Protein 9BS2 (pdb70)

Organism: Geobacillus stearothermophilus (NCBI:txid1422)

Nearest PDB structures (foldseek):
  9bs2-assembly1_A  TM=1.003E+00  e=1.286E-69  Geobacillus stearothermophilus
  8dvy-assembly1_A  TM=9.969E-01  e=1.042E-64  Geobacillus stearothermophilus
  8dwe-assembly2_D  TM=9.843E-01  e=8.432E-64  Geobacillus stearothermophilus
  8dw7-assembly2_D  TM=9.885E-01  e=5.760E-63  Geobacillus stearothermophilus
  8dw7-assembly1_A  TM=9.764E-01  e=2.400E-61  Geobacillus stearothermophilus

GO terms:
  GO:0051539 4 iron, 4 sulfur cluster binding (F, IDA)
  GO:0003677 DNA binding (F, IDA)
  GO:0006284 base-excision repair (P, IDA)
  GO:0019104 DNA N-glycosylase activity (F, IDA)
  GO:0000701 purine-specific mismatch base pair DNA N-glycosylase activity (F, EXP)

Radius of gyration: 24.08 Å; Cα contacts (8 Å, |Δi|>4): 593; chains: 1; bounding box: 38×52×68 Å

Foldseek 3Di:
DPLVLLQVLLLVVCVVDPDPAPLVPALALVLQLVQVLLPAVADSVVCRVLSVVLCVQQVALVSLLPDDPQQQQQSCFASDPSVSSVQSNQQSVCCCVPVVRDQDLDLVVNCVGGNCDQQSSQQSNCRNPVDQFARDDPLLQLQVCFLVVPADAPVDPVSVVVSRVVCVVSPDSVRRNSRRVSSSVCSVPALDQPPGNLVPRSNNVRTPNNVVVNSNVDDHHDDDDDAAEWEKEFEFEAEPQQWTKKFFADQDDDPHRAIAGDMDTDPPPDGLVVRCVVVVVLPKDWDDWQDWDWDDDSHYIYTYTYIYMYDDDDDDNDPRMDTGHPVCPSSGRHHPVRVVSVVSVVVVVD

B-factor: mean 45.7, std 17.8, range [12.38, 129.9]

InterPro domains:
  IPR000445 Helix-hairpin-helix motif [PF00633] (105-133)
  IPR003265 HhH-GPD domain [PF00730] (41-175)
  IPR003265 HhH-GPD domain [SM00478] (45-196)
  IPR003265 HhH-GPD domain [cd00056] (37-194)
  IPR003651 Endonuclease III-like, iron-sulphur cluster loop motif [PF10576] (198-214)
  IPR003651 Endonuclease III-like, iron-sulphur cluster loop motif [SM00525] (197-217)
  IPR005760 A/G-specific adenine glycosylase MutY [TIGR01084] (13-274)
  IPR011257 DNA glycosylase [SSF48150] (10-228)
  IPR015797 NUDIX hydrolase-like domain superfamily [SSF55811] (235-357)
  IPR023170 Helix-hairpin-helix, base-excision DNA repair, C-terminal [G3DSA:1.10.1670.10] (16-219)
  IPR029119 Adenine DNA glycosylase, C-terminal [PF14815] (240-353)
  IPR029119 Adenine DNA glycosylase, C-terminal [cd03431] (241-352)
  IPR044298 Adenine/Thymine-DNA glycosylase [PTHR42944] (10-351)

Sequence (350 aa):
FPAREFQRDLLDWFARERRRDLPWRKDRDPYKVWVSEVMLQQTRVETVIPYFEQFIDDRFPTLEALADADEDEVLLKAWEGLGYYSRVRNLHAAVKEVKTRYGGKVPDDPDEFSRLKGVGPYTVGAVLSLAYGVPEPAVDGNVMQVLSRLFLVTDDIAKPSTRKRFEQIVREIMAYENPGAFNEALIELGALVCCTPRRPSCCLLLCCPPVVQQAAYYCCQAFAEGVAEELPVKMKKTAVKQVPLAVAVLADDEGRVLIRKRDSTGLLANLWEFPSCETDGADGKEKLEQMVGEQQVELTEPIVSFEHAFSHLVWQLTVFPGRLVHGGPVEEPYRLAPEDELKAYAFPVSHQRVWREYKEWAS

Solvent-accessible surface area: 16688 Å² total; per-residue (Å²): 100,82,25,148,49,0,11,56,58,0,40,86,14,6,83,164,86,69,70,146,14,22,20,42,137,69,89,48,28,9,32,5,1,0,1,11,5,0,36,51,161,23,200,34,79,62,0,57,74,55,6,90,86,0,28,119,78,4,72,74,7,61,33,0,2,100,13,101,54,41,81,2,7,65,18,0,33,28,12,26,119,15,54,19,2,74,41,2,12,34,0,0,93,71,0,79,117,123,65,63,18,123,6,7,73,64,40,106,42,0,48,161,10,130,35,8,30,62,44,2,11,0,2,0,0,2,25,22,66,38,27,45,36,5,3,8,30,46,43,3,26,18,2,0,0,3,5,33,59,1,83,60,38,41,78,70,91,73,3,62,121,110,0,26,113,17,1,88,121,1,6,2,117,122,75,10,5,13,0,5,8,0,2,29,0,1,3,34,65,12,14,33,89,107,92,24,41,28,152,153,21,31,1,54,85,38,21,86,0,67,85,115,66,50,10,75,136,11,29,60,67,81,102,100,118,98,56,102,97,15,38,6,4,0,0,0,0,23,13,153,132,31,63,1,11,0,35,65,50,97,61,100,62,54,23,3,29,0,7,4,2,0,8,34,123,20,99,60,66,72,18,79,60,31,0,61,70,40,15,62,95,84,90,36,69,12,76,66,71,40,40,80,16,102,45,76,36,87,110,19,18,6,61,1,34,0,17,6,12,61,17,99,84,80,47,131,63,63,95,65,21,119,42,1,41,90,102,88,14,168,65,29,3,13,4,68,0,0,69,86,0,47,115,22,29,56,97,133,63,130

Secondary structure (DSSP, 8-state):
--HHHHHHHHHHHHHHH----GGGS---HHHHHHHHHHTTTS-HHHHHHHHHHHHHHS-SHHHHHHS-HHHHHHHHTTSS-THHHHHHHHHHHHHHHHHTTPPP-SHHHHHTSTT--HHHHHHHHHHHH--------HHHHHHHHHHTT--S-TTSHHHHHHHHHHHHHH--TTSHHHHHHHHHHHHHHTS-SSS--TTT-GGGGG-HHHHHT-GGG-S--PPPPPPEEEEEEEEEEE-TTSEEEEEEPPSSSTTTT-EE--EEE-SSS-HHHHHHHHHHH--EEE----EEEEEE-SSEEEEEEEEEEEE---S---TTEEEEEGGGGGGS---HHHHHHHHHHHHHH-

Structure (mmCIF, N/CA/C/O backbone):
data_9BS2
#
_entry.id   9BS2
#
_cell.length_a   37.500
_cell.length_b   86.000
_cell.length_c   140.640
_cell.angle_alpha   90.000
_cell.angle_beta   90.000
_cell.angle_gamma   90.000
#
_symmetry.space_group_name_H-M   'P 21 21 21'
#
loop_
_entity.id
_entity.type
_entity.pdbx_description
1 polymer 'Adenine DNA glycosylase'
2 polymer "DNA (5'-D(*AP*AP*GP*AP*CP*(8OG)P*TP*GP*GP*AP*C)-3')"
3 polymer "DNA (5'-D(*TP*GP*TP*CP*CP*AP*(3DR)P*GP*TP*CP*T)-3')"
4 non-polymer 'IRON/SULFUR CLUSTER'
5 non-polymer 'ACETIC ACID'
6 non-polymer 'CALCIUM ION'
7 water water
#
loop_
_atom_site.group_PDB
_atom_site.id
_atom_site.type_symbol
_atom_site.label_atom_id
_atom_site.label_alt_id
_atom_site.label_comp_id
_atom_site.label_asym_id
_atom_site.label_entity_id
_atom_site.label_seq_id
_atom_site.pdbx_PDB_ins_code
_atom_site.Cartn_x
_atom_site.Cartn_y
_atom_site.Cartn_z
_atom_site.occupancy
_atom_site.B_iso_or_equiv
_atom_site.auth_seq_id
_atom_site.auth_comp_id
_atom_site.auth_asym_id
_atom_site.auth_atom_id
_atom_site.pdbx_PDB_model_num
ATOM 1 N N . PHE A 1 11 ? 15.67619 -12.12006 -16.93994 1.000 89.30938 8 PHE A N 1
ATOM 2 C CA . PHE A 1 11 ? 14.71084 -11.88060 -15.87035 1.000 86.10572 8 PHE A CA 1
ATOM 3 C C . PHE A 1 11 ? 13.48229 -11.13921 -16.37020 1.000 73.69236 8 PHE A C 1
ATOM 4 O O . PHE A 1 11 ? 13.62456 -10.01677 -16.85582 1.000 66.70196 8 PHE A O 1
ATOM 20 N N . PRO A 1 12 ? 12.27014 -11.75038 -16.22372 1.000 68.68336 9 PRO A N 1
ATOM 21 C CA . PRO A 1 12 ? 11.05765 -11.13672 -16.79694 1.000 59.18587 9 PRO A CA 1
ATOM 22 C C . PRO A 1 12 ? 10.63404 -9.89284 -16.03719 1.000 68.59078 9 PRO A C 1
ATOM 23 O O . PRO A 1 12 ? 9.62435 -9.89441 -15.32493 1.000 67.44473 9 PRO A O 1
ATOM 34 N N . ALA A 1 13 ? 11.37873 -8.80572 -16.22527 1.000 70.44339 10 ALA A N 1
ATOM 35 C CA . ALA A 1 13 ? 11.21058 -7.64025 -15.36868 1.000 59.69757 10 ALA A CA 1
ATOM 36 C C . ALA A 1 13 ? 9.79226 -7.09704 -15.42010 1.000 66.47495 10 ALA A C 1
ATOM 37 O O . ALA A 1 13 ? 9.16674 -6.85565 -14.38268 1.000 62.47931 10 ALA A O 1
ATOM 44 N N . ARG A 1 14 ? 9.26253 -6.88629 -16.61997 1.000 66.40118 11 ARG A N 1
ATOM 45 C CA . ARG A 1 14 ? 7.95670 -6.25245 -16.73279 1.000 55.64049 11 ARG A CA 1
ATOM 46 C C . ARG A 1 14 ? 6.86631 -7.09033 -16.09603 1.000 58.04305 11 ARG A C 1
ATOM 47 O O . ARG A 1 14 ? 5.96355 -6.55369 -15.44786 1.000 63.56535 11 ARG A O 1
ATOM 68 N N . GLU A 1 15 ? 6.91545 -8.40812 -16.28543 1.000 54.21239 12 GLU A N 1
ATOM 69 C CA . GLU A 1 15 ? 5.89504 -9.26193 -15.68652 1.000 67.85554 12 GLU A CA 1
ATOM 70 C C . GLU A 1 15 ? 6.06545 -9.31008 -14.17335 1.000 64.34932 12 GLU A C 1
ATOM 71 O O . GLU A 1 15 ? 5.07966 -9.45997 -13.44196 1.000 60.00987 12 GLU A O 1
ATOM 75 N N . PHE A 1 16 ? 7.30237 -9.15103 -13.69871 1.000 84.91489 13 PHE A N 1
ATOM 76 C CA . PHE A 1 16 ? 7.53708 -8.94657 -12.27291 1.000 77.75513 13 PHE A CA 1
ATOM 77 C C . PHE A 1 16 ? 7.04889 -7.56985 -11.82995 1.000 61.24337 13 PHE A C 1
ATOM 78 O O . PHE A 1 16 ? 6.25250 -7.46388 -10.89893 1.000 59.11420 13 PHE A O 1
ATOM 95 N N . GLN A 1 17 ? 7.50645 -6.49966 -12.48825 1.000 45.04847 14 GLN A N 1
ATOM 96 C CA . GLN A 1 17 ? 7.09965 -5.15429 -12.08566 1.000 51.40678 14 GLN A CA 1
ATOM 97 C C . GLN A 1 17 ? 5.59092 -5.00192 -12.08997 1.000 65.39676 14 GLN A C 1
ATOM 98 O O . GLN A 1 17 ? 4.98152 -4.64694 -11.07303 1.000 59.06253 14 GLN A O 1
ATOM 112 N N . ARG A 1 18 ? 4.97004 -5.18044 -13.25965 1.000 65.13586 15 ARG A N 1
ATOM 113 C CA . ARG A 1 18 ? 3.53694 -4.93836 -13.33909 1.000 66.33080 15 ARG A CA 1
ATOM 114 C C . ARG A 1 18 ? 2.83293 -5.66403 -12.20482 1.000 54.15308 15 ARG A C 1
ATOM 115 O O . ARG A 1 18 ? 1.95352 -5.10214 -11.54551 1.000 55.77938 15 ARG A O 1
ATOM 119 N N . ASP A 1 19 ? 3.27871 -6.88834 -11.90580 1.000 54.25107 16 ASP A N 1
ATOM 120 C CA . ASP A 1 19 ? 2.62545 -7.69306 -10.88059 1.000 54.78220 16 ASP A CA 1
ATOM 121 C C . ASP A 1 19 ? 2.87929 -7.14273 -9.48463 1.000 48.09305 16 ASP A C 1
ATOM 122 O O . ASP A 1 19 ? 1.96045 -7.06698 -8.66382 1.000 47.47705 16 ASP A O 1
ATOM 131 N N . LEU A 1 20 ? 4.12696 -6.78191 -9.18947 1.000 65.45547 17 LEU A N 1
ATOM 132 C CA . LEU A 1 20 ? 4.42516 -6.21137 -7.88188 1.000 49.24053 17 LEU A CA 1
ATOM 133 C C . LEU A 1 20 ? 3.58022 -4.97619 -7.63512 1.000 45.57330 17 LEU A C 1
ATOM 134 O O . LEU A 1 20 ? 2.93776 -4.84904 -6.59175 1.000 43.10135 17 LEU A O 1
ATOM 150 N N . LEU A 1 21 ? 3.54917 -4.06269 -8.60301 1.000 44.25597 18 LEU A N 1
ATOM 151 C CA . LEU A 1 21 ? 2.86922 -2.79040 -8.39578 1.000 45.42791 18 LEU A CA 1
ATOM 152 C C . LEU A 1 21 ? 1.35909 -2.95736 -8.33963 1.000 47.50473 18 LEU A C 1
ATOM 153 O O . LEU A 1 21 ? 0.68085 -2.21043 -7.62514 1.000 48.19682 18 LEU A O 1
ATOM 169 N N . ASP A 1 22 ? 0.80525 -3.92228 -9.06609 1.000 50.18712 19 ASP A N 1
ATOM 170 C CA . ASP A 1 22 ? -0.63489 -4.12211 -8.97303 1.000 58.67858 19 ASP A CA 1
ATOM 171 C C . ASP A 1 22 ? -1.00194 -4.61886 -7.59392 1.000 46.87038 19 ASP A C 1
ATOM 172 O O . ASP A 1 22 ? -2.00540 -4.18969 -7.01621 1.000 51.00550 19 ASP A O 1
ATOM 181 N N . TRP A 1 23 ? -0.21211 -5.56044 -7.08074 1.000 62.41542 20 TRP A N 1
ATOM 182 C CA . TRP A 1 23 ? -0.38479 -6.01466 -5.71135 1.000 56.94492 20 TRP A CA 1
ATOM 183 C C . TRP A 1 23 ? -0.31703 -4.84708 -4.73980 1.000 45.71142 20 TRP A C 1
ATOM 184 O O . TRP A 1 23 ? -1.15221 -4.73374 -3.83922 1.000 41.60502 20 TRP A O 1
ATOM 205 N N . PHE A 1 24 ? 0.65899 -3.96077 -4.93138 1.000 46.16948 21 PHE A N 1
ATOM 206 C CA . PHE A 1 24 ? 0.85714 -2.85456 -4.00630 1.000 41.53200 21 PHE A CA 1
ATOM 207 C C . PHE A 1 24 ? -0.32858 -1.91158 -4.02866 1.000 44.52248 21 PHE A C 1
ATOM 208 O O . PHE A 1 24 ? -0.78408 -1.46093 -2.97899 1.000 39.77428 21 PHE A O 1
ATOM 225 N N . ALA A 1 25 ? -0.84603 -1.60324 -5.22061 1.000 42.85687 22 ALA A N 1
ATOM 226 C CA . ALA A 1 25 ? -2.01014 -0.72817 -5.29776 1.000 44.31016 22 ALA A CA 1
ATOM 227 C C . ALA A 1 25 ? -3.17950 -1.28787 -4.50050 1.000 36.23744 22 ALA A C 1
ATOM 228 O O . ALA A 1 25 ? -3.98211 -0.52562 -3.94202 1.000 41.26852 22 ALA A O 1
ATOM 235 N N . ARG A 1 26 ? -3.31821 -2.61552 -4.47554 1.000 41.94099 23 ARG A N 1
ATOM 236 C CA . ARG A 1 26 ? -4.40521 -3.24015 -3.73553 1.000 46.99014 23 ARG A CA 1
ATOM 237 C C . ARG A 1 26 ? -4.12618 -3.32953 -2.24790 1.000 45.95764 23 ARG A C 1
ATOM 238 O O . ARG A 1 26 ? -5.02561 -3.12101 -1.44856 1.000 34.50807 23 ARG A O 1
ATOM 259 N N . GLU A 1 27 ? -2.90472 -3.66859 -1.85096 1.000 43.61569 24 GLU A N 1
ATOM 260 C CA . GLU A 1 27 ? -2.63585 -4.03024 -0.46284 1.000 36.39627 24 GLU A CA 1
ATOM 261 C C . GLU A 1 27 ? -1.94523 -2.94809 0.34858 1.000 26.97959 24 GLU A C 1
ATOM 262 O O . GLU A 1 27 ? -1.82506 -3.10751 1.56538 1.000 27.33176 24 GLU A O 1
ATOM 274 N N . ARG A 1 28 ? -1.39897 -1.92348 -0.29848 1.000 31.16943 25 ARG A N 1
ATOM 275 C CA A ARG A 1 28 ? -0.69696 -0.82463 0.36694 0.454 32.53705 25 ARG A CA 1
ATOM 276 C CA B ARG A 1 28 ? -0.69022 -0.83573 0.37456 0.546 32.54670 25 ARG A CA 1
ATOM 277 C C . ARG A 1 28 ? -1.38693 -0.42764 1.66912 1.000 40.76578 25 ARG A C 1
ATOM 278 O O . ARG A 1 28 ? -2.57116 -0.13008 1.67774 1.000 30.41870 25 ARG A O 1
ATOM 319 N N . ARG A 1 29 ? -0.63013 -0.41136 2.76879 1.000 31.28154 26 ARG A N 1
ATOM 320 C CA . ARG A 1 29 ? -1.16836 0.10134 4.02497 1.000 22.88395 26 ARG A CA 1
ATOM 321 C C . ARG A 1 29 ? -1.30544 1.61851 3.97167 1.000 21.95286 26 ARG A C 1
ATOM 322 O O . ARG A 1 29 ? -0.40138 2.32120 3.52215 1.000 27.00338 26 ARG A O 1
ATOM 343 N N . ASP A 1 30 ? -2.40118 2.13317 4.53066 1.000 21.77718 27 ASP A N 1
ATOM 344 C CA . ASP A 1 30 ? -2.60462 3.58450 4.58965 1.000 23.95434 27 ASP A CA 1
ATOM 345 C C . ASP A 1 30 ? -1.89384 4.14715 5.82293 1.000 21.82956 27 ASP A C 1
ATOM 346 O O . ASP A 1 30 ? -2.49287 4.49472 6.83225 1.000 28.67560 27 ASP A O 1
ATOM 355 N N . LEU A 1 31 ? -0.57901 4.28412 5.72316 1.000 21.44148 28 LEU A N 1
ATOM 356 C CA . LEU A 1 31 ? 0.23997 4.73939 6.83183 1.000 21.15398 28 LEU A CA 1
ATOM 357 C C . LEU A 1 31 ? 0.29795 6.24721 6.87190 1.000 20.88567 28 LEU A C 1
ATOM 358 O O . LEU A 1 31 ? 0.08887 6.92240 5.87595 1.000 24.57125 28 LEU A O 1
ATOM 374 N N . PRO A 1 32 ? 0.61584 6.81288 8.03446 1.000 17.91719 29 PRO A N 1
ATOM 375 C CA . PRO A 1 32 ? 0.50908 8.28818 8.13649 1.000 23.37951 29 PRO A CA 1
ATOM 376 C C . PRO A 1 32 ? 1.40774 9.03514 7.18336 1.000 25.16322 29 PRO A C 1
ATOM 377 O O . PRO A 1 32 ? 1.00543 10.05797 6.62986 1.000 29.43149 29 PRO A O 1
ATOM 388 N N . TRP A 1 33 ? 2.62814 8.54670 6.94160 1.000 22.98474 30 TRP A N 1
ATOM 389 C CA . TRP A 1 33 ? 3.56070 9.19333 6.03862 1.000 21.46205 30 TRP A CA 1
ATOM 390 C C . TRP A 1 33 ? 3.25020 8.94000 4.57574 1.000 25.77382 30 TRP A C 1
ATOM 391 O O . TRP A 1 33 ? 3.91652 9.49448 3.70409 1.000 30.82640 30 TRP A O 1
ATOM 412 N N . ARG A 1 34 ? 2.24014 8.14205 4.26919 1.000 23.56066 31 ARG A N 1
ATOM 413 C CA . ARG A 1 34 ? 1.83100 7.93403 2.88681 1.000 25.25430 31 ARG A CA 1
ATOM 414 C C . ARG A 1 34 ? 0.70063 8.85467 2.45328 1.000 25.32657 31 ARG A C 1
ATOM 415 O O . ARG A 1 34 ? 0.18193 8.70088 1.33858 1.000 31.90138 31 ARG A O 1
ATOM 436 N N . LYS A 1 35 ? 0.28457 9.76994 3.31796 1.000 24.10028 32 LYS A N 1
ATOM 437 C CA . LYS A 1 35 ? -0.75995 10.72234 2.95988 1.000 28.59159 32 LYS A CA 1
ATOM 438 C C . LYS A 1 35 ? -0.32966 11.63837 1.81950 1.000 38.07850 32 LYS A C 1
ATOM 439 O O . LYS A 1 35 ? -1.16411 12.07650 1.03968 1.000 35.25057 32 LYS A O 1
ATOM 449 N N . ASP A 1 36 ? 0.94799 11.96281 1.73279 1.000 28.52363 33 ASP A N 1
ATOM 450 C CA . ASP A 1 36 ? 1.45007 12.75628 0.62561 1.000 31.20585 33 ASP A CA 1
ATOM 451 C C . ASP A 1 36 ? 2.91776 12.42195 0.40019 1.000 39.55345 33 ASP A C 1
ATOM 452 O O . ASP A 1 36 ? 3.49578 11.58156 1.08365 1.000 31.06827 33 ASP A O 1
ATOM 461 N N . ARG A 1 37 ? 3.52377 13.09361 -0.58481 1.000 34.15575 34 ARG A N 1
ATOM 462 C CA . ARG A 1 37 ? 4.92165 12.86506 -0.92165 1.000 31.14153 34 ARG A CA 1
ATOM 463 C C . ARG A 1 37 ? 5.78728 14.05407 -0.52319 1.000 33.07712 34 ARG A C 1
ATOM 464 O O . ARG A 1 37 ? 6.76562 14.37613 -1.19655 1.000 43.39365 34 ARG A O 1
ATOM 485 N N . ASP A 1 38 ? 5.44244 14.68933 0.57818 1.000 33.68402 35 ASP A N 1
ATOM 486 C CA . ASP A 1 38 ? 6.20851 15.81798 1.07722 1.000 30.11977 35 ASP A CA 1
ATOM 487 C C . ASP A 1 38 ? 7.60230 15.34863 1.49810 1.000 46.16636 35 ASP A C 1
ATOM 488 O O . ASP A 1 38 ? 7.71351 14.43337 2.31314 1.000 29.69884 35 ASP A O 1
ATOM 497 N N . PRO A 1 39 ? 8.68468 15.95565 0.99444 1.000 38.77337 36 PRO A N 1
ATOM 498 C CA . PRO A 1 39 ? 10.01413 15.39983 1.29768 1.000 30.54559 36 PRO A CA 1
ATOM 499 C C . PRO A 1 39 ? 10.35537 15.47054 2.76971 1.000 25.00476 36 PRO A C 1
ATOM 500 O O . PRO A 1 39 ? 11.03079 14.57722 3.27927 1.000 24.88080 36 PRO A O 1
ATOM 511 N N . TYR A 1 40 ? 9.92280 16.52284 3.46796 1.000 30.04981 37 TYR A N 1
ATOM 512 C CA . TYR A 1 40 ? 10.18161 16.62116 4.89917 1.000 38.33808 37 TYR A CA 1
ATOM 513 C C . TYR A 1 40 ? 9.49005 15.49280 5.65170 1.000 26.03455 37 TYR A C 1
ATOM 514 O O . TYR A 1 40 ? 10.12510 14.79787 6.43243 1.000 27.34318 37 TYR A O 1
ATOM 532 N N . LYS A 1 41 ? 8.18520 15.32563 5.46711 1.000 28.30674 38 LYS A N 1
ATOM 533 C CA . LYS A 1 41 ? 7.48283 14.28956 6.21757 1.000 24.31986 38 LYS A CA 1
ATOM 534 C C . LYS A 1 41 ? 8.02648 12.91900 5.84806 1.000 21.26585 38 LYS A C 1
ATOM 535 O O . LYS A 1 41 ? 8.19276 12.05519 6.71420 1.000 20.16221 38 LYS A O 1
ATOM 545 N N . VAL A 1 42 ? 8.31278 12.68936 4.57506 1.000 25.68435 39 VAL A N 1
ATOM 546 C CA . VAL A 1 42 ? 8.87948 11.41167 4.15754 1.000 27.23962 39 VAL A CA 1
ATOM 547 C C . VAL A 1 42 ? 10.20308 11.18337 4.86025 1.000 25.20906 39 VAL A C 1
ATOM 548 O O . VAL A 1 42 ? 10.47603 10.09490 5.38021 1.000 22.17755 39 VAL A O 1
ATOM 561 N N . TRP A 1 43 ? 11.05643 12.20194 4.85639 1.000 20.08678 40 TRP A N 1
ATOM 562 C CA . TRP A 1 43 ? 12.38809 12.08718 5.43736 1.000 20.68467 40 TRP A CA 1
ATOM 563 C C . TRP A 1 43 ? 12.30491 11.76716 6.92877 1.000 26.26198 40 TRP A C 1
ATOM 564 O O . TRP A 1 43 ? 12.99072 10.85678 7.42826 1.000 18.61638 40 TRP A O 1
ATOM 585 N N . VAL A 1 44 ? 11.43987 12.45666 7.64639 1.000 22.22933 41 VAL A N 1
ATOM 586 C CA . VAL A 1 44 ? 11.23906 12.14295 9.05217 1.000 22.74358 41 VAL A CA 1
ATOM 587 C C . VAL A 1 44 ? 10.86401 10.67621 9.23033 1.000 17.66478 41 VAL A C 1
ATOM 588 O O . VAL A 1 44 ? 11.42344 9.96078 10.07903 1.000 16.05281 41 VAL A O 1
ATOM 601 N N . SER A 1 45 ? 9.89723 10.19790 8.43948 1.000 20.68040 42 SER A N 1
ATOM 602 C CA . SER A 1 45 ? 9.43730 8.83020 8.63238 1.000 17.73295 42 SER A CA 1
ATOM 603 C C . SER A 1 45 ? 10.53745 7.84361 8.31134 1.000 18.86535 42 SER A C 1
ATOM 604 O O . SER A 1 45 ? 10.70724 6.84950 9.02427 1.000 15.57027 42 SER A O 1
ATOM 612 N N . GLU A 1 46 ? 11.34069 8.11884 7.30079 1.000 17.85145 43 GLU A N 1
ATOM 613 C CA . GLU A 1 46 ? 12.36049 7.15675 6.90291 1.000 17.37682 43 GLU A CA 1
ATOM 614 C C . GLU A 1 46 ? 13.47868 7.10127 7.95296 1.000 17.86712 43 GLU A C 1
ATOM 615 O O . GLU A 1 46 ? 14.09625 6.05427 8.13307 1.000 20.04137 43 GLU A O 1
ATOM 627 N N . VAL A 1 47 ? 13.76752 8.21574 8.63782 1.000 18.29264 44 VAL A N 1
ATOM 628 C CA . VAL A 1 47 ? 14.70601 8.16237 9.74759 1.000 14.76526 44 VAL A CA 1
ATOM 629 C C . VAL A 1 47 ? 14.12786 7.40220 10.90670 1.000 14.83356 44 VAL A C 1
ATOM 630 O O . VAL A 1 47 ? 14.79858 6.53321 11.47296 1.000 14.24884 44 VAL A O 1
ATOM 643 N N . MET A 1 48 ? 12.86700 7.69728 11.29385 1.000 15.59828 45 MET A N 1
ATOM 644 C CA . MET A 1 48 ? 12.21452 7.01504 12.39519 1.000 13.90160 45 MET A CA 1
ATOM 645 C C . MET A 1 48 ? 12.09988 5.52144 12.16181 1.000 12.95413 45 MET A C 1
ATOM 646 O O . MET A 1 48 ? 12.20926 4.73716 13.11255 1.000 14.11736 45 MET A O 1
ATOM 660 N N . LEU A 1 49 ? 11.94093 5.10792 10.91188 1.000 14.51265 46 LEU A N 1
ATOM 661 C CA . LEU A 1 49 ? 11.76730 3.70018 10.60831 1.000 12.38238 46 LEU A CA 1
ATOM 662 C C . LEU A 1 49 ? 13.06321 2.92390 10.64252 1.000 14.57461 46 LEU A C 1
ATOM 663 O O . LEU A 1 49 ? 13.00785 1.70088 10.58737 1.000 15.02704 46 LEU A O 1
ATOM 679 N N . GLN A 1 50 ? 14.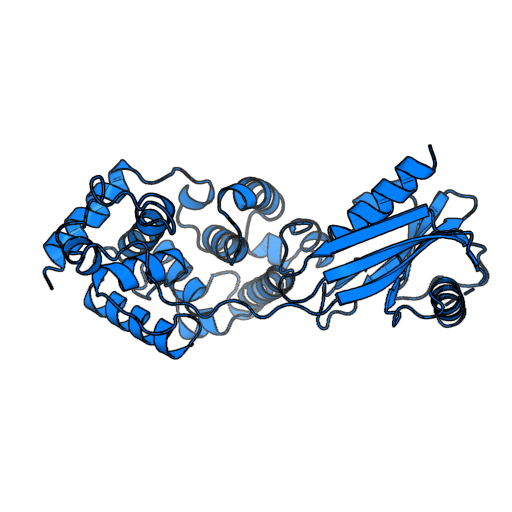21793 3.57559 10.72437 1.000 13.44564 47 GLN A N 1
ATOM 680 C CA . GLN A 1 50 ? 15.49336 2.85247 10.72572 1.000 15.01218 47 GLN A CA 1
ATOM 681 C C . GLN A 1 50 ? 15.57041 1.95573 11.95941 1.000 15.49392 47 GLN A C 1
ATOM 682 O O . GLN A 1 50 ? 15.50947 2.42740 13.10341 1.000 14.26006 47 GLN A O 1
ATOM 696 N N . GLN A 1 51 ? 15.63980 0.64673 11.72538 1.000 14.47748 48 GLN A N 1
ATOM 697 C CA . GLN A 1 51 ? 15.70008 -0.34663 12.78262 1.000 16.39457 48 GLN A CA 1
ATOM 698 C C . GLN A 1 51 ? 14.57465 -0.18640 13.80424 1.000 14.91505 48 GLN A C 1
ATOM 699 O O . GLN A 1 51 ? 14.71320 -0.47502 15.00012 1.000 15.99027 48 GLN A O 1
ATOM 713 N N . THR A 1 52 ? 13.38751 0.23687 13.35855 1.000 14.25282 49 THR A N 1
ATOM 714 C CA . THR A 1 52 ? 12.25804 0.48273 14.21710 1.000 13.70197 49 THR A CA 1
ATOM 715 C C . THR A 1 52 ? 11.00570 0.06111 13.45205 1.000 15.26069 49 THR A C 1
ATOM 716 O O . THR A 1 52 ? 10.80459 0.48323 12.31412 1.000 15.57042 49 THR A O 1
ATOM 727 N N . ARG A 1 53 ? 10.15946 -0.74649 14.08113 1.000 17.52304 50 ARG A N 1
ATOM 728 C CA . ARG A 1 53 ? 8.95859 -1.22576 13.40317 1.000 15.73152 50 ARG A CA 1
ATOM 729 C C . ARG A 1 53 ? 7.97519 -0.11453 13.09547 1.000 15.38109 50 ARG A C 1
ATOM 730 O O . ARG A 1 53 ? 7.77513 0.82274 13.89984 1.000 16.04400 50 ARG A O 1
ATOM 751 N N . VAL A 1 54 ? 7.28487 -0.23604 11.95195 1.000 16.26574 51 VAL A N 1
ATOM 752 C CA . VAL A 1 54 ? 6.18845 0.66242 11.60313 1.000 14.36696 51 VAL A CA 1
ATOM 753 C C . VAL A 1 54 ? 5.24378 0.91060 12.77673 1.000 14.92944 51 VAL A C 1
ATOM 754 O O . VAL A 1 54 ? 4.88255 2.06077 13.04685 1.000 16.99251 51 VAL A O 1
ATOM 767 N N . GLU A 1 55 ? 4.77112 -0.15396 13.45219 1.000 15.48377 52 GLU A N 1
ATOM 768 C CA . GLU A 1 55 ? 3.77503 0.01698 14.48449 1.000 18.22869 52 GLU A CA 1
ATOM 769 C C . GLU A 1 55 ? 4.28654 0.85541 15.63662 1.000 15.45667 52 GLU A C 1
ATOM 770 O O . GLU A 1 55 ? 3.53464 1.63728 16.21416 1.000 19.18558 52 GLU A O 1
ATOM 774 N N . THR A 1 56 ? 5.59479 0.79160 15.91192 1.000 15.77132 53 THR A N 1
ATOM 775 C CA . THR A 1 56 ? 6.19846 1.63256 16.93230 1.000 15.15494 53 THR A CA 1
ATOM 776 C C . THR A 1 56 ? 6.30013 3.06946 16.48420 1.000 16.48084 53 THR A C 1
ATOM 777 O O . THR A 1 56 ? 6.06586 3.99424 17.25290 1.000 18.79020 53 THR A O 1
ATOM 788 N N . VAL A 1 57 ? 6.64818 3.28779 15.22312 1.000 15.82958 54 VAL A N 1
ATOM 789 C CA . VAL A 1 57 ? 6.85918 4.61514 14.70828 1.000 13.77960 54 VAL A CA 1
ATOM 790 C C . VAL A 1 57 ? 5.56793 5.44589 14.68539 1.000 16.95949 54 VAL A C 1
ATOM 791 O O . VAL A 1 57 ? 5.61826 6.65357 14.88051 1.000 17.30485 54 VAL A O 1
ATOM 804 N N . ILE A 1 58 ? 4.43990 4.84464 14.32224 1.000 16.50746 55 ILE A N 1
ATOM 805 C CA . ILE A 1 58 ? 3.21514 5.61336 14.01751 1.000 14.89928 55 ILE A CA 1
ATOM 806 C C . ILE A 1 58 ? 2.96214 6.71780 15.04295 1.000 16.20666 55 ILE A C 1
ATOM 807 O O . ILE A 1 58 ? 2.91024 7.89414 14.64669 1.000 19.76754 55 ILE A O 1
ATOM 823 N N . PRO A 1 59 ? 2.82565 6.44069 16.35219 1.000 16.25787 56 PRO A N 1
ATOM 824 C CA . PRO A 1 59 ? 2.51125 7.51731 17.28483 1.000 19.07708 56 PRO A CA 1
ATOM 825 C C . PRO A 1 59 ? 3.62583 8.51474 17.41642 1.000 20.69550 56 PRO A C 1
ATOM 826 O O . PRO A 1 59 ? 3.36809 9.68479 17.60722 1.000 23.03819 56 PRO A O 1
ATOM 837 N N . TYR A 1 60 ? 4.87786 8.07790 17.27669 1.000 18.24798 57 TYR A N 1
ATOM 838 C CA . TYR A 1 60 ? 5.95636 9.05270 17.33727 1.000 19.38564 57 TYR A CA 1
ATOM 839 C C . TYR A 1 60 ? 5.91386 10.00998 16.14542 1.000 19.11282 57 TYR A C 1
ATOM 840 O O . TYR A 1 60 ? 6.13125 11.22352 16.30140 1.000 23.13758 57 TYR A O 1
ATOM 858 N N . PHE A 1 61 ? 5.66065 9.47718 14.95760 1.000 17.93674 58 PHE A N 1
ATOM 859 C CA . PHE A 1 61 ? 5.58380 10.31335 13.76324 1.000 16.31182 58 PHE A CA 1
ATOM 860 C C . PHE A 1 61 ? 4.47139 11.33767 13.88079 1.000 18.11151 58 PHE A C 1
ATOM 861 O O . PHE A 1 61 ? 4.67248 12.52618 13.61367 1.000 22.83388 58 PHE A O 1
ATOM 878 N N . GLU A 1 62 ? 3.28459 10.89103 14.31440 1.000 19.46449 59 GLU A N 1
ATOM 879 C CA . GLU A 1 62 ? 2.15452 11.79312 14.46980 1.000 21.08474 59 GLU A CA 1
ATOM 880 C C . GLU A 1 62 ? 2.49576 12.90617 15.44808 1.000 23.03955 59 GLU A C 1
ATOM 881 O O . GLU A 1 62 ? 2.33677 14.08647 15.12791 1.000 26.04413 59 GLU A O 1
ATOM 893 N N . GLN A 1 63 ? 3.08053 12.54755 16.59376 1.000 20.21709 60 GLN A N 1
ATOM 894 C CA . GLN A 1 63 ? 3.39566 13.57456 17.59036 1.000 23.37854 60 GLN A CA 1
ATOM 895 C C . GLN A 1 63 ? 4.47355 14.51935 17.07538 1.000 27.46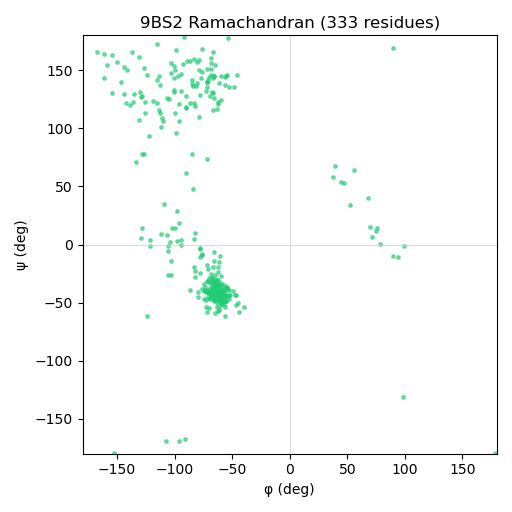964 60 GLN A C 1
ATOM 896 O O . GLN A 1 63 ? 4.36516 15.73261 17.26320 1.000 29.72117 60 GLN A O 1
ATOM 903 N N . PHE A 1 64 ? 5.48538 13.96431 16.38222 1.000 23.62702 61 PHE A N 1
ATOM 904 C CA . PHE A 1 64 ? 6.62241 14.74290 15.90599 1.000 21.79354 61 PHE A CA 1
ATOM 905 C C . PHE A 1 64 ? 6.18375 15.75368 14.86378 1.000 24.94907 61 PHE A C 1
ATOM 906 O O . PHE A 1 64 ? 6.57586 16.91965 14.92332 1.000 29.28301 61 PHE A O 1
ATOM 923 N N . ILE A 1 65 ? 5.39431 15.31337 13.88299 1.000 22.49279 62 ILE A N 1
ATOM 924 C CA . ILE A 1 65 ? 4.92757 16.23966 12.85492 1.000 25.14692 62 ILE A CA 1
ATOM 925 C C . ILE A 1 65 ? 3.97897 17.28797 13.43593 1.000 32.87844 62 ILE A C 1
ATOM 926 O O . ILE A 1 65 ? 3.92305 18.40484 12.93154 1.000 32.32686 62 ILE A O 1
ATOM 942 N N . ASP A 1 66 ? 3.19827 16.94439 14.46368 1.000 26.16567 63 ASP A N 1
ATOM 943 C CA A ASP A 1 66 ? 2.35400 17.96500 15.07790 0.518 28.82956 63 ASP A CA 1
ATOM 944 C CA B ASP A 1 66 ? 2.34908 17.94979 15.10322 0.482 28.81334 63 ASP A CA 1
ATOM 945 C C . ASP A 1 66 ? 3.20283 19.03703 15.75055 1.000 31.86456 63 ASP A C 1
ATOM 946 O O . ASP A 1 66 ? 2.88602 20.22320 15.66670 1.000 34.20589 63 ASP A O 1
ATOM 963 N N . ARG A 1 67 ? 4.29236 18.63044 16.39975 1.000 26.51145 64 ARG A N 1
ATOM 964 C CA . ARG A 1 67 ? 5.21984 19.54718 17.04643 1.000 27.79614 64 ARG A CA 1
ATOM 965 C C . ARG A 1 67 ? 6.05951 20.30242 16.02442 1.000 36.92357 64 ARG A C 1
ATOM 966 O O . ARG A 1 67 ? 6.35347 21.48201 16.21190 1.000 41.07029 64 ARG A O 1
ATOM 976 N N . PHE A 1 68 ? 6.48454 19.62849 14.95301 1.000 31.95997 65 PHE A N 1
ATOM 977 C CA . PHE A 1 68 ? 7.44026 20.18997 13.99340 1.000 32.48558 65 PHE A CA 1
ATOM 978 C C . PHE A 1 68 ? 6.85815 20.02761 12.59844 1.000 32.06366 65 PHE A C 1
ATOM 979 O O . PHE A 1 68 ? 7.25605 19.12833 11.84069 1.000 33.85393 65 PHE A O 1
ATOM 996 N N . PRO A 1 69 ? 5.90330 20.88950 12.22819 1.000 32.45897 66 PRO A N 1
ATOM 997 C CA . PRO A 1 69 ? 5.08929 20.64422 11.02802 1.000 33.79360 66 PRO A CA 1
ATOM 998 C C . PRO A 1 69 ? 5.83164 20.80390 9.72505 1.000 31.32987 66 PRO A C 1
ATOM 999 O O . PRO A 1 69 ? 5.36468 20.27998 8.70618 1.000 37.44153 66 PRO A O 1
ATOM 1010 N N . THR A 1 70 ? 6.94103 21.53871 9.72320 1.000 37.10117 67 THR A N 1
ATOM 1011 C CA . THR A 1 70 ? 7.71093 21.79754 8.52229 1.000 41.74093 67 THR A CA 1
ATOM 1012 C C . THR A 1 70 ? 9.17808 21.64519 8.87617 1.000 27.71984 67 THR A C 1
ATOM 1013 O O . THR A 1 70 ? 9.56561 21.62687 10.04880 1.000 37.19395 67 THR A O 1
ATOM 1024 N N . LEU A 1 71 ? 9.99405 21.56431 7.82585 1.000 40.34625 68 LEU A N 1
ATOM 1025 C CA . LEU A 1 71 ? 11.43871 21.48790 8.00094 1.000 38.14715 68 LEU A CA 1
ATOM 1026 C C . LEU A 1 71 ? 11.95601 22.66729 8.81263 1.000 36.92227 68 LEU A C 1
ATOM 1027 O O . LEU A 1 71 ? 12.80506 22.50184 9.70119 1.000 42.76239 68 LEU A O 1
ATOM 1043 N N . GLU A 1 72 ? 11.44676 23.87359 8.51418 1.000 48.22536 69 GLU A N 1
ATOM 1044 C CA . GLU A 1 72 ? 11.85598 25.07591 9.23102 1.000 43.16675 69 GLU A CA 1
ATOM 1045 C C . GLU A 1 72 ? 11.54381 24.97558 10.71394 1.000 48.59664 69 GLU A C 1
ATOM 1046 O O . GLU A 1 72 ? 12.37739 25.30939 11.56363 1.000 44.23582 69 GLU A O 1
ATOM 1058 N N . ALA A 1 73 ? 10.32559 24.55027 11.04272 1.000 38.49165 70 ALA A N 1
ATOM 1059 C CA . ALA A 1 73 ? 9.98291 24.33379 12.43360 1.000 50.90612 70 ALA A CA 1
ATOM 1060 C C . ALA A 1 73 ? 10.98685 23.41672 13.11849 1.000 36.84150 70 ALA A C 1
ATOM 1061 O O . ALA A 1 73 ? 11.33436 23.61994 14.28549 1.000 44.81464 70 ALA A O 1
ATOM 1068 N N . LEU A 1 74 ? 11.38563 22.33383 12.44089 1.000 41.13744 71 LEU A N 1
ATOM 1069 C CA . LEU A 1 74 ? 12.29956 21.39829 13.07601 1.000 38.83548 71 LEU A CA 1
ATOM 1070 C C . LEU A 1 74 ? 13.66187 22.04400 13.26600 1.000 34.13485 71 LEU A C 1
ATOM 1071 O O . LEU A 1 74 ? 14.27763 21.95378 14.33368 1.000 42.15261 71 LEU A O 1
ATOM 1087 N N . ALA A 1 75 ? 14.11744 22.71780 12.22926 1.000 36.47402 72 ALA A N 1
ATOM 1088 C CA . ALA A 1 75 ? 15.41818 23.37298 12.29114 1.000 44.85703 72 ALA A CA 1
ATOM 1089 C C . ALA A 1 75 ? 15.46138 24.39240 13.41196 1.000 46.07518 72 ALA A C 1
ATOM 1090 O O . ALA A 1 75 ? 16.45416 24.46467 14.14422 1.000 45.91698 72 ALA A O 1
ATOM 1097 N N . ASP A 1 76 ? 14.37246 25.16222 13.58711 1.000 49.14751 73 ASP A N 1
ATOM 1098 C CA . ASP A 1 76 ? 14.32600 26.23614 14.57080 1.000 49.24304 73 ASP A CA 1
ATOM 1099 C C . ASP A 1 76 ? 14.14694 25.73929 15.99383 1.000 48.64817 73 ASP A C 1
ATOM 1100 O O . ASP A 1 76 ? 14.22916 26.53908 16.92768 1.000 59.71865 73 ASP A O 1
ATOM 1109 N N . ALA A 1 77 ? 13.86819 24.45394 16.19589 1.000 45.44680 74 ALA A N 1
ATOM 1110 C CA . ALA A 1 77 ? 13.54450 24.00906 17.53643 1.000 44.86805 74 ALA A CA 1
ATOM 1111 C C . ALA A 1 77 ? 14.81084 23.79622 18.35855 1.000 33.76032 74 ALA A C 1
ATOM 1112 O O . ALA A 1 77 ? 15.89438 23.54043 17.82825 1.000 47.33633 74 ALA A O 1
ATOM 1119 N N . ASP A 1 78 ? 14.65867 23.86143 19.67949 1.000 50.93401 75 ASP A N 1
ATOM 1120 C CA . ASP A 1 78 ? 15.76768 23.55404 20.57499 1.000 50.52184 75 ASP A CA 1
ATOM 1121 C C . ASP A 1 78 ? 16.08230 22.06346 20.53179 1.000 57.69956 75 ASP A C 1
ATOM 1122 O O . ASP A 1 78 ? 15.17952 21.22820 20.42589 1.000 54.32794 75 ASP A O 1
ATOM 1131 N N . GLU A 1 79 ? 17.37324 21.73140 20.62936 1.000 59.33424 76 GLU A N 1
ATOM 1132 C CA . GLU A 1 79 ? 17.78759 20.33170 20.61037 1.000 47.06184 76 GLU A CA 1
ATOM 1133 C C . GLU A 1 79 ? 17.05615 19.51714 21.67103 1.000 52.75951 76 GLU A C 1
ATOM 1134 O O . GLU A 1 79 ? 16.66890 18.36746 21.42014 1.000 44.06213 76 GLU A O 1
ATOM 1138 N N . ASP A 1 80 ? 16.84783 20.09220 22.85871 1.000 47.10011 77 ASP A N 1
ATOM 1139 C CA . ASP A 1 80 ? 16.20907 19.33203 23.92532 1.000 49.23442 77 ASP A CA 1
ATOM 1140 C C . ASP A 1 80 ? 14.76978 18.99938 23.56163 1.000 39.44770 77 ASP A C 1
ATOM 1141 O O . ASP A 1 80 ? 14.27076 17.92452 23.92996 1.000 39.89535 77 ASP A O 1
ATOM 1150 N N . GLU A 1 81 ? 14.09112 19.90180 22.84408 1.000 44.52626 78 GLU A N 1
ATOM 1151 C CA . GLU A 1 81 ? 12.70179 19.65511 22.47332 1.000 43.02005 78 GLU A CA 1
ATOM 1152 C C . GLU A 1 81 ? 12.62258 18.52201 21.45661 1.000 36.66389 78 GLU A C 1
ATOM 1153 O O . GLU A 1 81 ? 11.77388 17.62976 21.55858 1.000 32.71199 78 GLU A O 1
ATOM 1165 N N . VAL A 1 82 ? 13.55493 18.51532 20.51624 1.000 39.62581 79 VAL A N 1
ATOM 1166 C CA . VAL A 1 82 ? 13.57420 17.49601 19.48604 1.000 36.22803 79 VAL A CA 1
ATOM 1167 C C . VAL A 1 82 ? 13.91308 16.15977 20.09295 1.000 38.70503 79 VAL A C 1
ATOM 1168 O O . VAL A 1 82 ? 13.31216 15.14325 19.75366 1.000 30.77470 79 VAL A O 1
ATOM 1181 N N . LEU A 1 83 ? 14.87816 16.12800 21.00010 1.000 36.77271 80 LEU A N 1
ATOM 1182 C CA A LEU A 1 83 ? 15.21253 14.87144 21.64989 0.455 35.72301 80 LEU A CA 1
ATOM 1183 C CA B LEU A 1 83 ? 15.20973 14.86665 21.64597 0.545 35.70308 80 LEU A CA 1
ATOM 1184 C C . LEU A 1 83 ? 14.03181 14.33568 22.44631 1.000 32.85734 80 LEU A C 1
ATOM 1185 O O . LEU A 1 83 ? 13.76488 13.14497 22.43371 1.000 27.46351 80 LEU A O 1
ATOM 1216 N N . LYS A 1 84 ? 13.30434 15.20913 23.14477 1.000 36.52237 81 LYS A N 1
ATOM 1217 C CA . LYS A 1 84 ? 12.15298 14.73573 23.90010 1.000 30.56830 81 LYS A CA 1
ATOM 1218 C C . LYS A 1 84 ? 11.10991 14.12353 22.97454 1.000 28.57847 81 LYS A C 1
ATOM 1219 O O . LYS A 1 84 ? 10.45511 13.14038 23.33410 1.000 27.49716 81 LYS A O 1
ATOM 1238 N N . ALA A 1 85 ? 10.93262 14.70535 21.78523 1.000 28.76970 82 ALA A N 1
ATOM 1239 C CA . ALA A 1 85 ? 10.03504 14.11839 20.79205 1.000 26.89217 82 ALA A CA 1
ATOM 1240 C C . ALA A 1 85 ? 10.49472 12.73640 20.35785 1.000 22.40366 82 ALA A C 1
ATOM 1241 O O . ALA A 1 85 ? 9.65466 11.93442 19.96535 1.000 26.49387 82 ALA A O 1
ATOM 1248 N N . TRP A 1 86 ? 11.78055 12.40927 20.48681 1.000 23.66549 83 TRP A N 1
ATOM 1249 C CA . TRP A 1 86 ? 12.31845 11.08001 20.16364 1.000 24.48290 83 TRP A CA 1
ATOM 1250 C C . TRP A 1 86 ? 12.41001 10.15720 21.36799 1.000 27.50346 83 TRP A C 1
ATOM 1251 O O . TRP A 1 86 ? 12.80015 8.99794 21.24236 1.000 23.11199 83 TRP A O 1
ATOM 1272 N N . GLU A 1 87 ? 12.02287 10.62902 22.54053 1.000 24.26952 84 GLU A N 1
ATOM 1273 C CA . GLU A 1 87 ? 12.26953 9.86682 23.75032 1.000 25.76380 84 GLU A CA 1
ATOM 1274 C C . GLU A 1 87 ? 11.59887 8.50127 23.69440 1.000 21.13887 84 GLU A C 1
ATOM 1275 O O . GLU A 1 87 ? 10.38689 8.39827 23.50440 1.000 24.29048 84 GLU A O 1
ATOM 1287 N N . GLY A 1 88 ? 12.40400 7.44084 23.87856 1.000 23.91273 85 GLY A N 1
ATOM 1288 C CA . GLY A 1 88 ? 11.92331 6.08163 23.85256 1.000 24.59811 85 GLY A CA 1
ATOM 1289 C C . GLY A 1 88 ? 12.02807 5.40071 22.50545 1.000 20.21487 85 GLY A C 1
ATOM 1290 O O . GLY A 1 88 ? 11.82964 4.18841 22.43601 1.000 21.19783 85 GLY A O 1
ATOM 1294 N N . LEU A 1 89 ? 12.33273 6.14137 21.44305 1.000 21.90951 86 LEU A N 1
ATOM 1295 C CA . LEU A 1 89 ? 12.38189 5.53287 20.10699 1.000 17.75860 86 LEU A CA 1
ATOM 1296 C C . LEU A 1 89 ? 13.66688 4.75277 19.89251 1.000 18.10913 86 LEU A C 1
ATOM 1297 O O . LEU A 1 89 ? 13.71129 3.87809 19.01507 1.000 18.82033 86 LEU A O 1
ATOM 1313 N N . GLY A 1 90 ? 14.72305 5.09833 20.61331 1.000 18.84194 87 GLY A N 1
ATOM 1314 C CA . GLY A 1 90 ? 15.99386 4.40619 20.45978 1.000 19.37116 87 GLY A CA 1
ATOM 1315 C C . GLY A 1 90 ? 16.86062 5.05685 19.39132 1.000 17.09089 87 GLY A C 1
ATOM 1316 O O . GLY A 1 90 ? 16.43819 5.91851 18.64415 1.000 17.40639 87 GLY A O 1
ATOM 1320 N N . TYR A 1 91 ? 18.12598 4.62905 19.35071 1.000 18.41025 88 TYR A N 1
ATOM 1321 C CA . TYR A 1 91 ? 19.14527 5.09307 18.42987 1.000 20.08329 88 TYR A CA 1
ATOM 1322 C C . TYR A 1 91 ? 19.05107 6.59849 18.20815 1.000 17.79530 88 TYR A C 1
ATOM 1323 O O . TYR A 1 91 ? 18.71077 7.10722 17.13260 1.000 19.74494 88 TYR A O 1
ATOM 1341 N N . TYR A 1 92 ? 19.35436 7.30554 19.27997 1.000 18.73350 89 TYR A N 1
ATOM 1342 C CA . TYR A 1 92 ? 19.06325 8.72863 19.38734 1.000 22.82982 89 TYR A CA 1
ATOM 1343 C C . TYR A 1 92 ? 19.95997 9.56714 18.50528 1.000 22.96285 89 TYR A C 1
ATOM 1344 O O . TYR A 1 92 ? 19.59073 10.69267 18.16775 1.000 26.61224 89 TYR A O 1
ATOM 1362 N N . SER A 1 93 ? 21.08421 9.02580 18.03683 1.000 20.57158 90 SER A N 1
ATOM 1363 C CA . SER A 1 93 ? 21.85953 9.86570 17.12369 1.000 26.20910 90 SER A CA 1
ATOM 1364 C C . SER A 1 93 ? 21.13038 10.10762 15.79847 1.000 24.27966 90 SER A C 1
ATOM 1365 O O . SER A 1 93 ? 21.43282 11.05396 15.09641 1.000 25.10750 90 SER A O 1
ATOM 1373 N N . ARG A 1 94 ? 20.14760 9.29337 15.45207 1.000 21.83912 91 ARG A N 1
ATOM 1374 C CA . ARG A 1 94 ? 19.31367 9.55793 14.28806 1.000 23.46550 91 ARG A CA 1
ATOM 1375 C C . ARG A 1 94 ? 18.71302 10.95153 14.31693 1.000 21.09268 91 ARG A C 1
ATOM 1376 O O . ARG A 1 94 ? 18.63913 11.62148 13.29484 1.000 25.25713 91 ARG A O 1
ATOM 1397 N N . VAL A 1 95 ? 18.16029 11.34288 15.46819 1.000 20.83918 92 VAL A N 1
ATOM 1398 C CA . VAL A 1 95 ? 17.45341 12.60774 15.52158 1.000 24.69302 92 VAL A CA 1
ATOM 1399 C C . VAL A 1 95 ? 18.43120 13.75259 15.70018 1.000 24.88724 92 VAL A C 1
ATOM 1400 O O . VAL A 1 95 ? 18.19267 14.83149 15.19202 1.000 30.06103 92 VAL A O 1
ATOM 1413 N N . ARG A 1 96 ? 19.58078 13.52250 16.31540 1.000 22.16442 93 ARG A N 1
ATOM 1414 C CA . ARG A 1 96 ? 20.59606 14.56741 16.29604 1.000 26.15884 93 ARG A CA 1
ATOM 1415 C C . AR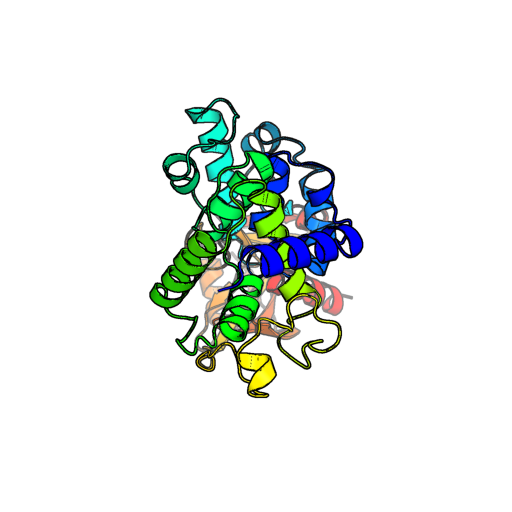G A 1 96 ? 21.10100 14.81685 14.86960 1.000 33.23503 93 ARG A C 1
ATOM 1416 O O . ARG A 1 96 ? 21.27203 15.97036 14.45045 1.000 31.53471 93 ARG A O 1
ATOM 1437 N N . ASN A 1 97 ? 21.32279 13.73560 14.10861 1.000 26.36714 94 ASN A N 1
ATOM 1438 C CA . ASN A 1 97 ? 21.69281 13.85824 12.69985 1.000 25.54487 94 ASN A CA 1
ATOM 1439 C C . ASN A 1 97 ? 20.60688 14.51143 11.86040 1.000 35.95942 94 ASN A C 1
ATOM 1440 O O . ASN A 1 97 ? 20.89555 15.34864 11.00467 1.000 32.08245 94 ASN A O 1
ATOM 1451 N N . LEU A 1 98 ? 19.35063 14.12910 12.05045 1.000 23.18989 95 LEU A N 1
ATOM 1452 C CA . LEU A 1 98 ? 18.27814 14.77917 11.31618 1.000 22.11166 95 LEU A CA 1
ATOM 1453 C C . LEU A 1 98 ? 18.20429 16.25516 11.66337 1.000 25.07221 95 LEU A C 1
ATOM 1454 O O . LEU A 1 98 ? 18.00088 17.09186 10.77810 1.000 35.88159 95 LEU A O 1
ATOM 1470 N N . HIS A 1 99 ? 18.31320 16.57907 12.95234 1.000 27.24615 96 HIS A N 1
ATOM 1471 C CA . HIS A 1 99 ? 18.22024 17.98069 13.36019 1.000 26.80215 96 HIS A CA 1
ATOM 1472 C C . HIS A 1 99 ? 19.29136 18.79417 12.64351 1.000 42.75689 96 HIS A C 1
ATOM 1473 O O . HIS A 1 99 ? 19.00505 19.85188 12.09559 1.000 40.48295 96 HIS A O 1
ATOM 1487 N N . ALA A 1 100 ? 20.51056 18.26059 12.56898 1.000 37.79900 97 ALA A N 1
ATOM 1488 C CA . ALA A 1 100 ? 21.58569 18.95437 11.85587 1.000 33.48771 97 ALA A CA 1
ATOM 1489 C C . ALA A 1 100 ? 21.33796 19.00101 10.35737 1.000 36.17964 97 ALA A C 1
ATOM 1490 O O . ALA A 1 100 ? 21.61752 20.01693 9.70216 1.000 36.67759 97 ALA A O 1
ATOM 1497 N N . ALA A 1 101 ? 20.84151 17.91531 9.78551 1.000 29.18273 98 ALA A N 1
ATOM 1498 C CA . ALA A 1 101 ? 20.56193 17.89712 8.36361 1.000 28.94416 98 ALA A CA 1
ATOM 1499 C C . ALA A 1 101 ? 19.50041 18.93772 7.98994 1.000 45.14092 98 ALA A C 1
ATOM 1500 O O . ALA A 1 101 ? 19.62444 19.59974 6.95257 1.000 41.29670 98 ALA A O 1
ATOM 1507 N N . VAL A 1 102 ? 18.44751 19.10155 8.81449 1.000 34.44445 99 VAL A N 1
ATOM 1508 C CA . VAL A 1 102 ? 17.45059 20.12604 8.50271 1.000 42.83169 99 VAL A CA 1
ATOM 1509 C C . VAL A 1 102 ? 18.06667 21.51200 8.66659 1.000 36.70660 99 VAL A C 1
ATOM 1510 O O . VAL A 1 102 ? 17.82264 22.39887 7.84238 1.000 51.84723 99 VAL A O 1
ATOM 1523 N N . LYS A 1 103 ? 18.82215 21.73102 9.75393 1.000 36.49448 100 LYS A N 1
ATOM 1524 C CA . LYS A 1 103 ? 19.44267 23.04533 9.95484 1.000 41.59629 100 LYS A CA 1
ATOM 1525 C C . LYS A 1 103 ? 20.32937 23.38433 8.76344 1.000 48.88459 100 LYS A C 1
ATOM 1526 O O . LYS A 1 103 ? 20.28878 24.50245 8.22882 1.000 46.75717 100 LYS A O 1
ATOM 1545 N N . GLU A 1 104 ? 21.10355 22.40676 8.30556 1.000 41.13242 101 GLU A N 1
ATOM 1546 C CA . GLU A 1 104 ? 21.93104 22.60029 7.12153 1.000 41.92152 101 GLU A CA 1
ATOM 1547 C C . GLU A 1 104 ? 21.07151 22.81563 5.88917 1.000 43.90175 101 GLU A C 1
ATOM 1548 O O . GLU A 1 104 ? 21.37500 23.68340 5.06189 1.000 46.97024 101 GLU A O 1
ATOM 1560 N N . VAL A 1 105 ? 19.93830 22.11799 5.78414 1.000 43.65418 102 VAL A N 1
ATOM 1561 C CA . VAL A 1 105 ? 19.08085 22.32515 4.62020 1.000 43.29104 102 VAL A CA 1
ATOM 1562 C C . VAL A 1 105 ? 18.46406 23.72139 4.65211 1.000 43.40790 102 VAL A C 1
ATOM 1563 O O . VAL A 1 105 ? 18.34002 24.37521 3.61238 1.000 47.47730 102 VAL A O 1
ATOM 1576 N N . LYS A 1 106 ? 18.09029 24.19822 5.84823 1.000 37.25644 103 LYS A N 1
ATOM 1577 C CA . LYS A 1 106 ? 17.60775 25.57013 6.00905 1.000 47.90780 103 LYS A CA 1
ATOM 1578 C C . LYS A 1 106 ? 18.71308 26.57709 5.68669 1.000 57.57751 103 LYS A C 1
ATOM 1579 O O . LYS A 1 106 ? 18.54839 27.43638 4.81710 1.000 57.11944 103 LYS A O 1
ATOM 1598 N N . THR A 1 107 ? 19.83864 26.49712 6.41378 1.000 49.15129 104 THR A N 1
ATOM 1599 C CA . THR A 1 107 ? 20.94938 27.44622 6.25773 1.000 48.94537 104 THR A CA 1
ATOM 1600 C C . THR A 1 107 ? 21.48590 27.44837 4.83039 1.000 49.16468 104 THR A C 1
ATOM 1601 O O . THR A 1 107 ? 21.70291 28.51223 4.23398 1.000 55.49439 104 THR A O 1
ATOM 1612 N N . ARG A 1 108 ? 21.79378 26.27055 4.29432 1.000 47.42927 105 ARG A N 1
ATOM 1613 C CA . ARG A 1 108 ? 22.48613 26.18266 3.01302 1.000 43.30073 105 ARG A CA 1
ATOM 1614 C C . ARG A 1 108 ? 21.53432 26.19996 1.83480 1.000 51.03929 105 ARG A C 1
ATOM 1615 O O . ARG A 1 108 ? 21.82053 26.84395 0.82852 1.000 51.02865 105 ARG A O 1
ATOM 1636 N N . TYR A 1 109 ? 20.38867 25.53509 1.93205 1.000 49.90119 106 TYR A N 1
ATOM 1637 C CA . TYR A 1 109 ? 19.50574 25.38114 0.78938 1.000 52.10165 106 TYR A CA 1
ATOM 1638 C C . TYR A 1 109 ? 18.18778 26.15615 0.93237 1.000 52.59449 106 TYR A C 1
ATOM 1639 O O . TYR A 1 109 ? 17.28282 25.94912 0.12903 1.000 46.53294 106 TYR A O 1
ATOM 1657 N N . GLY A 1 110 ? 18.04697 27.01180 1.94645 1.000 51.87678 107 GLY A N 1
ATOM 1658 C CA . GLY A 1 110 ? 16.84411 27.81661 2.09509 1.000 52.77278 107 GLY A CA 1
ATOM 1659 C C . GLY A 1 110 ? 15.58525 27.06312 2.46913 1.000 61.96612 107 GLY A C 1
ATOM 1660 O O . GLY A 1 110 ? 14.48212 27.62513 2.35915 1.000 46.47544 107 GLY A O 1
ATOM 1664 N N . GLY A 1 111 ? 15.71317 25.81950 2.92777 1.000 67.29022 108 GLY A N 1
ATOM 1665 C CA . GLY A 1 111 ? 14.57194 25.02378 3.33432 1.000 63.54079 108 GLY A CA 1
ATOM 1666 C C . GLY A 1 111 ? 14.07306 24.01739 2.31798 1.000 49.33435 108 GLY A C 1
ATOM 1667 O O . GLY A 1 111 ? 13.12975 23.27097 2.61864 1.000 58.89972 108 GLY A O 1
ATOM 1671 N N . LYS A 1 112 ? 14.67159 23.94433 1.13877 1.000 45.70747 109 LYS A N 1
ATOM 1672 C CA . LYS A 1 112 ? 14.25539 22.99132 0.12026 1.000 47.34934 109 LYS A CA 1
ATOM 1673 C C . LYS A 1 112 ? 15.13918 21.75294 0.19325 1.000 50.80579 109 LYS A C 1
ATOM 1674 O O . LYS A 1 112 ? 16.35380 21.85232 0.00358 1.000 49.59454 109 LYS A O 1
ATOM 1693 N N . VAL A 1 113 ? 14.52555 20.59524 0.42175 1.000 48.72113 110 VAL A N 1
ATOM 1694 C CA . VAL A 1 113 ? 15.28672 19.35779 0.56620 1.000 46.31198 110 VAL A CA 1
ATOM 1695 C C . VAL A 1 113 ? 16.00266 19.11064 -0.74824 1.000 38.87311 110 VAL A C 1
ATOM 1696 O O . VAL A 1 113 ? 15.33834 18.98627 -1.78929 1.000 46.79229 110 VAL A O 1
ATOM 1709 N N . PRO A 1 114 ? 17.34131 19.03072 -0.74801 1.000 38.51339 111 PRO A N 1
ATOM 1710 C CA . PRO A 1 114 ? 18.05830 18.76817 -1.98526 1.000 43.36972 111 PRO A CA 1
ATOM 1711 C C . PRO A 1 114 ? 17.44796 17.59751 -2.72362 1.000 42.16844 111 PRO A C 1
ATOM 1712 O O . PRO A 1 114 ? 17.15141 16.56367 -2.12996 1.000 52.49786 111 PRO A O 1
ATOM 1723 N N . ASP A 1 115 ? 17.28022 17.74080 -4.04247 1.000 38.64939 112 ASP A N 1
ATOM 1724 C CA . ASP A 1 115 ? 16.91125 16.59279 -4.86489 1.000 36.98464 112 ASP A CA 1
ATOM 1725 C C . ASP A 1 115 ? 18.10602 15.95639 -5.56000 1.000 42.91966 112 ASP A C 1
ATOM 1726 O O . ASP A 1 115 ? 17.93231 14.96468 -6.28237 1.000 40.03503 112 ASP A O 1
ATOM 1735 N N . ASP A 1 116 ? 19.31063 16.46812 -5.30025 1.000 50.08519 113 ASP A N 1
ATOM 1736 C CA . ASP A 1 116 ? 20.54585 15.85084 -5.76294 1.000 55.40464 113 ASP A CA 1
ATOM 1737 C C . ASP A 1 116 ? 20.96810 14.74686 -4.79873 1.000 34.32882 113 ASP A C 1
ATOM 1738 O O . ASP A 1 116 ? 21.19825 15.02493 -3.61605 1.000 37.10949 113 ASP A O 1
ATOM 1747 N N . PRO A 1 117 ? 21.11687 13.52121 -5.26135 1.000 35.59831 114 PRO A N 1
ATOM 1748 C CA . PRO A 1 117 ? 21.59595 12.44304 -4.37704 1.000 46.80922 114 PRO A CA 1
ATOM 1749 C C . PRO A 1 117 ? 22.89520 12.72648 -3.65690 1.000 46.14131 114 PRO A C 1
ATOM 1750 O O . PRO A 1 117 ? 22.99956 12.42201 -2.47021 1.000 40.82353 114 PRO A O 1
ATOM 1761 N N . ASP A 1 118 ? 23.91581 13.27153 -4.32254 1.000 39.97833 115 ASP A N 1
ATOM 1762 C CA . ASP A 1 118 ? 25.14453 13.49504 -3.58813 1.000 35.83116 115 ASP A CA 1
ATOM 1763 C C . ASP A 1 118 ? 24.97280 14.60187 -2.56990 1.000 37.82218 115 ASP A C 1
ATOM 1764 O O . ASP A 1 118 ? 25.50941 14.51013 -1.45463 1.000 43.78350 115 ASP A O 1
ATOM 1773 N N . GLU A 1 119 ? 24.22932 15.66153 -2.91472 1.000 40.07841 116 GLU A N 1
ATOM 1774 C CA . GLU A 1 119 ? 24.06946 16.69591 -1.90759 1.000 49.13581 116 GLU A CA 1
ATOM 1775 C C . GLU A 1 119 ? 23.11711 16.21750 -0.80738 1.000 31.73569 116 GLU A C 1
ATOM 1776 O O . GLU A 1 119 ? 23.34860 16.51124 0.36560 1.000 44.51316 116 GLU A O 1
ATOM 1788 N N . PHE A 1 120 ? 22.07570 15.45467 -1.15186 1.000 44.12816 117 PHE A N 1
ATOM 1789 C CA . PHE A 1 120 ? 21.22625 14.93332 -0.07864 1.000 36.01966 117 PHE A CA 1
ATOM 1790 C C . PHE A 1 120 ? 22.01688 13.97364 0.79225 1.000 29.24897 117 PHE A C 1
ATOM 1791 O O . PHE A 1 120 ? 21.91692 14.03477 2.03158 1.000 31.15263 117 PHE A O 1
ATOM 1808 N N . SER A 1 121 ? 22.82133 13.10549 0.17600 1.000 35.83954 118 SER A N 1
ATOM 1809 C CA . SER A 1 121 ? 23.61013 12.13304 0.94579 1.000 29.08874 118 SER A CA 1
ATOM 1810 C C . SER A 1 121 ? 24.65348 12.79500 1.83435 1.000 39.20213 118 SER A C 1
ATOM 1811 O O . SER A 1 121 ? 25.06414 12.21238 2.84852 1.000 31.70019 118 SER A O 1
ATOM 1818 N N . ARG A 1 122 ? 25.11614 13.98173 1.46416 1.000 30.30444 119 ARG A N 1
ATOM 1819 C CA . ARG A 1 122 ? 26.08553 14.70450 2.27033 1.000 42.53600 119 ARG A CA 1
ATOM 1820 C C . ARG A 1 122 ? 25.53199 15.04162 3.63676 1.000 31.62226 119 ARG A C 1
ATOM 1821 O O . ARG A 1 122 ? 26.32031 15.26997 4.55527 1.000 37.15290 119 ARG A O 1
ATOM 1842 N N . LEU A 1 123 ? 24.19734 15.02791 3.80938 1.000 31.62304 120 LEU A N 1
ATOM 1843 C CA . LEU A 1 123 ? 23.58526 15.43401 5.06446 1.000 30.41559 120 LEU A CA 1
ATOM 1844 C C . LEU A 1 123 ? 23.71503 14.32851 6.10332 1.000 23.75827 120 LEU A C 1
ATOM 1845 O O . LEU A 1 123 ? 23.73719 13.14477 5.75228 1.000 29.68555 120 LEU A O 1
ATOM 1861 N N . LYS A 1 124 ? 23.93593 14.73390 7.35731 1.000 27.44896 121 LYS A N 1
ATOM 1862 C CA . LYS A 1 124 ? 24.07935 13.75635 8.43345 1.000 31.52089 121 LYS A CA 1
ATOM 1863 C C . LYS A 1 124 ? 22.84657 12.85516 8.50425 1.000 35.29120 121 LYS A C 1
ATOM 1864 O O . LYS A 1 124 ? 21.69284 13.32222 8.46762 1.000 24.71644 121 LYS A O 1
ATOM 1883 N N . GLY A 1 125 ? 23.09610 11.57228 8.68093 1.000 29.40809 122 GLY A N 1
ATOM 1884 C CA . GLY A 1 125 ? 22.04259 10.61263 8.86970 1.000 23.39510 122 GLY A CA 1
ATOM 1885 C C . GLY A 1 125 ? 21.53083 10.02376 7.58397 1.000 22.66334 122 GLY A C 1
ATOM 1886 O O . GLY A 1 125 ? 20.74744 9.07933 7.62006 1.000 21.09773 122 GLY A O 1
ATOM 1890 N N . VAL A 1 126 ? 21.91983 10.56270 6.43833 1.000 24.81018 123 VAL A N 1
ATOM 1891 C CA . VAL A 1 126 ? 21.33776 10.16095 5.16254 1.000 23.49273 123 VAL A CA 1
ATOM 1892 C C . VAL A 1 126 ? 22.29091 9.15327 4.52803 1.000 35.12427 123 VAL A C 1
ATOM 1893 O O . VAL A 1 126 ? 23.25026 9.51897 3.85784 1.000 26.74876 123 VAL A O 1
ATOM 1906 N N . GLY A 1 127 ? 22.01138 7.87118 4.72419 1.000 23.30805 124 GLY A N 1
ATOM 1907 C CA . GLY A 1 127 ? 22.79651 6.83888 4.07568 1.000 20.67234 124 GLY A CA 1
ATOM 1908 C C . GLY A 1 127 ? 22.10882 6.38000 2.80378 1.000 26.85915 124 GLY A C 1
ATOM 1909 O O . GLY A 1 127 ? 21.12802 6.95828 2.36166 1.000 28.34596 124 GLY A O 1
ATOM 1913 N N . PRO A 1 128 ? 22.59888 5.29655 2.22607 1.000 25.73636 125 PRO A N 1
ATOM 1914 C CA . PRO A 1 128 ? 22.06764 4.85097 0.93452 1.000 26.31995 125 PRO A CA 1
ATOM 1915 C C . PRO A 1 128 ? 20.58645 4.54540 0.94406 1.000 28.49330 125 PRO A C 1
ATOM 1916 O O . PRO A 1 128 ? 19.90376 4.83878 -0.05147 1.000 28.10227 125 PRO A O 1
ATOM 1927 N N . TYR A 1 129 ? 20.05401 3.97994 2.03198 1.000 24.30517 126 TYR A N 1
ATOM 1928 C CA . TYR A 1 129 ? 18.62122 3.69956 2.07982 1.000 27.12059 126 TYR A CA 1
ATOM 1929 C C . TYR A 1 129 ? 17.82131 4.99741 2.06412 1.000 22.19843 126 TYR A C 1
ATOM 1930 O O . TYR A 1 129 ? 16.88079 5.15574 1.27573 1.000 23.71971 126 TYR A O 1
ATOM 1948 N N . THR A 1 130 ? 18.20966 5.94166 2.92115 1.000 20.31557 127 THR A N 1
ATOM 1949 C CA . THR A 1 130 ? 17.44976 7.16613 3.08481 1.000 21.86695 127 THR A CA 1
ATOM 1950 C C . THR A 1 130 ? 17.52382 8.03158 1.83316 1.000 24.68462 127 THR A C 1
ATOM 1951 O O . THR A 1 130 ? 16.53443 8.66089 1.47601 1.000 25.95943 127 THR A O 1
ATOM 1962 N N . VAL A 1 131 ? 18.66963 8.05663 1.14517 1.000 29.24154 128 VAL A N 1
ATOM 1963 C CA . VAL A 1 131 ? 18.73417 8.76348 -0.13678 1.000 26.20210 128 VAL A CA 1
ATOM 1964 C C . VAL A 1 131 ? 17.67185 8.21438 -1.08384 1.000 25.59867 128 VAL A C 1
ATOM 1965 O O . VAL A 1 131 ? 16.87213 8.95244 -1.65870 1.000 27.78119 128 VAL A O 1
ATOM 1978 N N . GLY A 1 132 ? 17.67677 6.89371 -1.28067 1.000 27.05896 129 GLY A N 1
ATOM 1979 C CA . GLY A 1 132 ? 16.75463 6.29683 -2.22456 1.000 33.61224 129 GLY A CA 1
ATOM 1980 C C . GLY A 1 132 ? 15.31153 6.46402 -1.81635 1.000 33.31253 129 GLY A C 1
ATOM 1981 O O . GLY A 1 132 ? 14.45660 6.78540 -2.64127 1.000 33.73120 129 GLY A O 1
ATOM 1985 N N . ALA A 1 133 ? 15.00959 6.24569 -0.53983 1.000 30.68457 130 ALA A N 1
ATOM 1986 C CA . ALA A 1 133 ? 13.62677 6.31400 -0.09299 1.000 24.03667 130 ALA A CA 1
ATOM 1987 C C . ALA A 1 133 ? 13.06043 7.70657 -0.28641 1.000 26.15343 130 ALA A C 1
ATOM 1988 O O . ALA A 1 133 ? 11.95638 7.88381 -0.82416 1.000 33.74216 130 ALA A O 1
ATOM 1995 N N . VAL A 1 134 ? 13.77345 8.71249 0.18514 1.000 23.69947 131 VAL A N 1
ATOM 1996 C CA . VAL A 1 134 ? 13.20579 10.05191 0.15921 1.000 27.43047 131 VAL A CA 1
ATOM 1997 C C . VAL A 1 134 ? 13.18270 10.58581 -1.27019 1.000 38.19935 131 VAL A C 1
ATOM 1998 O O . VAL A 1 134 ? 12.17252 11.12509 -1.74389 1.000 34.68056 131 VAL A O 1
ATOM 2011 N N . LEU A 1 135 ? 14.29403 10.46016 -1.98101 1.000 38.02227 132 LEU A N 1
ATOM 2012 C CA . LEU A 1 135 ? 14.35191 11.09824 -3.29405 1.000 36.65553 132 LEU A CA 1
ATOM 2013 C C . LEU A 1 135 ? 13.46819 10.36440 -4.29343 1.000 31.46246 132 LEU A C 1
ATOM 2014 O O . LEU A 1 135 ? 12.92948 10.98460 -5.21646 1.000 45.99066 132 LEU A O 1
ATOM 2030 N N . SER A 1 136 ? 13.30116 9.05556 -4.14770 1.000 28.03662 133 SER A N 1
ATOM 2031 C CA . SER A 1 136 ? 12.46577 8.33840 -5.09840 1.000 30.12747 133 SER A CA 1
ATOM 2032 C C . SER A 1 136 ? 10.99774 8.64107 -4.83982 1.000 42.88231 133 SER A C 1
ATOM 2033 O O . SER A 1 136 ? 10.21313 8.86825 -5.77625 1.000 42.66397 133 SER A O 1
ATOM 2041 N N . LEU A 1 137 ? 10.62070 8.70253 -3.56690 1.000 34.76074 134 LEU A N 1
ATOM 2042 C CA . LEU A 1 137 ? 9.24785 9.03226 -3.23263 1.000 30.33752 134 LEU A CA 1
ATOM 2043 C C . LEU A 1 137 ? 8.94323 10.51009 -3.47922 1.000 36.78574 134 LEU A C 1
ATOM 2044 O O . LEU A 1 137 ? 7.97200 10.84793 -4.16506 1.000 44.88099 134 LEU A O 1
ATOM 2060 N N . ALA A 1 138 ? 9.74580 11.40857 -2.90417 1.000 35.11814 135 ALA A N 1
ATOM 2061 C CA . ALA A 1 138 ? 9.39854 12.82751 -2.96783 1.000 32.42703 135 ALA A CA 1
ATOM 2062 C C . ALA A 1 138 ? 9.57884 13.39250 -4.37375 1.000 52.83916 135 ALA A C 1
ATOM 2063 O O . ALA A 1 138 ? 8.73393 14.16146 -4.85665 1.000 50.81076 135 ALA A O 1
ATOM 2070 N N . TYR A 1 139 ? 10.66090 13.00986 -5.05196 1.000 46.59234 136 TYR A N 1
ATOM 2071 C CA . TYR A 1 139 ? 11.12866 13.69633 -6.24579 1.000 51.83881 136 TYR A CA 1
ATOM 2072 C C . TYR A 1 139 ? 11.20847 12.79841 -7.47680 1.000 46.03657 136 TYR A C 1
ATOM 2073 O O . TYR A 1 139 ? 11.57581 13.28207 -8.55312 1.000 54.88625 136 TYR A O 1
ATOM 2091 N N . GLY A 1 140 ? 10.88885 11.51290 -7.35931 1.000 44.58573 137 GLY A N 1
ATOM 2092 C CA . GLY A 1 140 ? 10.93386 10.61787 -8.49797 1.000 41.31037 137 GLY A CA 1
ATOM 2093 C C . GLY A 1 140 ? 12.32247 10.20173 -8.94130 1.000 48.03702 137 GLY A C 1
ATOM 2094 O O . GLY A 1 140 ? 12.45619 9.62957 -10.02585 1.000 55.31845 137 GLY A O 1
ATOM 2098 N N . VAL A 1 141 ? 13.34638 10.48031 -8.14011 1.000 47.62087 138 VAL A N 1
ATOM 2099 C CA . VAL A 1 141 ? 14.73542 10.14003 -8.47617 1.000 33.15608 138 VAL A CA 1
ATOM 2100 C C . VAL A 1 141 ? 14.91175 8.62547 -8.42182 1.000 47.38027 138 VAL A C 1
ATOM 2101 O O . VAL A 1 141 ? 14.55798 8.00603 -7.40788 1.000 42.33733 138 VAL A O 1
ATOM 2114 N N . PRO A 1 142 ? 15.44795 7.96765 -9.46180 1.000 50.13294 139 PRO A N 1
ATOM 2115 C CA . PRO A 1 142 ? 15.43824 6.49905 -9.50207 1.000 38.21755 139 PRO A CA 1
ATOM 2116 C C . PRO A 1 142 ? 16.58092 5.81353 -8.74415 1.000 43.50113 139 PRO A C 1
ATOM 2117 O O . PRO A 1 142 ? 17.23411 4.89984 -9.24584 1.000 46.30289 139 PRO A O 1
ATOM 2128 N N . GLU A 1 143 ? 16.81642 6.26610 -7.47718 1.000 49.54753 140 GLU A N 1
ATOM 2129 C CA . GLU A 1 143 ? 17.81372 5.66924 -6.58504 1.000 30.85728 140 GLU A CA 1
ATOM 2130 C C . GLU A 1 143 ? 17.23218 4.46574 -5.84185 1.000 31.44527 140 GLU A C 1
ATOM 2131 O O . GLU A 1 143 ? 16.08633 4.47862 -5.40220 1.000 33.36664 140 GLU A O 1
ATOM 2143 N N . PRO A 1 144 ? 17.99871 3.41053 -5.64863 1.000 36.00269 141 PRO A N 1
ATOM 2144 C CA . PRO A 1 144 ? 17.45904 2.26803 -4.90191 1.000 33.80398 141 PRO A CA 1
ATOM 2145 C C . PRO A 1 144 ? 17.31864 2.58004 -3.41653 1.000 25.67785 141 PRO A C 1
ATOM 2146 O O . PRO A 1 144 ? 18.04564 3.40189 -2.85759 1.000 28.41829 141 PRO A O 1
ATOM 2157 N N . ALA A 1 145 ? 16.34995 1.91870 -2.79605 1.000 32.89791 142 ALA A N 1
ATOM 2158 C CA . ALA A 1 145 ? 16.02975 2.09507 -1.36545 1.000 28.90218 142 ALA A CA 1
ATOM 2159 C C . ALA A 1 145 ? 16.03308 0.73308 -0.68348 1.000 22.73348 142 ALA A C 1
ATOM 2160 O O . ALA A 1 145 ? 14.94509 0.18538 -0.38342 1.000 24.58866 142 ALA A O 1
ATOM 2167 N N . VAL A 1 146 ? 17.22675 0.20584 -0.40036 1.000 23.46023 143 VAL A N 1
ATOM 2168 C CA . VAL A 1 146 ? 17.40087 -1.17089 0.03630 1.000 25.49888 143 VAL A CA 1
ATOM 2169 C C . VAL A 1 146 ? 17.47315 -1.18820 1.56382 1.000 17.81902 143 VAL A C 1
ATOM 2170 O O . VAL A 1 146 ? 18.48896 -0.79563 2.15467 1.000 22.75398 143 VAL A O 1
ATOM 2183 N N . ASP A 1 147 ? 16.41033 -1.65276 2.16316 1.000 21.03599 144 ASP A N 1
ATOM 2184 C CA . ASP A 1 147 ? 16.32785 -1.87140 3.60300 1.000 18.09575 144 ASP A CA 1
ATOM 2185 C C . ASP A 1 147 ? 16.35812 -3.36952 3.84465 1.000 19.80158 144 ASP A C 1
ATOM 2186 O O . ASP A 1 147 ? 16.61424 -4.15886 2.93352 1.000 21.65935 144 ASP A O 1
ATOM 2195 N N . GLY A 1 148 ? 16.06848 -3.74744 5.09170 1.000 17.58330 145 GLY A N 1
ATOM 2196 C CA . GLY A 1 148 ? 15.96674 -5.16465 5.41125 1.000 18.25342 145 GLY A CA 1
ATOM 2197 C C . GLY A 1 148 ? 14.89752 -5.89504 4.62961 1.000 25.36134 145 GLY A C 1
ATOM 2198 O O . GLY A 1 148 ? 15.07824 -7.05104 4.24569 1.000 25.40521 145 GLY A O 1
ATOM 2202 N N . ASN A 1 149 ? 13.74335 -5.25616 4.43927 1.000 20.51342 146 ASN A N 1
ATOM 2203 C CA . ASN A 1 149 ? 12.66331 -5.86004 3.66392 1.000 18.92156 146 ASN A CA 1
ATOM 2204 C C . ASN A 1 149 ? 13.12462 -6.17558 2.26421 1.000 25.84620 146 ASN A C 1
ATOM 2205 O O . ASN A 1 149 ? 12.89943 -7.28324 1.76930 1.000 29.99530 146 ASN A O 1
ATOM 2216 N N . VAL A 1 150 ? 13.74713 -5.19721 1.59183 1.000 20.79692 147 VAL A N 1
ATOM 2217 C CA . VAL A 1 150 ? 14.21649 -5.39216 0.22299 1.000 20.02824 147 VAL A CA 1
ATOM 2218 C C . VAL A 1 150 ? 15.29557 -6.46404 0.16897 1.000 29.16223 147 VAL A C 1
ATOM 2219 O O . VAL A 1 150 ? 15.32344 -7.29337 -0.75257 1.000 32.69440 147 VAL A O 1
ATOM 2232 N N . MET A 1 151 ? 16.20598 -6.47647 1.14954 1.000 23.77233 148 MET A N 1
ATOM 2233 C CA . MET A 1 151 ? 17.25901 -7.49676 1.10010 1.000 30.43030 148 MET A CA 1
ATOM 2234 C C . MET A 1 151 ? 16.66791 -8.87964 1.27632 1.000 29.43048 148 MET A C 1
ATOM 2235 O O . MET A 1 151 ? 17.12690 -9.85489 0.64716 1.000 33.03921 148 MET A O 1
ATOM 2249 N N . GLN A 1 152 ? 15.63985 -8.99461 2.10400 1.000 25.39517 149 GLN A N 1
ATOM 2250 C CA . GLN A 1 152 ? 14.96599 -10.27265 2.26107 1.000 28.70922 149 GLN A CA 1
ATOM 2251 C C . GLN A 1 152 ? 14.30753 -10.67514 0.95013 1.000 32.19421 149 GLN A C 1
ATOM 2252 O O . GLN A 1 152 ? 14.49921 -11.79590 0.46136 1.000 41.55370 149 GLN A O 1
ATOM 2266 N N . VAL A 1 153 ? 13.59026 -9.74782 0.32696 1.000 27.01698 150 VAL A N 1
ATOM 2267 C CA . VAL A 1 153 ? 12.91180 -10.08133 -0.92806 1.000 28.99884 150 VAL A CA 1
ATOM 2268 C C . VAL A 1 153 ? 13.92474 -10.49892 -1.98844 1.000 37.39851 150 VAL A C 1
ATOM 2269 O O . VAL A 1 153 ? 13.78806 -11.54546 -2.62415 1.000 40.31954 150 VAL A O 1
ATOM 2282 N N . LEU A 1 154 ? 14.93109 -9.65904 -2.21454 1.000 32.89478 151 LEU A N 1
ATOM 2283 C CA . LEU A 1 154 ? 15.88930 -9.92907 -3.28416 1.000 33.52127 151 LEU A CA 1
ATOM 2284 C C . LEU A 1 154 ? 16.73078 -11.16878 -2.99640 1.000 44.26486 151 LEU A C 1
ATOM 2285 O O . LEU A 1 154 ? 17.03522 -11.93986 -3.90989 1.000 47.78632 151 LEU A O 1
ATOM 2301 N N . SER A 1 155 ? 17.11219 -11.39160 -1.74413 1.000 32.20581 152 SER A N 1
ATOM 2302 C CA . SER A 1 155 ? 17.90275 -12.58442 -1.45836 1.000 37.63176 152 SER A CA 1
ATOM 2303 C C . SER A 1 155 ? 17.12424 -13.82820 -1.84146 1.000 49.15468 152 SER A C 1
ATOM 2304 O O . SER A 1 155 ? 17.70977 -14.80682 -2.30377 1.000 38.62601 152 SER A O 1
ATOM 2312 N N . ARG A 1 156 ? 15.80475 -13.79637 -1.67018 1.000 38.09766 153 ARG A N 1
ATOM 2313 C CA . ARG A 1 156 ? 14.97286 -14.94508 -1.99173 1.000 45.89049 153 ARG A CA 1
ATOM 2314 C C . ARG A 1 156 ? 14.73520 -15.00070 -3.48929 1.000 42.75922 153 ARG A C 1
ATOM 2315 O O . ARG A 1 156 ? 14.89348 -16.06101 -4.11288 1.000 55.97220 153 ARG A O 1
ATOM 2336 N N . LEU A 1 157 ? 14.41882 -13.86455 -4.09974 1.000 37.10914 154 LEU A N 1
ATOM 2337 C CA . LEU A 1 157 ? 14.08092 -13.89329 -5.51931 1.000 43.56883 154 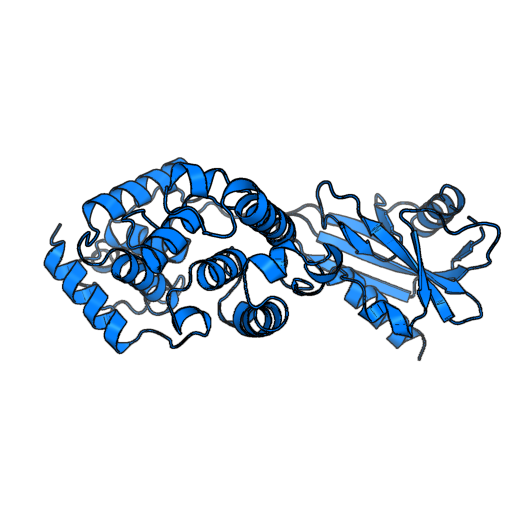LEU A CA 1
ATOM 2338 C C . LEU A 1 157 ? 15.24530 -14.42602 -6.33086 1.000 58.64004 154 LEU A C 1
ATOM 2339 O O . LEU A 1 157 ? 15.07700 -15.30965 -7.17500 1.000 56.61285 154 LEU A O 1
ATOM 2355 N N . PHE A 1 158 ? 16.43148 -13.88177 -6.09444 1.000 39.93495 155 PHE A N 1
ATOM 2356 C CA . PHE A 1 158 ? 17.61467 -14.19415 -6.88424 1.000 38.15913 155 PHE A CA 1
ATOM 2357 C C . PHE A 1 158 ? 18.53529 -15.14750 -6.15584 1.000 46.38840 155 PHE A C 1
ATOM 2358 O O . PHE A 1 158 ? 19.67698 -15.33945 -6.57502 1.000 54.74329 155 PHE A O 1
ATOM 2375 N N . LEU A 1 159 ? 18.03810 -15.77634 -5.09856 1.000 40.59376 156 LEU A N 1
ATOM 2376 C CA . LEU A 1 159 ? 18.77964 -16.77441 -4.34823 1.000 46.88037 156 LEU A CA 1
ATOM 2377 C C . LEU A 1 159 ? 20.19413 -16.28235 -4.04356 1.000 50.33959 156 LEU A C 1
ATOM 2378 O O . LEU A 1 159 ? 21.19721 -16.94532 -4.33730 1.000 56.07053 156 LEU A O 1
ATOM 2394 N N . VAL A 1 160 ? 20.27225 -15.09496 -3.45321 1.000 45.43568 157 VAL A N 1
ATOM 2395 C CA . VAL A 1 160 ? 21.55250 -14.51148 -3.06472 1.000 45.96867 157 VAL A CA 1
ATOM 2396 C C . VAL A 1 160 ? 21.89663 -14.94485 -1.65116 1.000 48.35322 157 VAL A C 1
ATOM 2397 O O . VAL A 1 160 ? 21.21060 -14.57033 -0.69687 1.000 41.49917 157 VAL A O 1
ATOM 2410 N N . THR A 1 161 ? 23.01372 -15.65879 -1.50829 1.000 50.54868 158 THR A N 1
ATOM 2411 C CA . THR A 1 161 ? 23.41659 -16.26227 -0.24738 1.000 55.82970 158 THR A CA 1
ATOM 2412 C C . THR A 1 161 ? 24.53963 -15.51078 0.46092 1.000 53.26979 158 THR A C 1
ATOM 2413 O O . THR A 1 161 ? 24.98189 -15.94193 1.53457 1.000 55.99458 158 THR A O 1
ATOM 2424 N N . ASP A 1 162 ? 24.99399 -14.39244 -0.09126 1.000 49.82190 159 ASP A N 1
ATOM 2425 C CA . ASP A 1 162 ? 26.02798 -13.60431 0.55805 1.000 50.92339 159 ASP A CA 1
ATOM 2426 C C . ASP A 1 162 ? 25.51572 -13.01104 1.85666 1.000 50.17869 159 ASP A C 1
ATOM 2427 O O . ASP A 1 162 ? 24.35487 -12.60814 1.96952 1.000 49.80646 159 ASP A O 1
ATOM 2436 N N . ASP A 1 163 ? 26.39985 -12.92464 2.83233 1.000 42.11254 160 ASP A N 1
ATOM 2437 C CA . ASP A 1 163 ? 26.02944 -12.38050 4.12674 1.000 35.47869 160 ASP A CA 1
ATOM 2438 C C . ASP A 1 163 ? 25.60235 -10.92361 3.98138 1.000 44.43056 160 ASP A C 1
ATOM 2439 O O . ASP A 1 163 ? 26.35798 -10.08681 3.47654 1.000 47.72791 160 ASP A O 1
ATOM 2448 N N . ILE A 1 164 ? 24.37664 -10.60323 4.41181 1.000 43.63649 161 ILE A N 1
ATOM 2449 C CA . ILE A 1 164 ? 23.89455 -9.23361 4.24295 1.000 41.55954 161 ILE A CA 1
ATOM 2450 C C . ILE A 1 164 ? 24.47459 -8.27823 5.27287 1.000 45.15594 161 ILE A C 1
ATOM 2451 O O . ILE A 1 164 ? 24.19072 -7.07684 5.23339 1.000 42.79658 161 ILE A O 1
ATOM 2467 N N . ALA A 1 165 ? 25.25790 -8.77891 6.21650 1.000 53.85089 162 ALA A N 1
ATOM 2468 C CA . ALA A 1 165 ? 25.98719 -7.89275 7.10969 1.000 53.85083 162 ALA A CA 1
ATOM 2469 C C . ALA A 1 165 ? 27.06965 -7.13640 6.36018 1.000 54.11396 162 ALA A C 1
ATOM 2470 O O . ALA A 1 165 ? 27.46109 -6.04085 6.77925 1.000 50.18391 162 ALA A O 1
ATOM 2477 N N . LYS A 1 166 ? 27.54143 -7.69774 5.25548 1.000 39.82778 163 LYS A N 1
ATOM 2478 C CA . LYS A 1 166 ? 28.63588 -7.09623 4.50970 1.000 43.61628 163 LYS A CA 1
ATOM 2479 C C . LYS A 1 166 ? 28.13139 -5.85446 3.78721 1.000 46.99669 163 LYS A C 1
ATOM 2480 O O . LYS A 1 166 ? 27.10231 -5.91110 3.11237 1.000 43.68729 163 LYS A O 1
ATOM 2490 N N . PRO A 1 167 ? 28.82883 -4.73052 3.86508 1.000 47.62682 164 PRO A N 1
ATOM 2491 C CA . PRO A 1 167 ? 28.46731 -3.62454 2.96282 1.000 42.22689 164 PRO A CA 1
ATOM 2492 C C . PRO A 1 167 ? 28.41374 -4.04860 1.49333 1.000 51.51084 164 PRO A C 1
ATOM 2493 O O . PRO A 1 167 ? 27.50957 -3.60912 0.75810 1.000 47.38696 164 PRO A O 1
ATOM 2504 N N . SER A 1 168 ? 29.34460 -4.91051 1.03532 1.000 30.66282 165 SER A N 1
ATOM 2505 C CA . SER A 1 168 ? 29.35803 -5.25342 -0.37459 1.000 42.95414 165 SER A CA 1
ATOM 2506 C C . SER A 1 168 ? 28.06808 -5.94931 -0.77863 1.000 40.78687 165 SER A C 1
ATOM 2507 O O . SER A 1 168 ? 27.61537 -5.80498 -1.91579 1.000 40.30014 165 SER A O 1
ATOM 2515 N N . THR A 1 169 ? 27.48359 -6.74089 0.11595 1.000 44.73473 166 THR A N 1
ATOM 2516 C CA . THR A 1 169 ? 26.23070 -7.40558 -0.22953 1.000 40.70643 166 THR A CA 1
ATOM 2517 C C . THR A 1 169 ? 25.15052 -6.37586 -0.52203 1.000 35.94150 166 THR A C 1
ATOM 2518 O O . THR A 1 169 ? 24.43747 -6.46180 -1.53100 1.000 41.86462 166 THR A O 1
ATOM 2529 N N . ARG A 1 170 ? 25.03284 -5.38004 0.34382 1.000 48.99395 167 ARG A N 1
ATOM 2530 C CA . ARG A 1 170 ? 24.05820 -4.33170 0.09931 1.000 45.77785 167 ARG A CA 1
ATOM 2531 C C . ARG A 1 170 ? 24.29936 -3.67435 -1.25128 1.000 42.11639 167 ARG A C 1
ATOM 2532 O O . ARG A 1 170 ? 23.34223 -3.37569 -1.97348 1.000 41.03693 167 ARG A O 1
ATOM 2553 N N . LYS A 1 171 ? 25.56216 -3.46877 -1.63351 1.000 46.56493 168 LYS A N 1
ATOM 2554 C CA . LYS A 1 171 ? 25.84030 -2.86161 -2.93888 1.000 47.06040 168 LYS A CA 1
ATOM 2555 C C . LYS A 1 171 ? 25.41218 -3.77404 -4.07624 1.000 36.55305 168 LYS A C 1
ATOM 2556 O O . LYS A 1 171 ? 25.01674 -3.30141 -5.15275 1.000 48.10766 168 LYS A O 1
ATOM 2575 N N . ARG A 1 172 ? 25.48261 -5.08538 -3.88541 1.000 40.37073 169 ARG A N 1
ATOM 2576 C CA . ARG A 1 172 ? 24.99220 -5.97597 -4.93109 1.000 36.40375 169 ARG A CA 1
ATOM 2577 C C . ARG A 1 172 ? 23.48143 -5.83515 -5.10301 1.000 42.80158 169 ARG A C 1
ATOM 2578 O O . ARG A 1 172 ? 22.96961 -5.76870 -6.22659 1.000 44.06108 169 ARG A O 1
ATOM 2599 N N . PHE A 1 173 ? 22.75073 -5.82090 -3.98855 1.000 42.75109 170 PHE A N 1
ATOM 2600 C CA . PHE A 1 173 ? 21.31171 -5.61344 -4.06017 1.000 39.17910 170 PHE A CA 1
ATOM 2601 C C . PHE A 1 173 ? 20.97393 -4.27965 -4.71662 1.000 30.80165 170 PHE A C 1
ATOM 2602 O O . PHE A 1 173 ? 19.99790 -4.17444 -5.47099 1.000 42.07679 170 PHE A O 1
ATOM 2619 N N . GLU A 1 174 ? 21.73300 -3.23389 -4.40569 1.000 35.70833 171 GLU A N 1
ATOM 2620 C CA . GLU A 1 174 ? 21.45964 -1.95427 -5.04911 1.000 47.47301 171 GLU A CA 1
ATOM 2621 C C . GLU A 1 174 ? 21.56988 -2.07230 -6.56489 1.000 53.23260 171 GLU A C 1
ATOM 2622 O O . GLU A 1 174 ? 20.74241 -1.51678 -7.29358 1.000 44.80609 171 GLU A O 1
ATOM 2634 N N . GLN A 1 175 ? 22.55065 -2.83305 -7.05436 1.000 49.68219 172 GLN A N 1
ATOM 2635 C CA . GLN A 1 175 ? 22.68015 -3.03591 -8.49275 1.000 42.54578 172 GLN A CA 1
ATOM 2636 C C . GLN A 1 175 ? 21.52801 -3.85470 -9.05890 1.000 50.39952 172 GLN A C 1
ATOM 2637 O O . GLN A 1 175 ? 21.04108 -3.55385 -10.15048 1.000 56.10587 172 GLN A O 1
ATOM 2651 N N . ILE A 1 176 ? 21.09217 -4.90500 -8.35220 1.000 45.77064 173 ILE A N 1
ATOM 2652 C CA . ILE A 1 176 ? 19.91871 -5.64380 -8.80866 1.000 44.55626 173 ILE A CA 1
ATOM 2653 C C . ILE A 1 176 ? 18.72190 -4.70693 -8.95565 1.000 48.27305 173 ILE A C 1
ATOM 2654 O O . ILE A 1 176 ? 17.96934 -4.78680 -9.92723 1.000 49.02753 173 ILE A O 1
ATOM 2670 N N . VAL A 1 177 ? 18.49506 -3.83648 -7.97175 1.000 42.89188 174 VAL A N 1
ATOM 2671 C CA . VAL A 1 177 ? 17.34514 -2.94266 -8.07045 1.000 43.18307 174 VAL A CA 1
ATOM 2672 C C . VAL A 1 177 ? 17.45233 -2.09058 -9.32766 1.000 47.57794 174 VAL A C 1
ATOM 2673 O O . VAL A 1 177 ? 16.47147 -1.90177 -10.05946 1.000 49.91229 174 VAL A O 1
ATOM 2686 N N . ARG A 1 178 ? 18.64964 -1.59047 -9.61327 1.000 44.14069 175 ARG A N 1
ATOM 2687 C CA . ARG A 1 178 ? 18.82662 -0.75646 -10.79065 1.000 55.04738 175 ARG A CA 1
ATOM 2688 C C . ARG A 1 178 ? 18.53066 -1.53561 -12.06191 1.000 52.05551 175 ARG A C 1
ATOM 2689 O O . ARG A 1 178 ? 18.05254 -0.96489 -13.05032 1.000 61.48097 175 ARG A O 1
ATOM 2710 N N . GLU A 1 179 ? 18.77919 -2.84250 -12.03371 1.000 55.89045 176 GLU A N 1
ATOM 2711 C CA . GLU A 1 179 ? 18.54412 -3.71921 -13.17918 1.000 58.25400 176 GLU A CA 1
ATOM 2712 C C . GLU A 1 179 ? 17.05678 -4.01498 -13.33046 1.000 62.86234 176 GLU A C 1
ATOM 2713 O O . GLU A 1 179 ? 16.54650 -4.01036 -14.45237 1.000 69.08442 176 GLU A O 1
ATOM 2725 N N . ILE A 1 180 ? 16.31164 -4.19925 -12.23186 1.000 50.25867 177 ILE A N 1
ATOM 2726 C CA . ILE A 1 180 ? 14.91813 -4.61165 -12.35479 1.000 43.79268 177 ILE A CA 1
ATOM 2727 C C . ILE A 1 180 ? 13.93533 -3.48878 -12.05842 1.000 51.52284 177 ILE A C 1
ATOM 2728 O O . ILE A 1 180 ? 12.72389 -3.69147 -12.20602 1.000 52.71500 177 ILE A O 1
ATOM 2744 N N . MET A 1 181 ? 14.41445 -2.30227 -11.70733 1.000 50.31179 178 MET A N 1
ATOM 2745 C CA . MET A 1 181 ? 13.54719 -1.19596 -11.32991 1.000 54.08226 178 MET A CA 1
ATOM 2746 C C . MET A 1 181 ? 12.48000 -0.87681 -12.36824 1.000 62.84521 178 MET A C 1
ATOM 2747 O O . MET A 1 181 ? 12.44126 -1.48307 -13.43998 1.000 70.53635 178 MET A O 1
ATOM 2761 N N . ALA A 1 182 ? 11.62944 0.09968 -12.06440 1.000 47.36002 179 ALA A N 1
ATOM 2762 C CA . ALA A 1 182 ? 10.70621 0.68334 -13.02719 1.000 49.11951 179 ALA A CA 1
ATOM 2763 C C . ALA A 1 182 ? 11.01519 2.16931 -13.06386 1.000 51.11815 179 ALA A C 1
ATOM 2764 O O . ALA A 1 182 ? 10.44678 2.92813 -12.28287 1.000 46.60908 179 ALA A O 1
ATOM 2771 N N . TYR A 1 183 ? 11.87967 2.59385 -13.99872 1.000 42.88883 180 TYR A N 1
ATOM 2772 C CA . TYR A 1 183 ? 12.27214 4.00604 -14.03821 1.000 54.24295 180 TYR A CA 1
ATOM 2773 C C . TYR A 1 183 ? 11.06827 4.89861 -14.29655 1.000 53.39715 180 TYR A C 1
ATOM 2774 O O . TYR A 1 183 ? 11.13204 6.10660 -14.03585 1.000 56.84770 180 TYR A O 1
ATOM 2792 N N . GLU A 1 184 ? 9.96416 4.30122 -14.75329 1.000 62.22373 181 GLU A N 1
ATOM 2793 C CA . GLU A 1 184 ? 8.71714 5.02714 -14.96169 1.000 73.72267 181 GLU A CA 1
ATOM 2794 C C . GLU A 1 184 ? 8.14881 5.51712 -13.64086 1.000 69.16518 181 GLU A C 1
ATOM 2795 O O . GLU A 1 184 ? 7.72178 6.67336 -13.51877 1.000 68.96996 181 GLU A O 1
ATOM 2807 N N . ASN A 1 185 ? 8.11689 4.63613 -12.64845 1.000 56.89728 182 ASN A N 1
ATOM 2808 C CA . ASN A 1 185 ? 7.52222 4.93059 -11.35239 1.000 51.90473 182 ASN A CA 1
ATOM 2809 C C . ASN A 1 185 ? 8.48696 4.45969 -10.27127 1.000 41.38203 182 ASN A C 1
ATOM 2810 O O . ASN A 1 185 ? 8.22292 3.45277 -9.61454 1.000 44.65411 182 ASN A O 1
ATOM 2821 N N . PRO A 1 186 ? 9.62493 5.15591 -10.09547 1.000 49.29642 183 PRO A N 1
ATOM 2822 C CA . PRO A 1 186 ? 10.66107 4.68028 -9.14759 1.000 43.85333 183 PRO A CA 1
ATOM 2823 C C . PRO A 1 186 ? 10.20772 4.65227 -7.70560 1.000 47.85751 183 PRO A C 1
ATOM 2824 O O . PRO A 1 186 ? 10.47801 3.67562 -6.97987 1.000 36.64286 183 PRO A O 1
ATOM 2835 N N . GLY A 1 187 ? 9.59404 5.74502 -7.24330 1.000 35.92952 184 GLY A N 1
ATOM 2836 C CA . GLY A 1 187 ? 9.10289 5.77724 -5.87577 1.000 39.56559 184 GLY A CA 1
ATOM 2837 C C . GLY A 1 187 ? 8.10118 4.67872 -5.60227 1.000 34.02216 184 GLY A C 1
ATOM 2838 O O . GLY A 1 187 ? 8.11917 4.06271 -4.54074 1.000 38.45496 184 GLY A O 1
ATOM 2842 N N . ALA A 1 188 ? 7.20872 4.41433 -6.54903 1.000 43.82531 185 ALA A N 1
ATOM 2843 C CA . ALA A 1 188 ? 6.21953 3.38417 -6.30143 1.000 33.74269 185 ALA A CA 1
ATOM 2844 C C . ALA A 1 188 ? 6.83629 2.00408 -6.39252 1.000 45.58923 185 ALA A C 1
ATOM 2845 O O . ALA A 1 188 ? 6.44729 1.10669 -5.62089 1.000 33.54612 185 ALA A O 1
ATOM 2852 N N . PHE A 1 189 ? 7.81872 1.82320 -7.27417 1.000 34.73714 186 PHE A N 1
ATOM 2853 C CA . PHE A 1 189 ? 8.53284 0.55273 -7.29913 1.000 48.00241 186 PHE A CA 1
ATOM 2854 C C . PHE A 1 189 ? 9.21753 0.29291 -5.96342 1.000 29.07161 186 PHE A C 1
ATOM 2855 O O . PHE A 1 189 ? 9.07616 -0.79037 -5.38546 1.000 31.65428 186 PHE A O 1
ATOM 2872 N N . ASN A 1 190 ? 9.93641 1.29472 -5.43926 1.000 34.95879 187 ASN A N 1
ATOM 2873 C CA . ASN A 1 190 ? 10.68619 1.13427 -4.20772 1.000 25.46863 187 ASN A CA 1
ATOM 2874 C C . ASN A 1 190 ? 9.75893 0.85827 -3.04455 1.000 32.41226 187 ASN A C 1
ATOM 2875 O O . ASN A 1 190 ? 9.97977 -0.07166 -2.26130 1.000 26.52437 187 ASN A O 1
ATOM 2886 N N . GLU A 1 191 ? 8.68693 1.64262 -2.90598 1.000 29.97059 188 GLU A N 1
ATOM 2887 C CA . GLU A 1 191 ? 7.85048 1.40352 -1.73343 1.000 30.51519 188 GLU A CA 1
ATOM 2888 C C . GLU A 1 191 ? 7.15608 0.05679 -1.85175 1.000 30.10861 188 GLU A C 1
ATOM 2889 O O . GLU A 1 191 ? 6.91186 -0.59894 -0.83993 1.000 26.43568 188 GLU A O 1
ATOM 2900 N N . ALA A 1 192 ? 6.89511 -0.39958 -3.07517 1.000 33.70071 189 ALA A N 1
ATOM 2901 C CA . ALA A 1 192 ? 6.24260 -1.69062 -3.24708 1.000 28.63568 189 ALA A CA 1
ATOM 2902 C C . ALA A 1 192 ? 7.15219 -2.85067 -2.86924 1.000 28.93341 189 ALA A C 1
ATOM 2903 O O . ALA A 1 192 ? 6.69462 -3.83644 -2.28248 1.000 28.03676 189 ALA A O 1
ATOM 2910 N N . LEU A 1 193 ? 8.44000 -2.77747 -3.21844 1.000 34.97913 190 LEU A N 1
ATOM 2911 C CA . LEU A 1 193 ? 9.34667 -3.84399 -2.81223 1.000 32.45820 190 LEU A CA 1
ATOM 2912 C C . LEU A 1 193 ? 9.44423 -3.93717 -1.30020 1.000 24.70292 190 LEU A C 1
ATOM 2913 O O . LEU A 1 193 ? 9.50523 -5.03067 -0.73050 1.000 27.25570 190 LEU A O 1
ATOM 2929 N N . ILE A 1 194 ? 9.47960 -2.78290 -0.62740 1.000 29.66944 191 ILE A N 1
ATOM 2930 C CA . ILE A 1 194 ? 9.56320 -2.75255 0.82563 1.000 24.57346 191 ILE A CA 1
ATOM 2931 C C . ILE A 1 194 ? 8.29813 -3.32720 1.44954 1.000 23.42232 191 ILE A C 1
ATOM 2932 O O . ILE A 1 194 ? 8.34790 -4.12920 2.40169 1.000 24.57442 191 ILE A O 1
ATOM 2948 N N . GLU A 1 195 ? 7.13639 -2.91149 0.93407 1.000 24.58212 192 GLU A N 1
ATOM 2949 C CA . GLU A 1 195 ? 5.87189 -3.40894 1.46123 1.000 22.37101 192 GLU A CA 1
ATOM 2950 C C . GLU A 1 195 ? 5.72485 -4.91699 1.27664 1.000 20.39474 192 GLU A C 1
ATOM 2951 O O . GLU A 1 195 ? 5.09913 -5.59828 2.08629 1.000 22.59541 192 GLU A O 1
ATOM 2963 N N . LEU A 1 196 ? 6.24408 -5.44509 0.17648 1.000 25.43211 193 LEU A N 1
ATOM 2964 C CA . LEU A 1 196 ? 6.23675 -6.88619 -0.02791 1.000 24.83534 193 LEU A CA 1
ATOM 2965 C C . LEU A 1 196 ? 7.00100 -7.58544 1.08940 1.000 21.09948 193 LEU A C 1
ATOM 2966 O O . LEU A 1 196 ? 6.50845 -8.54803 1.68752 1.000 27.30406 193 LEU A O 1
ATOM 2982 N N . GLY A 1 197 ? 8.19541 -7.09828 1.40413 1.000 25.82752 194 GLY A N 1
ATOM 2983 C CA . GLY A 1 197 ? 8.92980 -7.66526 2.52633 1.000 27.33922 194 GLY A CA 1
ATOM 2984 C C . GLY A 1 197 ? 8.24148 -7.45140 3.85508 1.000 20.95673 194 GLY A C 1
ATOM 2985 O O . GLY A 1 197 ? 8.38706 -8.25164 4.77146 1.000 25.49223 194 GLY A O 1
ATOM 2989 N N . ALA A 1 198 ? 7.48732 -6.36324 3.98591 1.000 23.10296 195 ALA A N 1
ATOM 2990 C CA . ALA A 1 198 ? 6.79170 -6.10400 5.23802 1.000 21.74326 195 ALA A CA 1
ATOM 2991 C C . ALA A 1 198 ? 5.60378 -7.04715 5.43831 1.000 21.85668 195 ALA A C 1
ATOM 2992 O O . ALA A 1 198 ? 5.35784 -7.51490 6.54925 1.000 24.54907 195 ALA A O 1
ATOM 2999 N N . LEU A 1 199 ? 4.84068 -7.32405 4.38168 1.000 25.79332 196 LEU A N 1
ATOM 3000 C CA . LEU A 1 199 ? 3.55172 -7.99799 4.50836 1.000 27.29525 196 LEU A CA 1
ATOM 3001 C C . LEU A 1 199 ? 3.53632 -9.45581 4.06547 1.000 28.65215 196 LEU A C 1
ATOM 3002 O O . LEU A 1 199 ? 2.71204 -10.21720 4.55568 1.000 33.98397 196 LEU A O 1
ATOM 3018 N N . VAL A 1 200 ? 4.42578 -9.84653 3.14827 1.000 30.70882 197 VAL A N 1
ATOM 3019 C CA . VAL A 1 200 ? 4.36625 -11.13148 2.45966 1.000 35.54800 197 VAL A CA 1
ATOM 3020 C C . VAL A 1 200 ? 5.67008 -11.89875 2.66314 1.000 25.28696 197 VAL A C 1
ATOM 3021 O O . VAL A 1 200 ? 5.68617 -12.99441 3.24748 1.000 33.83337 197 VAL A O 1
ATOM 3034 N N . CYS A 1 201 ? 6.76634 -11.31411 2.18720 1.000 30.00028 198 CYS A N 1
ATOM 3035 C CA A CYS A 1 201 ? 8.05836 -12.01090 2.22870 0.526 28.92602 198 CYS A CA 1
ATOM 3036 C CA B CYS A 1 201 ? 8.09424 -11.94577 2.19132 0.474 28.74684 198 CYS A CA 1
ATOM 3037 C C . CYS A 1 201 ? 8.73818 -11.75527 3.57382 1.000 28.97556 198 CYS A C 1
ATOM 3038 O O . CYS A 1 201 ? 9.73536 -11.05648 3.73315 1.000 30.74219 198 CYS A O 1
ATOM 3051 N N . THR A 1 202 ? 8.15417 -12.36685 4.55239 1.000 28.70057 199 THR A N 1
ATOM 3052 C CA . THR A 1 202 ? 8.47623 -12.20533 5.96265 1.000 30.82160 199 THR A CA 1
ATOM 3053 C C . THR A 1 202 ? 9.54881 -13.19328 6.38709 1.000 39.21885 199 THR A C 1
ATOM 3054 O O . THR A 1 202 ? 9.74230 -14.22021 5.75592 1.000 38.03155 199 THR A O 1
ATOM 3065 N N . PRO A 1 203 ? 10.26290 -12.90272 7.47068 1.000 32.26487 200 PRO A N 1
ATOM 3066 C CA . PRO A 1 203 ? 11.34836 -13.80619 7.88757 1.000 32.61622 200 PRO A CA 1
ATOM 3067 C C . PRO A 1 203 ? 10.89251 -15.23145 8.13525 1.000 41.78272 200 PRO A C 1
ATOM 3068 O O . PRO A 1 203 ? 11.51339 -16.17869 7.63603 1.000 46.65339 200 PRO A O 1
ATOM 3079 N N . ARG A 1 204 ? 9.84992 -15.40963 8.92939 1.000 42.34292 201 ARG A N 1
ATOM 3080 C CA . ARG A 1 204 ? 9.28957 -16.71707 9.22484 1.000 47.47030 201 ARG A CA 1
ATOM 3081 C C . ARG A 1 204 ? 8.00785 -16.90673 8.42403 1.000 52.81325 201 ARG A C 1
ATOM 3082 O O . ARG A 1 204 ? 7.26557 -15.95358 8.17343 1.000 41.62467 201 ARG A O 1
ATOM 3089 N N . ARG A 1 205 ? 7.75059 -18.15877 8.05292 1.000 48.64570 202 ARG A N 1
ATOM 3090 C CA . ARG A 1 205 ? 6.55482 -18.58369 7.32747 1.000 46.42478 202 ARG A CA 1
ATOM 3091 C C . ARG A 1 205 ? 6.14185 -17.52996 6.29440 1.000 47.99361 202 ARG A C 1
ATOM 3092 O O . ARG A 1 205 ? 5.02025 -17.01823 6.33884 1.000 56.52140 202 ARG A O 1
ATOM 3096 N N . PRO A 1 206 ? 7.02358 -17.19528 5.35808 1.000 48.98825 203 PRO A N 1
ATOM 3097 C CA . PRO A 1 206 ? 6.64529 -16.29093 4.27121 1.000 35.19753 203 PRO A CA 1
ATOM 3098 C C . PRO A 1 206 ? 5.41732 -16.79510 3.53053 1.000 48.36865 203 PRO A C 1
ATOM 3099 O O . PRO A 1 206 ? 5.23535 -17.99458 3.34670 1.000 46.47868 203 PRO A O 1
ATOM 3110 N N . SER A 1 207 ? 4.59242 -15.85799 3.06906 1.000 39.84081 204 SER A N 1
ATOM 3111 C CA . SER A 1 207 ? 3.31484 -16.18874 2.41679 1.000 45.58326 204 SER A CA 1
ATOM 3112 C C . SER A 1 207 ? 3.49158 -16.35834 0.90266 1.000 36.41717 204 SER A C 1
ATOM 3113 O O . SER A 1 207 ? 2.88240 -15.68385 0.08310 1.000 42.26023 204 SER A O 1
ATOM 3121 N N . CYS A 1 208 ? 4.32546 -17.34717 0.55310 1.000 45.36067 205 CYS A N 1
ATOM 3122 C CA A CYS A 1 208 ? 4.73572 -17.56961 -0.83137 0.526 47.81801 205 CYS A CA 1
ATOM 3123 C CA B CYS A 1 208 ? 4.71263 -17.49455 -0.84651 0.474 47.61323 205 CYS A CA 1
ATOM 3124 C C . CYS A 1 208 ? 3.53770 -17.87090 -1.73699 1.000 42.58644 205 CYS A C 1
ATOM 3125 O O . CYS A 1 208 ? 3.50573 -17.47395 -2.90632 1.000 53.30444 205 CYS A O 1
ATOM 3138 N N . LEU A 1 209 ? 2.56511 -18.59291 -1.22065 1.000 50.59729 206 LEU A N 1
ATOM 3139 C CA . LEU A 1 209 ? 1.42890 -18.95523 -2.06777 1.000 56.84777 206 LEU A CA 1
ATOM 3140 C C . LEU A 1 209 ? 0.60050 -17.72195 -2.41118 1.000 55.88791 206 LEU A C 1
ATOM 3141 O O . LEU A 1 209 ? 0.16034 -17.55744 -3.55770 1.000 54.78840 206 LEU A O 1
ATOM 3157 N N A LEU A 1 210 ? 0.32626 -16.87743 -1.41178 0.526 59.48399 207 LEU A N 1
ATOM 3158 N N B LEU A 1 210 ? 0.46573 -16.80153 -1.45367 0.474 59.33325 207 LEU A N 1
ATOM 3159 C CA A LEU A 1 210 ? -0.30215 -15.58651 -1.65291 0.526 57.59691 207 LEU A CA 1
ATOM 3160 C CA B LEU A 1 210 ? -0.17555 -15.51989 -1.70412 0.474 57.27762 207 LEU A CA 1
ATOM 3161 C C A LEU A 1 210 ? 0.59389 -14.66002 -2.45849 0.526 56.82066 207 LEU A C 1
ATOM 3162 C C B LEU A 1 210 ? 0.68036 -14.55945 -2.53376 0.474 56.89920 207 LEU A C 1
ATOM 3163 O O A LEU A 1 210 ? 0.11392 -13.66225 -3.00062 0.526 55.62474 207 LEU A O 1
ATOM 3164 O O B LEU A 1 210 ? 0.13055 -13.60971 -3.09506 0.474 55.59793 207 LEU A O 1
ATOM 3195 N N A CYS A 1 211 ? 1.87208 -14.97237 -2.55230 0.526 50.44610 208 CYS A N 1
ATOM 3196 N N B CYS A 1 211 ? 1.99894 -14.76760 -2.63994 0.474 49.99163 208 CYS A N 1
ATOM 3197 C CA A CYS A 1 211 ? 2.84981 -13.98488 -2.97235 0.526 48.70869 208 CYS A CA 1
ATOM 3198 C CA B CYS A 1 211 ? 2.85216 -13.68428 -3.13055 0.474 48.41279 208 CYS A CA 1
ATOM 3199 C C A CYS A 1 211 ? 2.63766 -13.59159 -4.42520 0.526 49.50403 208 CYS A C 1
ATOM 3200 C C B CYS A 1 211 ? 2.50803 -13.32850 -4.57444 0.474 49.51699 208 CYS A C 1
ATOM 3201 O O A CYS A 1 211 ? 2.60812 -14.46375 -5.29911 0.526 60.27797 208 CYS A O 1
ATOM 3202 O O B CYS A 1 211 ? 2.20907 -14.20179 -5.38305 0.474 62.24937 208 CYS A O 1
ATOM 3215 N N A PRO A 1 212 ? 2.50850 -12.30009 -4.73109 0.526 38.66885 209 PRO A N 1
ATOM 3216 N N B PRO A 1 212 ? 2.61092 -12.04372 -4.93181 0.474 39.73515 209 PRO A N 1
ATOM 3217 C CA A PRO A 1 212 ? 2.34381 -11.91683 -6.14209 0.526 43.51797 209 PRO A CA 1
ATOM 3218 C CA B PRO A 1 212 ? 2.39814 -11.65332 -6.33054 0.474 44.25846 209 PRO A CA 1
ATOM 3219 C C A PRO A 1 212 ? 3.46657 -12.38656 -7.05010 0.526 51.96515 209 PRO A C 1
ATOM 3220 C C B PRO A 1 212 ? 3.54212 -11.95840 -7.28665 0.474 51.34491 209 PRO A C 1
ATOM 3221 O O A PRO A 1 212 ? 3.17964 -12.95903 -8.09889 0.526 51.39366 209 PRO A O 1
ATOM 3222 O O B PRO A 1 212 ? 3.30217 -11.95466 -8.49661 0.474 52.15851 209 PRO A O 1
ATOM 3243 N N A VAL A 1 213 ? 4.72786 -12.15785 -6.69999 0.526 42.90704 210 VAL A N 1
ATOM 3244 N N B VAL A 1 213 ? 4.77667 -12.16239 -6.81024 0.474 43.06685 210 VAL A N 1
ATOM 3245 C CA A VAL A 1 213 ? 5.83757 -12.38846 -7.60878 0.526 46.81323 210 VAL A CA 1
ATOM 3246 C CA B VAL A 1 213 ? 5.90626 -12.35637 -7.71832 0.474 47.06014 210 VAL A CA 1
ATOM 3247 C C A VAL A 1 213 ? 6.42482 -13.78239 -7.39919 0.526 49.00197 210 VAL A C 1
ATOM 3248 C C B VAL A 1 213 ? 6.47031 -13.75930 -7.52007 0.474 49.19770 210 VAL A C 1
ATOM 3249 O O A VAL A 1 213 ? 7.56183 -14.06141 -7.78717 0.526 46.67684 210 VAL A O 1
ATOM 3250 O O B VAL A 1 213 ? 7.64796 -14.03083 -7.77621 0.474 46.76330 210 VAL A O 1
ATOM 3275 N N A GLN A 1 214 ? 5.63180 -14.66733 -6.80547 0.526 47.89410 211 GLN A N 1
ATOM 3276 N N B GLN A 1 214 ? 5.58846 -14.66186 -7.10448 0.474 48.66526 211 GLN A N 1
ATOM 3277 C CA A GLN A 1 214 ? 6.00553 -16.05303 -6.60267 0.526 48.84159 211 GLN A CA 1
ATOM 3278 C CA B GLN A 1 214 ? 5.92675 -16.06065 -6.88376 0.474 51.28879 211 GLN A CA 1
ATOM 3279 C C A GLN A 1 214 ? 6.58305 -16.70220 -7.85559 0.526 61.93429 211 GLN A C 1
ATOM 3280 C C B GLN A 1 214 ? 6.53435 -16.71041 -8.11669 0.474 61.75909 211 GLN A C 1
ATOM 3281 O O A GLN A 1 214 ? 7.43710 -17.59087 -7.75787 0.526 61.21404 211 GLN A O 1
ATOM 3282 O O B GLN A 1 214 ? 7.37254 -17.60990 -7.99035 0.474 62.06202 211 GLN A O 1
ATOM 3309 N N A ALA A 1 215 ? 6.10563 -16.31062 -9.03717 0.526 53.95104 212 ALA A N 1
ATOM 3310 N N B ALA A 1 215 ? 6.12593 -16.27757 -9.30937 0.474 54.59420 212 ALA A N 1
ATOM 3311 C CA A ALA A 1 215 ? 6.54555 -16.98188 -10.25312 0.526 60.32656 212 ALA A CA 1
ATOM 3312 C CA B ALA A 1 215 ? 6.60092 -16.90445 -10.53339 0.474 61.31028 212 ALA A CA 1
ATOM 3313 C C A ALA A 1 215 ? 8.02492 -16.76958 -10.50056 0.526 59.58744 212 ALA A C 1
ATOM 3314 C C B ALA A 1 215 ? 8.06858 -16.63780 -10.79102 0.474 60.61459 212 ALA A C 1
ATOM 3315 O O A ALA A 1 215 ? 8.65813 -17.59843 -11.16395 0.526 62.70662 212 ALA A O 1
ATOM 3316 O O B ALA A 1 215 ? 8.65394 -17.30549 -11.64869 0.474 65.83478 212 ALA A O 1
ATOM 3329 N N A TYR A 1 216 ? 8.58448 -15.68265 -9.96691 0.526 54.21759 213 TYR A N 1
ATOM 3330 N N B TYR A 1 216 ? 8.67253 -15.69017 -10.07096 0.474 54.45944 213 TYR A N 1
ATOM 3331 C CA A TYR A 1 216 ? 9.94519 -15.26256 -10.26439 0.526 51.52759 213 TYR A CA 1
ATOM 3332 C CA B TYR A 1 216 ? 10.03703 -15.26137 -10.34028 0.474 51.76073 213 TYR A CA 1
ATOM 3333 C C A TYR A 1 216 ? 10.92768 -15.60391 -9.15749 0.526 43.67118 213 TYR A C 1
ATOM 3334 C C B TYR A 1 216 ? 10.99431 -15.59746 -9.21932 0.474 43.77101 213 TYR A C 1
ATOM 3335 O O A TYR A 1 216 ? 12.09487 -15.22050 -9.25029 0.526 48.98621 213 TYR A O 1
ATOM 3336 O O B TYR A 1 216 ? 12.17234 -15.24345 -9.30087 0.474 49.15312 213 TYR A O 1
ATOM 3371 N N A CYS A 1 217 ? 10.51121 -16.38019 -8.15935 0.526 56.86078 214 CYS A N 1
ATOM 3372 N N B CYS A 1 217 ? 10.54492 -16.33189 -8.22268 0.474 56.91637 214 CYS A N 1
ATOM 3373 C CA A CYS A 1 217 ? 11.27683 -16.56553 -6.92892 0.526 59.10788 214 CYS A CA 1
ATOM 3374 C CA B CYS A 1 217 ? 11.31910 -16.51445 -7.01104 0.474 59.15641 214 CYS A CA 1
ATOM 3375 C C A CYS A 1 217 ? 12.09614 -17.85106 -7.01870 0.526 62.68419 214 CYS A C 1
ATOM 3376 C C B CYS A 1 217 ? 12.09196 -17.82528 -7.06007 0.474 62.74294 214 CYS A C 1
ATOM 3377 O O A CYS A 1 217 ? 11.55411 -18.95469 -6.87852 0.526 61.36484 214 CYS A O 1
ATOM 3378 O O B CYS A 1 217 ? 11.51614 -18.90960 -6.91577 0.474 61.47082 214 CYS A O 1
ATOM 3391 N N . GLN A 1 218 ? 13.40558 -17.70684 -7.23089 1.000 52.13234 215 GLN A N 1
ATOM 3392 C CA . GLN A 1 218 ? 14.26465 -18.87514 -7.21202 1.000 48.00154 215 GLN A CA 1
ATOM 3393 C C . GLN A 1 218 ? 14.17039 -19.59706 -5.87916 1.000 45.17989 215 GLN A C 1
ATOM 3394 O O . GLN A 1 218 ? 14.16581 -20.82700 -5.83007 1.000 61.97259 215 GLN A O 1
ATOM 3408 N N . ALA A 1 219 ? 14.08593 -18.85349 -4.76937 1.000 41.84694 216 ALA A N 1
ATOM 3409 C CA . ALA A 1 219 ? 14.03618 -19.54594 -3.48761 1.000 44.19055 216 ALA A CA 1
ATOM 3410 C C . ALA A 1 219 ? 12.74618 -20.34985 -3.34650 1.000 46.56132 216 ALA A C 1
ATOM 3411 O O . ALA A 1 219 ? 12.74316 -21.42853 -2.73999 1.000 53.27029 216 ALA A O 1
ATOM 3418 N N . PHE A 1 220 ? 11.64647 -19.85341 -3.90260 1.000 49.02534 217 PHE A N 1
ATOM 3419 C CA . PHE A 1 220 ? 10.38570 -20.57106 -3.78305 1.000 60.85528 217 PHE A CA 1
ATOM 3420 C C . PHE A 1 220 ? 10.47635 -21.93463 -4.46122 1.000 55.48898 217 PHE A C 1
ATOM 3421 O O . PHE A 1 220 ? 10.26348 -22.97680 -3.83322 1.000 61.86672 217 PHE A O 1
ATOM 3438 N N . ALA A 1 221 ? 10.81599 -21.93466 -5.74705 1.000 55.67252 218 ALA A N 1
ATOM 3439 C CA . ALA A 1 221 ? 11.09059 -23.17951 -6.45848 1.000 64.54875 218 ALA A CA 1
ATOM 3440 C C . ALA A 1 221 ? 11.87717 -24.18180 -5.62415 1.000 72.63742 218 ALA A C 1
ATOM 3441 O O . ALA A 1 221 ? 11.47774 -25.34519 -5.48282 1.000 79.09395 218 ALA A O 1
ATOM 3448 N N . GLU A 1 222 ? 13.02636 -23.75011 -5.08866 1.000 57.33425 219 GLU A N 1
ATOM 3449 C CA . GLU A 1 222 ? 13.90246 -24.65664 -4.36401 1.000 53.88025 219 GLU A CA 1
ATOM 3450 C C . GLU A 1 222 ? 13.39406 -24.98559 -2.96707 1.000 59.96753 219 GLU A C 1
ATOM 3451 O O . GLU A 1 222 ? 13.96543 -25.86372 -2.31009 1.000 62.30860 219 GLU A O 1
ATOM 3463 N N . GLY A 1 223 ? 12.34405 -24.31967 -2.50233 1.000 61.51890 220 GLY A N 1
ATOM 3464 C CA . GLY A 1 223 ? 11.82148 -24.60691 -1.18350 1.000 60.26826 220 GLY A CA 1
ATOM 3465 C C . GLY A 1 223 ? 12.76358 -24.20107 -0.07365 1.000 64.25114 220 GLY A C 1
ATOM 3466 O O . GLY A 1 223 ? 12.87661 -24.91472 0.93103 1.000 64.70791 220 GLY A O 1
ATOM 3470 N N . VAL A 1 224 ? 13.42290 -23.05425 -0.21657 1.000 53.26849 221 VAL A N 1
ATOM 3471 C CA . VAL A 1 224 ? 14.46166 -22.67478 0.72802 1.000 57.59989 221 VAL A CA 1
ATOM 3472 C C . VAL A 1 224 ? 14.23040 -21.27005 1.27151 1.000 55.52559 221 VAL A C 1
ATOM 3473 O O . VAL A 1 224 ? 15.11910 -20.67947 1.89026 1.000 46.06871 221 VAL A O 1
ATOM 3486 N N . ALA A 1 225 ? 13.03660 -20.72616 1.07357 1.000 64.16135 222 ALA A N 1
ATOM 3487 C CA . ALA A 1 225 ? 12.80375 -19.34688 1.49025 1.000 52.63462 222 ALA A CA 1
ATOM 3488 C C . ALA A 1 225 ? 13.06138 -19.14407 2.98172 1.000 44.99355 222 ALA A C 1
ATOM 3489 O O . ALA A 1 225 ? 13.60958 -18.11709 3.38004 1.000 43.38842 222 ALA A O 1
ATOM 3496 N N . GLU A 1 226 ? 12.68014 -20.10757 3.81827 1.000 47.30866 223 GLU A N 1
ATOM 3497 C CA . GLU A 1 226 ? 12.85196 -19.95848 5.25463 1.000 51.68967 223 GLU A CA 1
ATOM 3498 C C . GLU A 1 226 ? 14.31612 -19.89982 5.67255 1.000 53.97262 223 GLU A C 1
ATOM 3499 O O . GLU A 1 226 ? 14.58901 -19.61624 6.84256 1.000 54.22117 223 GLU A O 1
ATOM 3503 N N . GLU A 1 227 ? 15.26603 -20.11191 4.76471 1.000 59.51373 224 GLU A N 1
ATOM 3504 C CA . GLU A 1 227 ? 16.68265 -20.10880 5.11427 1.000 62.87286 224 GLU A CA 1
ATOM 3505 C C . GLU A 1 227 ? 17.40926 -18.85667 4.62060 1.000 55.17057 224 GLU A C 1
ATOM 3506 O O . GLU A 1 227 ? 18.64125 -18.77749 4.71403 1.000 54.71089 224 GLU A O 1
ATOM 3518 N N . LEU A 1 228 ? 16.68502 -17.87615 4.10625 1.000 38.33986 225 LEU A N 1
ATOM 3519 C CA . LEU A 1 228 ? 17.26820 -16.68536 3.51308 1.000 39.30200 225 LEU A CA 1
ATOM 3520 C C . LEU A 1 228 ? 16.68439 -15.44122 4.15827 1.000 44.45796 225 LEU A C 1
ATOM 3521 O O . LEU A 1 228 ? 15.52964 -15.45036 4.55785 1.000 34.54881 225 LEU A O 1
ATOM 3537 N N . PRO A 1 229 ? 17.42513 -14.33220 4.19233 1.000 37.39175 226 PRO A N 1
ATOM 3538 C CA . PRO A 1 229 ? 18.78324 -14.15265 3.69162 1.000 44.19347 226 PRO A CA 1
ATOM 3539 C C . PRO A 1 229 ? 19.73048 -14.80573 4.67175 1.000 39.71376 226 PRO A C 1
ATOM 3540 O O . PRO A 1 229 ? 19.34032 -15.20234 5.78982 1.000 33.54546 226 PRO A O 1
ATOM 3551 N N . VAL A 1 230 ? 20.96839 -14.93724 4.25118 1.000 45.28706 227 VAL A N 1
ATOM 3552 C CA . VAL A 1 230 ? 22.01594 -15.45482 5.11194 1.000 51.30108 227 VAL A CA 1
ATOM 3553 C C . VAL A 1 230 ? 22.56638 -14.31880 5.96537 1.000 49.71296 227 VAL A C 1
ATOM 3554 O O . VAL A 1 230 ? 22.80450 -13.19904 5.47606 1.000 37.40132 227 VAL A O 1
ATOM 3567 N N . LYS A 1 231 ? 22.77208 -14.61510 7.25093 1.000 51.42271 228 LYS A N 1
ATOM 3568 C CA . LYS A 1 231 ? 23.18671 -13.64009 8.25471 1.000 59.89249 228 LYS A CA 1
ATOM 3569 C C . LYS A 1 231 ? 23.92424 -14.37936 9.36909 1.000 56.43406 228 LYS A C 1
ATOM 3570 O O . LYS A 1 231 ? 23.43250 -15.39679 9.86800 1.000 59.30072 228 LYS A O 1
ATOM 3574 N N . MET A 1 2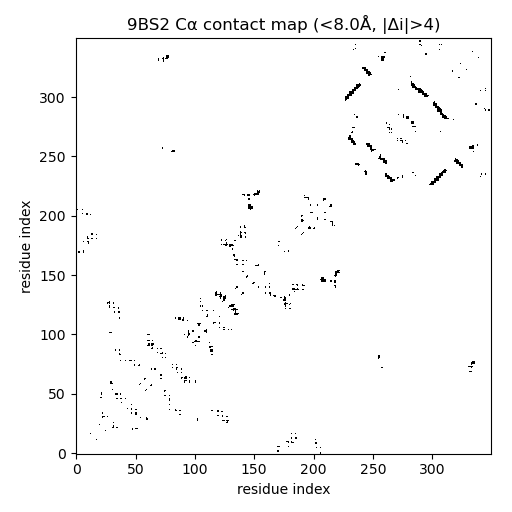32 ? 25.10726 -13.88338 9.74303 1.000 65.62365 229 MET A N 1
ATOM 3575 C CA . MET A 1 232 ? 25.86659 -14.49717 10.83050 1.000 72.86629 229 MET A CA 1
ATOM 3576 C C . MET A 1 232 ? 25.19904 -14.20059 12.17139 1.000 68.17074 229 MET A C 1
ATOM 3577 O O . MET A 1 232 ? 24.78283 -13.07225 12.43967 1.000 64.17686 229 MET A O 1
ATOM 3581 N N . LYS A 1 233 ? 25.08867 -15.22764 13.01334 1.000 68.20428 230 LYS A N 1
ATOM 3582 C CA . LYS A 1 233 ? 24.46668 -15.05686 14.32006 1.000 68.36144 230 LYS A CA 1
ATOM 3583 C C . LYS A 1 233 ? 25.16712 -13.94882 15.10678 1.000 71.49287 230 LYS A C 1
ATOM 3584 O O . LYS A 1 233 ? 26.38737 -13.76760 15.01183 1.000 72.33958 230 LYS A O 1
ATOM 3588 N N . LYS A 1 234 ? 24.38259 -13.19581 15.87903 1.000 67.06657 231 LYS A N 1
ATOM 3589 C CA . LYS A 1 234 ? 24.91971 -12.06639 16.62842 1.000 72.36513 231 LYS A CA 1
ATOM 3590 C C . LYS A 1 234 ? 25.83749 -12.54198 17.74768 1.000 73.29144 231 LYS A C 1
ATOM 3591 O O . LYS A 1 234 ? 25.62060 -13.59200 18.35872 1.000 61.86868 231 LYS A O 1
ATOM 3595 N N . THR A 1 235 ? 26.87050 -11.74406 18.00931 1.000 80.83869 232 THR A N 1
ATOM 3596 C CA . THR A 1 235 ? 27.77845 -12.00419 19.11630 1.000 85.57625 232 THR A CA 1
ATOM 3597 C C . THR A 1 235 ? 27.09117 -11.72126 20.44481 1.000 81.39453 232 THR A C 1
ATOM 3598 O O . THR A 1 235 ? 26.35615 -10.74193 20.58046 1.000 64.08671 232 THR A O 1
ATOM 3609 N N . ALA A 1 236 ? 27.33672 -12.58227 21.42956 1.000 79.20518 233 ALA A N 1
ATOM 3610 C CA . ALA A 1 236 ? 26.89764 -12.29959 22.79028 1.000 71.80883 233 ALA A CA 1
ATOM 3611 C C . ALA A 1 236 ? 27.45176 -10.95276 23.24915 1.000 70.93569 233 ALA A C 1
ATOM 3612 O O . ALA A 1 236 ? 28.56643 -10.57144 22.88424 1.000 81.11942 233 ALA A O 1
ATOM 3619 N N . VAL A 1 237 ? 26.67151 -10.21697 24.04586 1.000 49.76529 234 VAL A N 1
ATOM 3620 C CA . VAL A 1 237 ? 27.01043 -8.83211 24.34860 1.000 46.89469 234 VAL A CA 1
ATOM 3621 C C . VAL A 1 237 ? 27.59452 -8.68683 25.75110 1.000 41.95949 234 VAL A C 1
ATOM 3622 O O . VAL A 1 237 ? 27.32317 -9.45638 26.67745 1.000 47.80520 234 VAL A O 1
ATOM 3635 N N . LYS A 1 238 ? 28.35692 -7.61343 25.90761 1.000 37.93895 235 LYS A N 1
ATOM 3636 C CA . LYS A 1 238 ? 28.96759 -7.23188 27.17532 1.000 47.26453 235 LYS A CA 1
ATOM 3637 C C . LYS A 1 238 ? 27.94166 -6.93438 28.26900 1.000 46.39970 235 LYS A C 1
ATOM 3638 O O . LYS A 1 238 ? 26.93602 -6.27223 28.04078 1.000 35.54691 235 LYS A O 1
ATOM 3648 N N . GLN A 1 239 ? 28.21861 -7.37865 29.49466 1.000 43.71961 236 GLN A N 1
ATOM 3649 C CA . GLN A 1 239 ? 27.39804 -7.00040 30.64704 1.000 40.29895 236 GLN A CA 1
ATOM 3650 C C . GLN A 1 239 ? 28.09630 -5.89275 31.42792 1.000 40.58125 236 GLN A C 1
ATOM 3651 O O . GLN A 1 239 ? 29.28098 -6.00852 31.74609 1.000 47.17231 236 GLN A O 1
ATOM 3665 N N . VAL A 1 240 ? 27.35007 -4.84750 31.77646 1.000 35.82424 237 VAL A N 1
ATOM 3666 C CA . VAL A 1 240 ? 27.93317 -3.64392 32.36336 1.000 35.66145 237 VAL A CA 1
ATOM 3667 C C . VAL A 1 240 ? 27.19531 -3.20438 33.62107 1.000 42.38001 237 VAL A C 1
ATOM 3668 O O . VAL A 1 240 ? 26.08915 -2.65982 33.51691 1.000 36.48915 237 VAL A O 1
ATOM 3681 N N . PRO A 1 241 ? 27.75981 -3.36950 34.81987 1.000 38.80257 238 PRO A N 1
ATOM 3682 C CA . PRO A 1 241 ? 27.05609 -2.88529 36.01153 1.000 40.58232 238 PRO A CA 1
ATOM 3683 C C . PRO A 1 241 ? 27.04882 -1.36857 36.07327 1.000 36.14859 238 PRO A C 1
ATOM 3684 O O . PRO A 1 241 ? 28.03677 -0.70816 35.74504 1.000 42.07846 238 PRO A O 1
ATOM 3695 N N . LEU A 1 242 ? 25.92366 -0.81622 36.52480 1.000 32.34832 239 LEU A N 1
ATOM 3696 C CA . LEU A 1 242 ? 25.74850 0.62902 36.56288 1.000 34.13622 239 LEU A CA 1
ATOM 3697 C C . LEU A 1 242 ? 25.05337 1.01010 37.85654 1.000 34.77982 239 LEU A C 1
ATOM 3698 O O . LEU A 1 242 ? 23.93609 0.56145 38.12984 1.000 34.93710 239 LEU A O 1
ATOM 3714 N N . ALA A 1 243 ? 25.72263 1.82909 38.64814 1.000 48.39354 240 ALA A N 1
ATOM 3715 C CA . ALA A 1 243 ? 25.14284 2.35638 39.85815 1.000 39.98696 240 ALA A CA 1
ATOM 3716 C C . ALA A 1 243 ? 24.53415 3.71467 39.57923 1.000 32.39871 240 ALA A C 1
ATOM 3717 O O . ALA A 1 243 ? 25.17846 4.58479 38.98267 1.000 36.67719 240 ALA A O 1
ATOM 3724 N N . VAL A 1 244 ? 23.29817 3.89979 40.03894 1.000 35.70851 241 VAL A N 1
ATOM 3725 C CA . VAL A 1 244 ? 22.51534 5.08522 39.73611 1.000 37.39330 241 VAL A CA 1
ATOM 3726 C C . VAL A 1 244 ? 22.00044 5.67525 41.03409 1.000 37.80094 241 VAL A C 1
ATOM 3727 O O . VAL A 1 244 ? 21.37684 4.97708 41.83707 1.000 40.66865 241 VAL A O 1
ATOM 3740 N N . ALA A 1 245 ? 22.24906 6.95605 41.21934 1.000 37.35731 242 ALA A N 1
ATOM 3741 C CA . ALA A 1 245 ? 21.80343 7.68732 42.39071 1.000 40.92755 242 ALA A CA 1
ATOM 3742 C C . ALA A 1 245 ? 20.55808 8.49206 42.05941 1.000 38.74653 242 ALA A C 1
ATOM 3743 O O . ALA A 1 245 ? 20.53468 9.22287 41.06959 1.000 37.87505 242 ALA A O 1
ATOM 3750 N N . VAL A 1 246 ? 19.53693 8.38289 42.90285 1.000 38.19483 243 VAL A N 1
ATOM 3751 C CA . VAL A 1 246 ? 18.37677 9.26118 42.84467 1.000 41.40204 243 VAL A CA 1
ATOM 3752 C C . VAL A 1 246 ? 18.46109 10.14780 44.08039 1.000 43.45191 243 VAL A C 1
ATOM 3753 O O . VAL A 1 246 ? 18.21418 9.69495 45.20247 1.000 45.70599 243 VAL A O 1
ATOM 3766 N N . LEU A 1 247 ? 18.81364 11.40838 43.87037 1.000 36.00234 244 LEU A N 1
ATOM 3767 C CA . LEU A 1 247 ? 19.15515 12.34055 44.94194 1.000 49.41867 244 LEU A CA 1
ATOM 3768 C C . LEU A 1 247 ? 18.11346 13.45026 45.04172 1.000 42.90256 244 LEU A C 1
ATOM 3769 O O . LEU A 1 247 ? 18.01262 14.29447 44.14939 1.000 42.69902 244 LEU A O 1
ATOM 3785 N N . ALA A 1 248 ? 17.36412 13.48084 46.14003 1.000 40.01695 245 ALA A N 1
ATOM 3786 C CA . ALA A 1 248 ? 16.33855 14.49332 46.32244 1.000 52.78094 245 ALA A CA 1
ATOM 3787 C C . ALA A 1 248 ? 16.69275 15.37924 47.50564 1.000 49.62266 245 ALA A C 1
ATOM 3788 O O . ALA A 1 248 ? 17.21621 14.90301 48.51655 1.000 44.19454 245 ALA A O 1
ATOM 3795 N N . ASP A 1 249 ? 16.42037 16.67058 47.36523 1.000 48.89259 246 ASP A N 1
ATOM 3796 C CA . ASP A 1 249 ? 16.56883 17.58982 48.48733 1.000 54.78878 246 ASP A CA 1
ATOM 3797 C C . ASP A 1 249 ? 15.24443 17.70483 49.24412 1.000 61.07090 246 ASP A C 1
ATOM 3798 O O . ASP A 1 249 ? 14.23789 17.09723 48.87353 1.000 55.21903 246 ASP A O 1
ATOM 3807 N N . ASP A 1 250 ? 15.25171 18.50118 50.32820 1.000 65.18401 247 ASP A N 1
ATOM 3808 C CA . ASP A 1 250 ? 14.08082 18.62027 51.19248 1.000 65.70777 247 ASP A CA 1
ATOM 3809 C C . ASP A 1 250 ? 12.86452 19.13360 50.44121 1.000 70.32810 247 ASP A C 1
ATOM 3810 O O . ASP A 1 250 ? 11.72320 18.87482 50.85215 1.000 64.00214 247 ASP A O 1
ATOM 3819 N N . GLU A 1 251 ? 13.08820 19.90419 49.37533 1.000 66.35248 248 GLU A N 1
ATOM 3820 C CA . GLU A 1 251 ? 12.02594 20.53037 48.60107 1.000 65.74151 248 GLU A CA 1
ATOM 3821 C C . GLU A 1 251 ? 11.63824 19.71076 47.36623 1.000 60.82836 248 GLU A C 1
ATOM 3822 O O . GLU A 1 251 ? 11.00968 20.24319 46.44276 1.000 58.65745 248 GLU A O 1
ATOM 3834 N N . GLY A 1 252 ? 11.98906 18.42391 47.33403 1.000 57.63351 249 GLY A N 1
ATOM 3835 C CA . GLY A 1 252 ? 11.52257 17.52754 46.29355 1.000 56.75844 249 GLY A CA 1
ATOM 3836 C C . GLY A 1 252 ? 12.23480 17.61780 44.95612 1.000 55.38341 249 GLY A C 1
ATOM 3837 O O . GLY A 1 252 ? 11.86974 16.87652 44.02755 1.000 47.17221 249 GLY A O 1
ATOM 3841 N N . ARG A 1 253 ? 13.22959 18.49131 44.81229 1.000 51.25312 250 ARG A N 1
ATOM 3842 C CA . ARG A 1 253 ? 13.97589 18.56837 43.56337 1.000 46.16386 250 ARG A CA 1
ATOM 3843 C C . ARG A 1 253 ? 14.99723 17.44526 43.47716 1.000 44.42573 250 ARG A C 1
ATOM 3844 O O . ARG A 1 253 ? 15.54321 16.98393 44.48169 1.000 38.27171 250 ARG A O 1
ATOM 3865 N N . VAL A 1 254 ? 15.28553 17.02706 42.25367 1.000 43.90108 251 VAL A N 1
ATOM 3866 C CA . VAL A 1 254 ? 16.16153 15.89512 42.02961 1.000 47.31884 251 VAL A CA 1
ATOM 3867 C C . VAL A 1 254 ? 17.30476 16.31173 41.13301 1.000 32.33834 251 VAL A C 1
ATOM 3868 O O . VAL A 1 254 ? 17.14402 17.07529 40.16983 1.000 38.84108 251 VAL A O 1
ATOM 3881 N N . LEU A 1 255 ? 18.44980 15.71353 41.40152 1.000 38.58415 252 LEU A N 1
ATOM 3882 C CA . LEU A 1 255 ? 19.66299 15.98416 40.65189 1.000 40.39190 252 LEU A CA 1
ATOM 3883 C C . LEU A 1 255 ? 19.71249 15.08263 39.42509 1.000 33.41568 252 LEU A C 1
ATOM 3884 O O . LEU A 1 255 ? 19.66526 13.85773 39.54323 1.000 33.65147 252 LEU A O 1
ATOM 3900 N N . ILE A 1 256 ? 19.79375 15.70579 38.25150 1.000 31.46853 253 ILE A N 1
ATOM 3901 C CA . ILE A 1 256 ? 19.93392 15.01094 36.97943 1.000 35.32198 253 ILE A CA 1
ATOM 3902 C C . ILE A 1 256 ? 21.06894 15.66650 36.210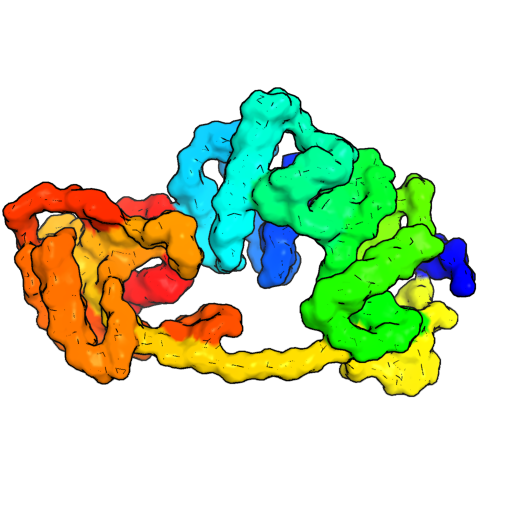58 1.000 42.68700 253 ILE A C 1
ATOM 3903 O O . ILE A 1 256 ? 21.51451 16.77295 36.52969 1.000 39.28027 253 ILE A O 1
ATOM 3919 N N . ARG A 1 257 ? 21.58976 14.94690 35.22243 1.000 34.33719 254 ARG A N 1
ATOM 3920 C CA . ARG A 1 257 ? 22.68182 15.47723 34.41808 1.000 35.08823 254 ARG A CA 1
ATOM 3921 C C . ARG A 1 257 ? 22.50389 15.07909 32.95831 1.000 34.49371 254 ARG A C 1
ATOM 3922 O O . ARG A 1 257 ? 21.89552 14.04856 32.64882 1.000 31.64597 254 ARG A O 1
ATOM 3943 N N . LYS A 1 258 ? 22.99616 15.94177 32.07042 1.000 37.92277 255 LYS A N 1
ATOM 3944 C CA . LYS A 1 258 ? 22.96429 15.69813 30.63245 1.000 37.71693 255 LYS A CA 1
ATOM 3945 C C . LYS A 1 258 ? 24.23066 14.97444 30.19885 1.000 37.11942 255 LYS A C 1
ATOM 3946 O O . LYS A 1 258 ? 25.34028 15.40645 30.51755 1.000 39.13584 255 LYS A O 1
ATOM 3965 N N . ARG A 1 259 ? 24.04883 13.86762 29.48794 1.000 33.35165 256 ARG A N 1
ATOM 3966 C CA . ARG A 1 259 ? 25.14616 13.07862 28.96108 1.000 33.69347 256 ARG A CA 1
ATOM 3967 C C . ARG A 1 259 ? 25.86615 13.85193 27.85770 1.000 33.86621 256 ARG A C 1
ATOM 3968 O O . ARG A 1 259 ? 25.26209 14.69078 27.17834 1.000 41.68977 256 ARG A O 1
ATOM 3989 N N . ASP A 1 260 ? 27.16492 13.58901 27.69345 1.000 40.95344 257 ASP A N 1
ATOM 3990 C CA . ASP A 1 260 ? 27.88161 14.32418 26.65574 1.000 53.38104 257 ASP A CA 1
ATOM 3991 C C . ASP A 1 260 ? 27.35125 13.90544 25.28449 1.000 55.56792 257 ASP A C 1
ATOM 3992 O O . ASP A 1 260 ? 26.61170 12.92981 25.13705 1.000 44.11627 257 ASP A O 1
ATOM 4001 N N . SER A 1 261 ? 27.69085 14.69281 24.28038 1.000 45.45619 258 SER A N 1
ATOM 4002 C CA . SER A 1 261 ? 27.15385 14.47798 22.95003 1.000 48.69089 258 SER A CA 1
ATOM 4003 C C . SER A 1 261 ? 27.91046 13.39500 22.19000 1.000 47.76658 258 SER A C 1
ATOM 4004 O O . SER A 1 261 ? 27.64756 13.18768 20.99805 1.000 49.23248 258 SER A O 1
ATOM 4012 N N . THR A 1 262 ? 28.78683 12.68025 22.88345 1.000 50.12649 259 THR A N 1
ATOM 4013 C CA . THR A 1 262 ? 29.68226 11.68892 22.30824 1.000 61.73425 259 THR A CA 1
ATOM 4014 C C . THR A 1 262 ? 29.24247 10.31426 22.78529 1.000 52.21542 259 THR A C 1
ATOM 4015 O O . THR A 1 262 ? 29.40251 9.98052 23.96555 1.000 63.10400 259 THR A O 1
ATOM 4025 N N . GLY A 1 263 ? 28.69057 9.52288 21.88419 1.000 42.51821 260 GLY A N 1
ATOM 4026 C CA . GLY A 1 263 ? 28.62564 8.08667 22.08203 1.000 40.34570 260 GLY A CA 1
ATOM 4027 C C . GLY A 1 263 ? 27.26818 7.64299 22.60300 1.000 34.90250 260 GLY A C 1
ATOM 4028 O O . GLY A 1 263 ? 26.23752 8.03490 22.07118 1.000 38.18791 260 GLY A O 1
ATOM 4032 N N . LEU A 1 264 ? 27.28280 6.83567 23.65624 1.000 30.94758 261 LEU A N 1
ATOM 4033 C CA . LEU A 1 264 ? 26.07560 6.17512 24.14254 1.000 36.11799 261 LEU A CA 1
ATOM 4034 C C . LEU A 1 264 ? 25.07298 7.17510 24.69829 1.000 36.23587 261 LEU A C 1
ATOM 4035 O O . LEU A 1 264 ? 25.41468 8.02496 25.52268 1.000 32.52568 261 LEU A O 1
ATOM 4051 N N . LEU A 1 265 ? 23.82762 7.06125 24.24528 1.000 31.09694 262 LEU A N 1
ATOM 4052 C CA . LEU A 1 265 ? 22.72316 7.89735 24.69406 1.000 26.70108 262 LEU A CA 1
ATOM 4053 C C . LEU A 1 265 ? 23.12468 9.36696 24.76089 1.000 28.93824 262 LEU A C 1
ATOM 4054 O O . LEU A 1 265 ? 22.92489 10.05035 25.75762 1.000 30.41481 262 LEU A O 1
ATOM 4070 N N . ALA A 1 266 ? 23.64390 9.86246 23.64620 1.000 37.32154 263 ALA A N 1
ATOM 4071 C CA . ALA A 1 266 ? 24.24412 11.19562 23.61790 1.000 36.87886 263 ALA A CA 1
ATOM 4072 C C . ALA A 1 266 ? 23.19669 12.27656 23.82543 1.000 32.17126 263 ALA A C 1
ATOM 4073 O O . ALA A 1 266 ? 22.15498 12.28527 23.15890 1.000 32.00944 263 ALA A O 1
ATOM 4080 N N . ASN A 1 267 ? 23.48839 13.20681 24.73899 1.000 34.11882 264 ASN A N 1
ATOM 4081 C CA . ASN A 1 267 ? 22.68425 14.38811 25.01072 1.000 32.88789 264 ASN A CA 1
ATOM 4082 C C . ASN A 1 267 ? 21.37258 14.07871 25.72033 1.000 33.42183 264 ASN A C 1
ATOM 4083 O O . ASN A 1 267 ? 20.53638 14.97834 25.87361 1.000 32.80260 264 ASN A O 1
ATOM 4094 N N . LEU A 1 268 ? 21.15087 12.83112 26.14124 1.000 37.11864 265 LEU A N 1
ATOM 4095 C CA . LEU A 1 268 ? 19.97749 12.52237 26.94279 1.000 29.75077 265 LEU A CA 1
ATOM 4096 C C . LEU A 1 268 ? 20.26822 12.84573 28.40233 1.000 33.22483 265 LEU A C 1
ATOM 4097 O O . LEU A 1 268 ? 21.41929 12.98782 28.80687 1.000 32.56548 265 LEU A O 1
ATOM 4113 N N . TRP A 1 269 ? 19.20804 13.02368 29.16491 1.000 30.55012 266 TRP A N 1
ATOM 4114 C CA . TRP A 1 269 ? 19.34030 13.27924 30.59263 1.000 30.93381 266 TRP A CA 1
ATOM 4115 C C . TRP A 1 269 ? 19.26111 11.97075 31.36405 1.000 33.86538 266 TRP A C 1
ATOM 4116 O O . TRP A 1 269 ? 18.69822 10.97475 30.89554 1.000 27.43851 266 TRP A O 1
ATOM 4137 N N . GLU A 1 270 ? 19.85980 11.97284 32.55403 1.000 28.50359 267 GLU A N 1
ATOM 4138 C CA . GLU A 1 270 ? 19.94489 10.75668 33.34393 1.000 27.31820 267 GLU A CA 1
ATOM 4139 C C . GLU A 1 270 ? 20.07425 11.07999 34.81666 1.000 35.28232 267 GLU A C 1
ATOM 4140 O O . GLU A 1 270 ? 20.42974 12.19378 35.20777 1.000 36.90057 267 GLU A O 1
ATOM 4152 N N . PHE A 1 271 ? 19.80481 10.09138 35.60799 1.000 31.49027 268 PHE A N 1
ATOM 4153 C CA . PHE A 1 271 ? 20.21513 10.21976 37.00385 1.000 31.46096 268 PHE A CA 1
ATOM 4154 C C . PHE A 1 271 ? 21.70010 9.89124 37.12209 1.000 41.28805 268 PHE A C 1
ATOM 4155 O O . PHE A 1 271 ? 22.19553 9.00246 36.43574 1.000 36.43671 268 PHE A O 1
ATOM 4172 N N . PRO A 1 272 ? 22.45418 10.63999 37.92057 1.000 35.42258 269 PRO A N 1
ATOM 4173 C CA . PRO A 1 272 ? 23.90235 10.42429 37.96587 1.000 32.19694 269 PRO A CA 1
ATOM 4174 C C . PRO A 1 272 ? 24.25046 8.96566 38.23215 1.000 35.70282 269 PRO A C 1
ATOM 4175 O O . PRO A 1 272 ? 23.69249 8.31559 39.12163 1.000 35.71439 269 PRO A O 1
ATOM 4186 N N . SER A 1 273 ? 25.21251 8.46061 37.47088 1.000 33.23774 270 SER A N 1
ATOM 4187 C CA . SER A 1 273 ? 25.51789 7.04669 37.45037 1.000 35.64203 270 SER A CA 1
ATOM 4188 C C . SER A 1 273 ? 27.01530 6.86978 37.29249 1.000 34.49944 270 SER A C 1
ATOM 4189 O O . SER A 1 273 ? 27.70697 7.72539 36.73725 1.000 39.28794 270 SER A O 1
ATOM 4197 N N . CYS A 1 274 ? 27.51398 5.75394 37.80640 1.000 39.19719 271 CYS A N 1
ATOM 4198 C CA . CYS A 1 274 ? 28.90901 5.38464 37.61694 1.000 45.23767 271 CYS A CA 1
ATOM 4199 C C . CYS A 1 274 ? 28.95331 3.95460 37.11368 1.000 47.48345 271 CYS A C 1
ATOM 4200 O O . CYS A 1 274 ? 28.34129 3.05798 37.70059 1.000 43.89168 271 CYS A O 1
ATOM 4208 N N . GLU A 1 275 ? 29.64379 3.74910 36.01018 1.000 46.16401 272 GLU A N 1
ATOM 4209 C CA . GLU A 1 275 ? 29.92113 2.39541 35.57300 1.000 52.42122 272 GLU A CA 1
ATOM 4210 C C . GLU A 1 275 ? 30.85574 1.75104 36.57402 1.000 49.09186 272 GLU A C 1
ATOM 4211 O O . GLU A 1 275 ? 31.98937 2.21254 36.74709 1.000 53.07292 272 GLU A O 1
ATOM 4223 N N . THR A 1 276 ? 30.38696 0.71776 37.25693 1.000 50.49738 273 THR A N 1
ATOM 4224 C CA . THR A 1 276 ? 31.24210 -0.02042 38.17236 1.000 56.13015 273 THR A CA 1
ATOM 4225 C C . THR A 1 276 ? 31.73450 -1.27064 37.45104 1.000 69.93489 273 THR A C 1
ATOM 4226 O O . THR A 1 276 ? 31.27226 -1.60917 36.35649 1.000 68.28902 273 THR A O 1
ATOM 4237 N N . ASP A 1 277 ? 32.72831 -1.92415 38.04128 1.000 82.09017 274 ASP A N 1
ATOM 4238 C CA . ASP A 1 277 ? 33.15299 -3.24307 37.59644 1.000 73.91881 274 ASP A CA 1
ATOM 4239 C C . ASP A 1 277 ? 32.52867 -4.32328 38.46478 1.000 77.83497 274 ASP A C 1
ATOM 4240 O O . ASP A 1 277 ? 33.10508 -5.39954 38.64639 1.000 94.47366 274 ASP A O 1
ATOM 4244 N N . GLY A 1 278 ? 31.34763 -4.04062 39.00648 1.000 65.89689 275 GLY A N 1
ATOM 4245 C CA . GLY A 1 278 ? 30.77111 -4.85341 40.04598 1.000 81.31125 275 GLY A CA 1
ATOM 4246 C C . GLY A 1 278 ? 31.40999 -4.64136 41.39409 1.000 98.67091 275 GLY A C 1
ATOM 4247 O O . GLY A 1 278 ? 31.18528 -5.44794 42.30405 1.000 101.20662 275 GLY A O 1
ATOM 4251 N N . ALA A 1 279 ? 32.19026 -3.57188 41.55592 1.000 90.78875 276 ALA A N 1
ATOM 4252 C CA . ALA A 1 279 ? 33.05571 -3.40354 42.71705 1.000 97.14770 276 ALA A CA 1
ATOM 4253 C C . ALA A 1 279 ? 32.78128 -2.07267 43.40543 1.000 100.13155 276 ALA A C 1
ATOM 4254 O O . ALA A 1 279 ? 33.06500 -1.00740 42.84490 1.000 93.26549 276 ALA A O 1
ATOM 4261 N N . ASP A 1 280 ? 32.25150 -2.13816 44.62941 1.000 78.36888 277 ASP A N 1
ATOM 4262 C CA . ASP A 1 280 ? 32.09406 -0.96437 45.48631 1.000 80.27961 277 ASP A CA 1
ATOM 4263 C C . ASP A 1 280 ? 31.27985 0.11666 44.77220 1.000 83.34779 277 ASP A C 1
ATOM 4264 O O . ASP A 1 280 ? 31.75991 1.21382 44.46975 1.000 78.19450 277 ASP A O 1
ATOM 4268 N N . GLY A 1 281 ? 30.02452 -0.22433 44.49959 1.000 84.07292 278 GLY A N 1
ATOM 4269 C CA . GLY A 1 281 ? 29.15878 0.64541 43.73440 1.000 73.10343 278 GLY A CA 1
ATOM 4270 C C . GLY A 1 281 ? 28.73841 1.86348 44.51955 1.000 74.82550 278 GLY A C 1
ATOM 4271 O O . GLY A 1 281 ? 28.97153 2.99925 44.09910 1.000 65.28210 278 GLY A O 1
ATOM 4275 N N . LYS A 1 282 ? 28.10796 1.63182 45.66943 1.000 79.81158 279 LYS A N 1
ATOM 4276 C CA . LYS A 1 282 ? 27.68105 2.74238 46.50966 1.000 72.86619 279 LYS A CA 1
ATOM 4277 C C . LYS A 1 282 ? 28.84675 3.67003 46.83264 1.000 71.14609 279 LYS A C 1
ATOM 4278 O O . LYS A 1 282 ? 28.67559 4.89010 46.88968 1.000 66.14815 279 LYS A O 1
ATOM 4297 N N . GLU A 1 283 ? 30.04603 3.11248 47.03184 1.000 67.67178 280 GLU A N 1
ATOM 4298 C CA . GLU A 1 283 ? 31.20946 3.95623 47.28847 1.000 63.58032 280 GLU A CA 1
ATOM 4299 C C . GLU A 1 283 ? 31.59392 4.74115 46.04338 1.000 69.42206 280 GLU A C 1
ATOM 4300 O O . GLU A 1 283 ? 31.89049 5.93990 46.12221 1.000 57.87466 280 GLU A O 1
ATOM 4304 N N . LYS A 1 284 ? 31.57464 4.08459 44.87963 1.000 73.12972 281 LYS A N 1
ATOM 4305 C CA . LYS A 1 284 ? 31.93578 4.76861 43.64432 1.000 65.37908 281 LYS A CA 1
ATOM 4306 C C . LYS A 1 284 ? 30.97357 5.91195 43.34949 1.000 66.67323 281 LYS A C 1
ATOM 4307 O O . LYS A 1 284 ? 31.39311 6.95349 42.83517 1.000 69.65156 281 LYS A O 1
ATOM 4311 N N . LEU A 1 285 ? 29.69110 5.74888 43.69460 1.000 59.26228 282 LEU A N 1
ATOM 4312 C CA . LEU A 1 285 ? 28.71075 6.80434 43.46299 1.000 59.77849 282 LEU A CA 1
ATOM 4313 C C . LEU A 1 285 ? 28.94311 7.99783 44.37509 1.000 67.48554 282 LEU A C 1
ATOM 4314 O O . LEU A 1 285 ? 28.86791 9.14670 43.92685 1.000 60.59240 282 LEU A O 1
ATOM 4330 N N . GLU A 1 286 ? 29.16618 7.74284 45.67659 1.000 78.43242 283 GLU A N 1
ATOM 4331 C CA . GLU A 1 286 ? 29.40713 8.83032 46.62509 1.000 68.96410 283 GLU A CA 1
ATOM 4332 C C . GLU A 1 286 ? 30.67340 9.60287 46.25691 1.000 69.28089 283 GLU A C 1
ATOM 4333 O O . GLU A 1 286 ? 30.71341 10.83503 46.36236 1.000 69.25450 283 GLU A O 1
ATOM 4345 N N . GLN A 1 287 ? 31.71528 8.89501 45.80567 1.000 60.69283 284 GLN A N 1
ATOM 4346 C CA . GLN A 1 287 ? 32.92546 9.57017 45.34517 1.000 70.27848 284 GLN A CA 1
ATOM 4347 C C . GLN A 1 287 ? 32.68335 10.34916 44.05715 1.000 73.38802 284 GLN A C 1
ATOM 4348 O O . GLN A 1 287 ? 33.30095 11.39834 43.84342 1.000 70.36441 284 GLN A O 1
ATOM 4352 N N . MET A 1 288 ? 31.78191 9.86542 43.20045 1.000 72.48245 285 MET A N 1
ATOM 4353 C CA . MET A 1 288 ? 31.53958 10.52391 41.92237 1.000 64.39775 285 MET A CA 1
ATOM 4354 C C . MET A 1 288 ? 30.85346 11.86638 42.11428 1.000 65.89207 285 MET A C 1
ATOM 4355 O O . MET A 1 288 ? 31.18483 12.84603 41.43914 1.000 67.64534 285 MET A O 1
ATOM 4369 N N . VAL A 1 289 ? 29.89359 11.93033 43.02968 1.000 73.70181 286 VAL A N 1
ATOM 4370 C CA . VAL A 1 289 ? 29.13524 13.15918 43.21152 1.000 84.14795 286 VAL A CA 1
ATOM 4371 C C . VAL A 1 289 ? 29.97766 14.20327 43.92652 1.000 84.50994 286 VAL A C 1
ATOM 4372 O O . VAL A 1 289 ? 30.02731 15.36622 43.50849 1.000 75.64785 286 VAL A O 1
ATOM 4385 N N . GLY A 1 290 ? 30.64979 13.80546 45.01316 1.000 91.71968 287 GLY A N 1
ATOM 4386 C CA . GLY A 1 290 ? 31.51776 14.73411 45.71559 1.000 93.05394 287 GLY A CA 1
ATOM 4387 C C . GLY A 1 290 ? 32.43190 15.49236 44.77688 1.000 95.28237 287 GLY A C 1
ATOM 4388 O O . GLY A 1 290 ? 32.58930 16.70964 44.89780 1.000 99.41638 287 GLY A O 1
ATOM 4392 N N . GLU A 1 291 ? 33.01857 14.78728 43.80552 1.000 79.84564 288 GLU A N 1
ATOM 4393 C CA . GLU A 1 291 ? 33.96151 15.40861 42.88025 1.000 86.52888 288 GLU A CA 1
ATOM 4394 C C . GLU A 1 291 ? 33.29389 16.51266 42.06563 1.000 98.77598 288 GLU A C 1
ATOM 4395 O O . GLU A 1 291 ? 33.75502 17.65821 42.05596 1.000 83.01435 288 GLU A O 1
ATOM 4399 N N . GLN A 1 292 ? 32.21321 16.18409 41.36156 1.000 107.73217 289 GLN A N 1
ATOM 4400 C CA . GLN A 1 292 ? 31.52110 17.16502 40.53010 1.000 87.03390 289 GLN A CA 1
ATOM 4401 C C . GLN A 1 292 ? 30.29079 17.69817 41.25552 1.000 81.15542 289 GLN A C 1
ATOM 4402 O O . GLN A 1 292 ? 29.28215 18.01728 40.63577 1.000 83.86846 289 GLN A O 1
ATOM 4406 N N . GLN A 1 296 ? 27.58690 17.56645 48.58543 1.000 71.39295 293 GLN A N 1
ATOM 4407 C CA . GLN A 1 296 ? 27.38815 16.85804 49.85742 1.000 85.27402 293 GLN A CA 1
ATOM 4408 C C . GLN A 1 296 ? 26.15731 15.93634 49.82718 1.000 83.17697 293 GLN A C 1
ATOM 4409 O O . GLN A 1 296 ? 25.02521 16.40715 49.66325 1.000 71.40348 293 GLN A O 1
ATOM 4412 N N . VAL A 1 297 ? 26.37678 14.63241 50.01767 1.000 97.83007 294 VAL A N 1
ATOM 4413 C CA . VAL A 1 297 ? 25.36089 13.62323 49.70795 1.000 87.27241 294 VAL A CA 1
ATOM 4414 C C . VAL A 1 297 ? 25.68380 12.31697 50.43573 1.000 84.24893 294 VAL A C 1
ATOM 4415 O O . VAL A 1 297 ? 26.84673 11.92036 50.54991 1.000 71.61481 294 VAL A O 1
ATOM 4428 N N . GLU A 1 298 ? 24.63193 11.62980 50.89377 1.000 83.48949 295 GLU A N 1
ATOM 4429 C CA . GLU A 1 298 ? 24.75474 10.37604 51.63814 1.000 87.17929 295 GLU A CA 1
ATOM 4430 C C . GLU A 1 298 ? 23.72333 9.39028 51.10579 1.000 85.96848 295 GLU A C 1
ATOM 4431 O O . GLU A 1 298 ? 22.52330 9.68457 51.11844 1.000 76.45252 295 GLU A O 1
ATOM 4435 N N . LEU A 1 299 ? 24.18157 8.22396 50.64435 1.000 70.82337 296 LEU A N 1
ATOM 4436 C CA . LEU A 1 299 ? 23.32134 7.23775 49.99767 1.000 68.00095 296 LEU A CA 1
ATOM 4437 C C . LEU A 1 299 ? 22.93971 6.11370 50.95068 1.000 62.54316 296 LEU A C 1
ATOM 4438 O O . LEU A 1 299 ? 23.76198 5.66189 51.74914 1.000 71.70992 296 LEU A O 1
ATOM 4454 N N . THR A 1 300 ? 21.70368 5.63361 50.82633 1.000 78.80998 297 THR A N 1
ATOM 4455 C CA . THR A 1 300 ? 21.21076 4.52511 51.62682 1.000 79.76671 297 THR A CA 1
ATOM 4456 C C . THR A 1 300 ? 21.47613 3.20291 50.90056 1.000 77.68297 297 THR A C 1
ATOM 4457 O O . THR A 1 300 ? 22.21776 3.13980 49.91717 1.000 81.55636 297 THR A O 1
ATOM 4468 N N . GLU A 1 301 ? 20.84986 2.13308 51.37538 1.000 67.03381 298 GLU A N 1
ATOM 4469 C CA . GLU A 1 301 ? 20.92664 0.85961 50.70298 1.000 53.53337 298 GLU A CA 1
ATOM 4470 C C . GLU A 1 301 ? 20.17704 0.92187 49.37933 1.000 55.87581 298 GLU A C 1
ATOM 4471 O O . GLU A 1 301 ? 19.28461 1.75192 49.19443 1.000 44.90895 298 GLU A O 1
ATOM 4475 N N . PRO A 1 302 ? 20.47505 0.00471 48.47407 1.000 63.23264 299 PRO A N 1
ATOM 4476 C CA . PRO A 1 302 ? 19.83662 0.02465 47.15820 1.000 53.48938 299 PRO A CA 1
ATOM 4477 C C . PRO A 1 302 ? 18.41743 -0.49403 47.24264 1.000 47.43425 299 PRO A C 1
ATOM 4478 O O . PRO A 1 302 ? 18.08080 -1.33001 48.08382 1.000 52.48778 299 PRO A O 1
ATOM 4489 N N . ILE A 1 303 ? 17.57113 0.03661 46.37406 1.000 45.77354 300 ILE A N 1
ATOM 4490 C CA . ILE A 1 303 ? 16.15599 -0.28384 46.45076 1.000 43.47673 300 ILE A CA 1
ATOM 4491 C C . ILE A 1 303 ? 15.75667 -1.28650 45.37980 1.000 51.59250 300 ILE A C 1
ATOM 4492 O O . ILE A 1 303 ? 14.79704 -2.03976 45.56208 1.000 48.11536 300 ILE A O 1
ATOM 4508 N N . VAL A 1 304 ? 16.47883 -1.33000 44.25999 1.000 50.78229 301 VAL A N 1
ATOM 4509 C CA . VAL A 1 304 ? 16.13947 -2.28435 43.21458 1.000 43.55116 301 VAL A CA 1
ATOM 4510 C C . VAL A 1 304 ? 17.35140 -2.50502 42.32353 1.000 45.00893 301 VAL A C 1
ATOM 4511 O O . VAL A 1 304 ? 18.24067 -1.64850 42.22583 1.000 39.87828 301 VAL A O 1
ATOM 4524 N N . SER A 1 305 ? 17.38757 -3.68099 41.68655 1.000 44.48102 302 SER A N 1
ATOM 4525 C CA . SER A 1 305 ? 18.34345 -4.02216 40.64195 1.000 46.52466 302 SER A CA 1
ATOM 4526 C C . SER A 1 305 ? 17.57716 -4.58686 39.46168 1.000 37.93630 302 SER A C 1
ATOM 4527 O O . SER A 1 305 ? 16.73182 -5.46514 39.64226 1.000 45.82501 302 SER A O 1
ATOM 4535 N N . PHE A 1 306 ? 17.86584 -4.07627 38.25923 1.000 47.05513 303 PHE A N 1
ATOM 4536 C CA . PHE A 1 306 ? 17.21550 -4.54396 37.04360 1.000 35.18823 303 PHE A CA 1
ATOM 4537 C C . PHE A 1 306 ? 18.16128 -4.38239 35.85449 1.000 36.74447 303 PHE A C 1
ATOM 4538 O O . PHE A 1 306 ? 19.12617 -3.61512 35.90499 1.000 38.38418 303 PHE A O 1
ATOM 4555 N N . GLU A 1 307 ? 17.90605 -5.16357 34.81561 1.000 39.94794 304 GLU A N 1
ATOM 4556 C CA . GLU A 1 307 ? 18.69980 -5.12422 33.59100 1.000 40.74410 304 GLU A CA 1
ATOM 4557 C C . GLU A 1 307 ? 18.00156 -4.32606 32.51302 1.000 31.11453 304 GLU A C 1
ATOM 4558 O O . GLU A 1 307 ? 16.77458 -4.27161 32.42631 1.000 32.30911 304 GLU A O 1
ATOM 4570 N N . HIS A 1 308 ? 18.81073 -3.77786 31.60656 1.000 31.04999 305 HIS A N 1
ATOM 4571 C CA . HIS A 1 308 ? 18.30543 -3.05392 30.45591 1.000 26.91475 305 HIS A CA 1
ATOM 4572 C C . HIS A 1 308 ? 19.17354 -3.35647 29.24432 1.000 31.03627 305 HIS A C 1
ATOM 4573 O O . HIS A 1 308 ? 20.38132 -3.09575 29.25578 1.000 29.62138 305 HIS A O 1
ATOM 4587 N N . ALA A 1 309 ? 18.55410 -3.88476 28.18149 1.000 33.96617 306 ALA A N 1
ATOM 4588 C CA . ALA A 1 309 ? 19.26024 -4.27384 26.96658 1.000 37.04379 306 ALA A CA 1
ATOM 4589 C C . ALA A 1 309 ? 19.46492 -3.13130 25.98433 1.000 26.57955 306 ALA A C 1
ATOM 4590 O O . ALA A 1 309 ? 18.57849 -2.31158 25.76107 1.000 28.33974 306 ALA A O 1
ATOM 4597 N N . PHE A 1 310 ? 20.64427 -3.09080 25.41303 1.000 26.02568 307 PHE A N 1
ATOM 4598 C CA . PHE A 1 310 ? 20.98779 -2.38026 24.20793 1.000 22.13765 307 PHE A CA 1
ATOM 4599 C C . PHE A 1 310 ? 21.35769 -3.44615 23.18760 1.000 23.27794 307 PHE A C 1
ATOM 4600 O O . PHE A 1 310 ? 21.55004 -4.62667 23.53988 1.000 26.33312 307 PHE A O 1
ATOM 4617 N N . SER A 1 311 ? 21.57088 -3.02186 21.95070 1.000 25.64177 308 SER A N 1
ATOM 4618 C CA . SER A 1 311 ? 21.93372 -3.99830 20.94007 1.000 25.34466 308 SER A CA 1
ATOM 4619 C C . SER A 1 311 ? 23.31145 -4.57958 21.21033 1.000 26.83102 308 SER A C 1
ATOM 4620 O O . SER A 1 311 ? 23.60985 -5.70245 20.79751 1.000 29.47568 308 SER A O 1
ATOM 4628 N N . HIS A 1 312 ? 24.18807 -3.80995 21.85146 1.000 23.65042 309 HIS A N 1
ATOM 4629 C CA . HIS A 1 312 ? 25.57455 -4.20449 21.92689 1.000 24.16602 309 HIS A CA 1
ATOM 4630 C C . HIS A 1 312 ? 26.06598 -4.36380 23.36380 1.000 28.35657 309 HIS A C 1
ATOM 4631 O O . HIS A 1 312 ? 27.25487 -4.63270 23.56702 1.000 34.42333 309 HIS A O 1
ATOM 4645 N N . LEU A 1 313 ? 25.18858 -4.20479 24.34456 1.000 29.22604 310 LEU A N 1
ATOM 4646 C CA . LEU A 1 313 ? 25.55925 -4.38576 25.74543 1.000 34.98213 310 LEU A CA 1
ATOM 4647 C C . LEU A 1 313 ? 24.29946 -4.44547 26.58821 1.000 33.47551 310 LEU A C 1
ATOM 4648 O O . LEU A 1 313 ? 23.21236 -4.09845 26.13500 1.000 29.05534 310 LEU A O 1
ATOM 4664 N N . VAL A 1 314 ? 24.45959 -4.89104 27.82920 1.000 31.05953 311 VAL A N 1
ATOM 4665 C CA . VAL A 1 314 ? 23.35883 -4.96188 28.78160 1.000 36.52572 311 VAL A CA 1
ATOM 4666 C C . VAL A 1 314 ? 23.78531 -4.19630 30.02023 1.000 32.92422 311 VAL A C 1
ATOM 4667 O O . VAL A 1 314 ? 24.82585 -4.49833 30.61446 1.000 37.14517 311 VAL A O 1
ATOM 4680 N N . TRP A 1 315 ? 23.00722 -3.19679 30.39528 1.000 31.51009 312 TRP A N 1
ATOM 4681 C CA . TRP A 1 315 ? 23.24547 -2.51600 31.65733 1.000 36.58681 312 TRP A CA 1
ATOM 4682 C C . TRP A 1 315 ? 22.62483 -3.34001 32.77823 1.000 32.95902 312 TRP A C 1
ATOM 4683 O O . TRP A 1 315 ? 21.50869 -3.84646 32.65054 1.000 30.72378 312 TRP A O 1
ATOM 4704 N N . GLN A 1 316 ? 23.36095 -3.48409 33.88156 1.000 33.28660 313 GLN A N 1
ATOM 4705 C CA . GLN A 1 316 ? 22.83516 -4.10209 35.08000 1.000 36.94051 313 GLN A CA 1
ATOM 4706 C C . GLN A 1 316 ? 22.74222 -2.97077 36.09322 1.000 28.67733 313 GLN A C 1
ATOM 4707 O O . GLN A 1 316 ? 23.74942 -2.54895 36.64778 1.000 33.29335 313 GLN A O 1
ATOM 4721 N N . LEU A 1 317 ? 21.53780 -2.45255 36.28434 1.000 30.90655 314 LEU A N 1
ATOM 4722 C CA . LEU A 1 317 ? 21.38693 -1.23895 37.07416 1.000 33.35240 314 LEU A CA 1
ATOM 4723 C C . LEU A 1 317 ? 21.06285 -1.58859 38.51959 1.000 38.72898 314 LEU A C 1
ATOM 4724 O O . LEU A 1 317 ? 20.39275 -2.57822 38.80548 1.000 43.38154 314 LEU A O 1
ATOM 4740 N N . THR A 1 318 ? 21.55659 -0.74947 39.42120 1.000 38.66475 315 THR A N 1
ATOM 4741 C CA . THR A 1 318 ? 21.22409 -0.77624 40.83886 1.000 36.40859 315 THR A CA 1
ATOM 4742 C C . THR A 1 318 ? 20.96890 0.66373 41.24148 1.000 33.22396 315 THR A C 1
ATOM 4743 O O . THR A 1 318 ? 21.79288 1.54655 40.96055 1.000 37.68950 315 THR A O 1
ATOM 4754 N N . VAL A 1 319 ? 19.82376 0.88987 41.89331 1.000 38.35014 316 VAL A N 1
ATOM 4755 C CA . VAL A 1 319 ? 19.34978 2.21769 42.22974 1.000 35.91479 316 VAL A CA 1
ATOM 4756 C C . VAL A 1 319 ? 19.55768 2.45117 43.71733 1.000 36.95880 316 VAL A C 1
ATOM 4757 O O . VAL A 1 319 ? 19.09066 1.67171 44.54812 1.000 47.45979 316 VAL A O 1
ATOM 4770 N N . PHE A 1 320 ? 20.24575 3.53699 44.02534 1.000 42.75476 317 PHE A N 1
ATOM 4771 C CA . PHE A 1 320 ? 20.49914 3.95434 45.37903 1.000 47.48661 317 PHE A CA 1
ATOM 4772 C C . PHE A 1 320 ? 19.78607 5.26363 45.66200 1.000 43.70787 317 PHE A C 1
ATOM 4773 O O . PHE A 1 320 ? 20.12200 6.28670 45.04903 1.000 42.51286 317 PHE A O 1
ATOM 4790 N N . PRO A 1 321 ? 18.81601 5.29568 46.57139 1.000 46.41686 318 PRO A N 1
ATOM 4791 C CA . PRO A 1 321 ? 18.30521 6.57960 47.04368 1.000 47.92900 318 PRO A CA 1
ATOM 4792 C C . PRO A 1 321 ? 19.35849 7.29486 47.86935 1.000 56.86485 318 PRO A C 1
ATOM 4793 O O . PRO A 1 321 ? 20.27249 6.68221 48.42457 1.000 58.16856 318 PRO A O 1
ATOM 4804 N N . GLY A 1 322 ? 19.21719 8.61685 47.92644 1.000 43.64870 319 GLY A N 1
ATOM 4805 C CA . GLY A 1 322 ? 20.13174 9.46492 48.67547 1.000 44.89521 319 GLY A CA 1
ATOM 4806 C C . GLY A 1 322 ? 19.49427 10.81079 48.95201 1.000 47.64441 319 GLY A C 1
ATOM 4807 O O . GLY A 1 322 ? 18.49003 11.18069 48.33474 1.000 45.75606 319 GLY A O 1
ATOM 4811 N N . ARG A 1 323 ? 20.08107 11.54895 49.88975 1.000 50.00156 320 ARG A N 1
ATOM 4812 C CA . ARG A 1 323 ? 19.56336 12.85888 50.24952 1.000 47.73116 320 ARG A CA 1
ATOM 4813 C C . ARG A 1 323 ? 20.55747 13.94108 49.84069 1.000 49.28173 320 ARG A C 1
ATOM 4814 O O . ARG A 1 323 ? 21.76425 13.80900 50.06091 1.000 51.46943 320 ARG A O 1
ATOM 4818 N N . LEU A 1 324 ? 20.04204 15.02898 49.28044 1.000 45.93242 321 LEU A N 1
ATOM 4819 C CA . LEU A 1 324 ? 20.86440 16.10046 48.73337 1.000 58.86401 321 LEU A CA 1
ATOM 4820 C C . LEU A 1 324 ? 20.83030 17.33400 49.62948 1.000 59.70379 321 LEU A C 1
ATOM 4821 O 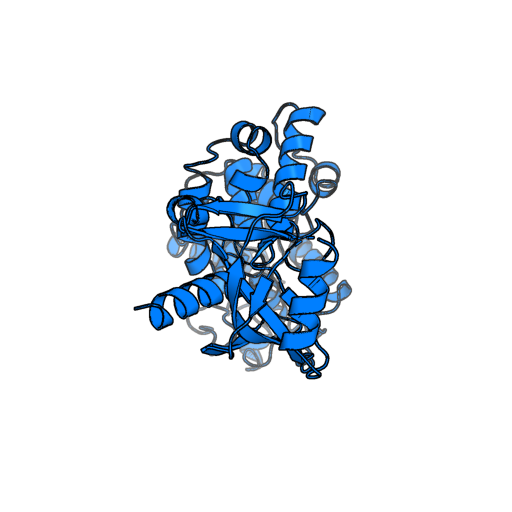O . LEU A 1 324 ? 19.75382 17.85295 49.94143 1.000 60.17877 321 LEU A O 1
ATOM 4837 N N . VAL A 1 325 ? 22.013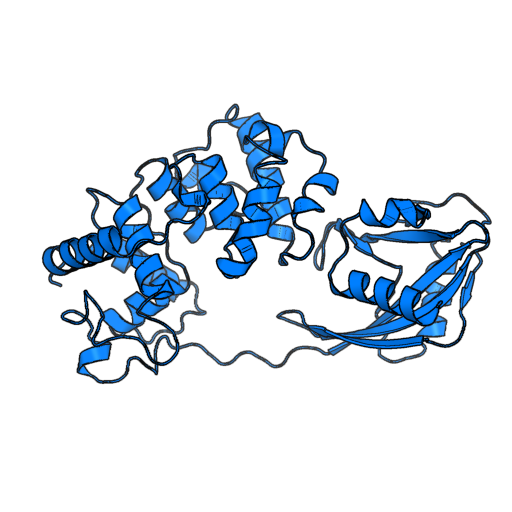20 17.81070 50.01385 1.000 52.72104 322 VAL A N 1
ATOM 4838 C CA . VAL A 1 325 ? 22.18766 19.06207 50.74583 1.000 57.02100 322 VAL A CA 1
ATOM 4839 C C . VAL A 1 325 ? 23.03586 20.01088 49.89976 1.000 60.02530 322 VAL A C 1
ATOM 4840 O O . VAL A 1 325 ? 24.17526 19.68008 49.53987 1.000 59.47664 322 VAL A O 1
ATOM 4853 N N . HIS A 1 326 ? 22.50414 21.20522 49.62185 1.000 53.00968 323 HIS A N 1
ATOM 4854 C CA . HIS A 1 326 ? 23.17587 22.13539 48.72120 1.000 61.55968 323 HIS A CA 1
ATOM 4855 C C . HIS A 1 326 ? 24.32824 22.83248 49.42802 1.000 62.20162 323 HIS A C 1
ATOM 4856 O O . HIS A 1 326 ? 24.14508 23.41035 50.50107 1.000 59.20530 323 HIS A O 1
ATOM 4870 N N . GLY A 1 327 ? 25.50007 22.80768 48.80165 1.000 56.69674 324 GLY A N 1
ATOM 4871 C CA . GLY A 1 327 ? 26.68277 23.44373 49.33652 1.000 52.78421 324 GLY A CA 1
ATOM 4872 C C . GLY A 1 327 ? 27.35974 24.35387 48.33439 1.000 48.76896 324 GLY A C 1
ATOM 4873 O O . GLY A 1 327 ? 28.42896 24.90530 48.61744 1.000 56.27732 324 GLY A O 1
ATOM 4877 N N . GLY A 1 328 ? 26.73888 24.53652 47.17825 1.000 51.86387 325 GLY A N 1
ATOM 4878 C CA . GLY A 1 328 ? 27.30259 25.34301 46.12636 1.000 44.91032 325 GLY A CA 1
ATOM 4879 C C . GLY A 1 328 ? 26.40851 25.34957 44.90975 1.000 48.20835 325 GLY A C 1
ATOM 4880 O O . GLY A 1 328 ? 25.32081 24.76195 44.90840 1.000 49.80364 325 GLY A O 1
ATOM 4884 N N . PRO A 1 329 ? 26.83111 26.04832 43.86040 1.000 44.85169 326 PRO A N 1
ATOM 4885 C CA . PRO A 1 329 ? 26.00565 26.11808 42.65421 1.000 45.83020 326 PRO A CA 1
ATOM 4886 C C . PRO A 1 329 ? 25.92211 24.75516 41.98996 1.000 51.12651 326 PRO A C 1
ATOM 4887 O O . PRO A 1 329 ? 26.88195 23.98529 41.98604 1.000 47.77798 326 PRO A O 1
ATOM 4898 N N . VAL A 1 330 ? 24.76019 24.44356 41.43773 1.000 67.04868 327 VAL A N 1
ATOM 4899 C CA . VAL A 1 330 ? 24.64546 23.22135 40.65443 1.000 57.88568 327 VAL A CA 1
ATOM 4900 C C . VAL A 1 330 ? 25.25180 23.51943 39.28943 1.000 48.60442 327 VAL A C 1
ATOM 4901 O O . VAL A 1 330 ? 24.71118 24.30949 38.51763 1.000 50.64292 327 VAL A O 1
ATOM 4914 N N . GLU A 1 331 ? 26.40271 22.92114 39.01267 1.000 46.20533 328 GLU A N 1
ATOM 4915 C CA . GLU A 1 331 ? 27.18610 23.23294 37.82400 1.000 58.28793 328 GLU A CA 1
ATOM 4916 C C . GLU A 1 331 ? 26.90466 22.23836 36.70127 1.000 50.43409 328 GLU A C 1
ATOM 4917 O O . GLU A 1 331 ? 26.66608 21.05970 36.95763 1.000 53.41245 328 GLU A O 1
ATOM 4921 N N . GLU A 1 332 ? 26.91495 22.73001 35.45314 1.000 57.53230 329 GLU A N 1
ATOM 4922 C CA . GLU A 1 332 ? 26.82297 21.87367 34.27697 1.000 53.19475 329 GLU A CA 1
ATOM 4923 C C . GLU A 1 332 ? 27.76754 20.68792 34.43899 1.000 54.66732 329 GLU A C 1
ATOM 4924 O O . GLU A 1 332 ? 28.84804 20.83383 35.01967 1.000 57.51166 329 GLU A O 1
ATOM 4928 N N . PRO A 1 333 ? 27.40741 19.49168 33.92960 1.000 47.10874 330 PRO A N 1
ATOM 4929 C CA . PRO A 1 333 ? 26.21606 19.16375 33.14064 1.000 49.14564 330 PRO A CA 1
ATOM 4930 C C . PRO A 1 333 ? 24.98866 18.91126 33.99829 1.000 52.73118 330 PRO A C 1
ATOM 4931 O O . PRO A 1 333 ? 23.94785 18.53516 33.45197 1.000 35.10234 330 PRO A O 1
ATOM 4942 N N . TYR A 1 334 ? 25.08078 19.09957 35.31705 1.000 47.29311 331 TYR A N 1
ATOM 4943 C CA . TYR A 1 334 ? 23.98728 18.79537 36.22244 1.000 43.71861 331 TYR A CA 1
ATOM 4944 C C . TYR A 1 334 ? 22.92395 19.89808 36.21614 1.000 42.46756 331 TYR A C 1
ATOM 4945 O O . TYR A 1 334 ? 23.16217 21.04998 35.85297 1.000 47.49899 331 TYR A O 1
ATOM 4963 N N . ARG A 1 335 ? 21.73137 19.51307 36.64591 1.000 48.39151 332 ARG A N 1
ATOM 4964 C CA . ARG A 1 335 ? 20.57270 20.38825 36.71295 1.000 51.20433 332 ARG A CA 1
ATOM 4965 C C . ARG A 1 335 ? 19.77614 19.92059 37.91427 1.000 51.68947 332 ARG A C 1
ATOM 4966 O O . ARG A 1 335 ? 19.66785 18.71620 38.14641 1.000 38.92299 332 ARG A O 1
ATOM 4987 N N . LEU A 1 336 ? 19.24061 20.85510 38.68299 1.000 38.73015 333 LEU A N 1
ATOM 4988 C CA . LEU A 1 336 ? 18.39242 20.52125 39.81898 1.000 42.67912 333 LEU A CA 1
ATOM 4989 C C . LEU A 1 336 ? 16.96094 20.70262 39.34223 1.000 46.72035 333 LEU A C 1
ATOM 4990 O O . LEU A 1 336 ? 16.53899 21.82401 39.03403 1.000 41.39465 333 LEU A O 1
ATOM 5006 N N . ALA A 1 337 ? 16.22642 19.59139 39.26199 1.000 50.73994 334 ALA A N 1
ATOM 5007 C CA . ALA A 1 337 ? 14.92520 19.57679 38.62438 1.000 50.16396 334 ALA A CA 1
ATOM 5008 C C . ALA A 1 337 ? 13.85387 19.27372 39.64881 1.000 46.09918 334 ALA A C 1
ATOM 5009 O O . ALA A 1 337 ? 13.90597 18.23835 40.32871 1.000 40.17694 334 ALA A O 1
ATOM 5016 N N . PRO A 1 338 ? 12.88130 20.15967 39.82674 1.000 46.60660 335 PRO A N 1
ATOM 5017 C CA . PRO A 1 338 ? 11.71079 19.78100 40.61012 1.000 47.32022 335 PRO A CA 1
ATOM 5018 C C . PRO A 1 338 ? 11.03002 18.58612 39.95978 1.000 45.62617 335 PRO A C 1
ATOM 5019 O O . PRO A 1 338 ? 11.01829 18.45252 38.73566 1.000 38.84510 335 PRO A O 1
ATOM 5030 N N . GLU A 1 339 ? 10.48066 17.71476 40.80405 1.000 46.49680 336 GLU A N 1
ATOM 5031 C CA . GLU A 1 339 ? 9.77666 16.53285 40.32617 1.000 46.85409 336 GLU A CA 1
ATOM 5032 C C . GLU A 1 339 ? 8.80995 16.87600 39.20334 1.000 49.81594 336 GLU A C 1
ATOM 5033 O O . GLU A 1 339 ? 8.74766 16.17216 38.18721 1.000 48.93700 336 GLU A O 1
ATOM 5045 N N . ASP A 1 340 ? 8.06101 17.96642 39.35597 1.000 54.62031 337 ASP A N 1
ATOM 5046 C CA . ASP A 1 340 ? 7.03680 18.33830 38.38990 1.000 62.10916 337 ASP A CA 1
ATOM 5047 C C . ASP A 1 340 ? 7.61502 18.70520 37.03069 1.000 46.22739 337 ASP A C 1
ATOM 5048 O O . ASP A 1 340 ? 6.86635 18.75519 36.05171 1.000 57.13873 337 ASP A O 1
ATOM 5057 N N . GLU A 1 341 ? 8.92431 18.93723 36.93546 1.000 44.90844 338 GLU A N 1
ATOM 5058 C CA . GLU A 1 341 ? 9.56020 19.29612 35.67639 1.000 47.72215 338 GLU A CA 1
ATOM 5059 C C . GLU A 1 341 ? 10.37088 18.16447 35.06269 1.000 40.42767 338 GLU A C 1
ATOM 5060 O O . GLU A 1 341 ? 10.85329 18.31727 33.93777 1.000 39.25011 338 GLU A O 1
ATOM 5072 N N . LEU A 1 342 ? 10.51621 17.03202 35.74985 1.000 40.99229 339 LEU A N 1
ATOM 5073 C CA . LEU A 1 342 ? 11.26674 15.92549 35.16990 1.000 32.87287 339 LEU A CA 1
ATOM 5074 C C . LEU A 1 342 ? 10.69851 15.53637 33.82141 1.000 41.30399 339 LEU A C 1
ATOM 5075 O O . LEU A 1 342 ? 11.43805 15.18236 32.90118 1.000 37.72567 339 LEU A O 1
ATOM 5091 N N . LYS A 1 343 ? 9.37524 15.60791 33.68861 1.000 41.90515 340 LYS A N 1
ATOM 5092 C CA . LYS A 1 343 ? 8.69141 15.25474 32.44981 1.000 46.02917 340 LYS A CA 1
ATOM 5093 C C . LYS A 1 343 ? 9.12625 16.10841 31.27555 1.000 45.39482 340 LYS A C 1
ATOM 5094 O O . LYS A 1 343 ? 8.76782 15.80235 30.13669 1.000 49.04736 340 LYS A O 1
ATOM 5113 N N . ALA A 1 344 ? 9.87577 17.16888 31.51442 1.000 49.74855 341 ALA A N 1
ATOM 5114 C CA . ALA A 1 344 ? 10.32589 18.02998 30.43908 1.000 44.15138 341 ALA A CA 1
ATOM 5115 C C . ALA A 1 344 ? 11.57080 17.50382 29.75460 1.000 46.24966 341 ALA A C 1
ATOM 5116 O O . ALA A 1 344 ? 11.88503 17.92320 28.63097 1.000 46.80344 341 ALA A O 1
ATOM 5123 N N . TYR A 1 345 ? 12.30509 16.62309 30.41386 1.000 36.30947 342 TYR A N 1
ATOM 5124 C CA . TYR A 1 345 ? 13.58329 16.16886 29.91449 1.000 35.71885 342 TYR A CA 1
ATOM 5125 C C . TYR A 1 345 ? 13.42491 14.80844 29.24295 1.000 34.45322 342 TYR A C 1
ATOM 5126 O O . TYR A 1 345 ? 12.52497 14.01892 29.57397 1.000 31.56355 342 TYR A O 1
ATOM 5144 N N . ALA A 1 346 ? 14.27707 14.56368 28.26702 1.000 34.69310 343 ALA A N 1
ATOM 5145 C CA . ALA A 1 346 ? 14.29318 13.29870 27.54773 1.000 31.43624 343 ALA A CA 1
ATOM 5146 C C . ALA A 1 346 ? 15.23890 12.35353 28.27216 1.000 27.10149 343 ALA A C 1
ATOM 5147 O O . ALA A 1 346 ? 16.43781 12.63391 28.38836 1.000 38.58036 343 ALA A O 1
ATOM 5154 N N . PHE A 1 347 ? 14.69501 11.25706 28.77396 1.000 27.77808 344 PHE A N 1
ATOM 5155 C CA . PHE A 1 347 ? 15.43943 10.24510 29.49181 1.000 31.54087 344 PHE A CA 1
ATOM 5156 C C . PHE A 1 347 ? 15.47637 8.95078 28.70925 1.000 29.51750 344 PHE A C 1
ATOM 5157 O O . PHE A 1 347 ? 14.47835 8.59084 28.08725 1.000 26.69381 344 PHE A O 1
ATOM 5174 N N . PRO A 1 348 ? 16.56477 8.19669 28.76072 1.000 26.76493 345 PRO A N 1
ATOM 5175 C CA . PRO A 1 348 ? 16.52471 6.84245 28.20742 1.000 28.87583 345 PRO A CA 1
ATOM 5176 C C . PRO A 1 348 ? 15.55997 5.98785 28.99707 1.000 35.23262 345 PRO A C 1
ATOM 5177 O O . PRO A 1 348 ? 15.27417 6.25004 30.15679 1.000 31.53867 345 PRO A O 1
ATOM 5188 N N . VAL A 1 349 ? 15.03289 4.96565 28.32608 1.000 23.71638 346 VAL A N 1
ATOM 5189 C CA . VAL A 1 349 ? 14.05360 4.07984 28.94403 1.000 22.08132 346 VAL A CA 1
ATOM 5190 C C . VAL A 1 349 ? 14.58333 3.49828 30.25090 1.000 28.15138 346 VAL A C 1
ATOM 5191 O O . VAL A 1 349 ? 13.85024 3.37094 31.23380 1.000 29.55065 346 VAL A O 1
ATOM 5204 N N . SER A 1 350 ? 15.87460 3.17354 30.30372 1.000 25.51444 347 SER A N 1
ATOM 5205 C CA . SER A 1 350 ? 16.47379 2.62806 31.51604 1.000 27.59043 347 SER A CA 1
ATOM 5206 C C . SER A 1 350 ? 16.30224 3.57104 32.69374 1.000 28.33429 347 SER A C 1
ATOM 5207 O O . SER A 1 350 ? 15.94577 3.13770 33.79459 1.000 31.80495 347 SER A O 1
ATOM 5215 N N . HIS A 1 351 ? 16.51982 4.86279 32.48942 1.000 25.19343 348 HIS A N 1
ATOM 5216 C CA . HIS A 1 351 ? 16.37867 5.80862 33.58821 1.000 26.80249 348 HIS A CA 1
ATOM 5217 C C . HIS A 1 351 ? 14.93107 6.22388 33.81911 1.000 37.50596 348 HIS A C 1
ATOM 5218 O O . HIS A 1 351 ? 14.58984 6.60797 34.93883 1.000 30.89507 348 HIS A O 1
ATOM 5232 N N . GLN A 1 352 ? 14.05580 6.11317 32.80656 1.000 28.75012 349 GLN A N 1
ATOM 5233 C CA . GLN A 1 352 ? 12.63097 6.19159 33.08966 1.000 26.57269 349 GLN A CA 1
ATOM 5234 C C . GLN A 1 352 ? 12.24487 5.13009 34.08347 1.000 30.27595 349 GLN A C 1
ATOM 5235 O O . GLN A 1 352 ? 11.46957 5.37540 35.00779 1.000 31.38427 349 GLN A O 1
ATOM 5249 N N . ARG A 1 353 ? 12.79659 3.93250 33.93233 1.000 29.24606 350 ARG A N 1
ATOM 5250 C CA . ARG A 1 353 ? 12.44374 2.88587 34.87185 1.000 32.75445 350 ARG A CA 1
ATOM 5251 C C . ARG A 1 353 ? 13.07162 3.13266 36.24610 1.000 36.35029 350 ARG A C 1
ATOM 5252 O O . ARG A 1 353 ? 12.43209 2.89625 37.26735 1.000 36.31594 350 ARG A O 1
ATOM 5273 N N . VAL A 1 354 ? 14.32561 3.59950 36.28929 1.000 31.88878 351 VAL A N 1
ATOM 5274 C CA . VAL A 1 354 ? 14.91059 4.02473 37.55705 1.000 33.10281 351 VAL A CA 1
ATOM 5275 C C . VAL A 1 354 ? 13.93107 4.91267 38.31484 1.000 34.63503 351 VAL A C 1
ATOM 5276 O O . VAL A 1 354 ? 13.63456 4.68790 39.48451 1.000 34.66719 351 VAL A O 1
ATOM 5289 N N . TRP A 1 355 ? 13.42466 5.94692 37.65283 1.000 33.46708 352 TRP A N 1
ATOM 5290 C CA . TRP A 1 355 ? 12.52428 6.86590 38.33265 1.000 34.42847 352 TRP A CA 1
ATOM 5291 C C . TRP A 1 355 ? 11.24660 6.15736 38.77421 1.000 40.14014 352 TRP A C 1
ATOM 5292 O O . TRP A 1 355 ? 10.78201 6.32832 39.90811 1.000 34.78810 352 TRP A O 1
ATOM 5313 N N . ARG A 1 356 ? 10.66260 5.35523 37.88830 1.000 33.01845 353 ARG A N 1
ATOM 5314 C CA . ARG A 1 356 ? 9.46074 4.61031 38.26055 1.000 34.61352 353 ARG A CA 1
ATOM 5315 C C . ARG A 1 356 ? 9.70416 3.76802 39.50007 1.000 39.46881 353 ARG A C 1
ATOM 5316 O O . ARG A 1 356 ? 8.89893 3.78824 40.43817 1.000 39.64060 353 ARG A O 1
ATOM 5337 N N . GLU A 1 357 ? 10.80796 3.01063 39.52569 1.000 36.59773 354 GLU A N 1
ATOM 5338 C CA . GLU A 1 357 ? 11.13007 2.18134 40.68591 1.000 39.86222 354 GLU A CA 1
ATOM 5339 C C . GLU A 1 357 ? 11.33252 3.03002 41.93308 1.000 35.70160 354 GLU A C 1
ATOM 5340 O O . GLU A 1 357 ? 10.89755 2.66573 43.03907 1.000 41.17369 354 GLU A O 1
ATOM 5352 N N . TYR A 1 358 ? 12.02877 4.14941 41.78141 1.000 36.17290 355 TYR A N 1
ATOM 5353 C CA . TYR A 1 358 ? 12.17596 5.07353 42.88899 1.000 36.60018 355 TYR A CA 1
ATOM 5354 C C . TYR A 1 358 ? 10.82169 5.51501 43.42868 1.000 44.37589 355 TYR A C 1
ATOM 5355 O O . TYR A 1 358 ? 10.62931 5.58653 44.64332 1.000 45.66038 355 TYR A O 1
ATOM 5373 N N . LYS A 1 359 ? 9.86937 5.82759 42.54559 1.000 44.13443 356 LYS A N 1
ATOM 5374 C CA . LYS A 1 359 ? 8.58687 6.32622 43.03384 1.000 45.18702 356 LYS A CA 1
ATOM 5375 C C . LYS A 1 359 ? 7.76299 5.20148 43.64300 1.000 40.43342 356 LYS A C 1
ATOM 5376 O O . LYS A 1 359 ? 7.09444 5.40179 44.65414 1.000 45.69680 356 LYS A O 1
ATOM 5386 N N . GLU A 1 360 ? 7.79510 4.01639 43.03681 1.000 37.57672 357 GLU A N 1
ATOM 5387 C CA . GLU A 1 360 ? 7.09543 2.87330 43.61461 1.000 35.83441 357 GLU A CA 1
ATOM 5388 C C . GLU A 1 360 ? 7.60645 2.56582 45.01686 1.000 59.00818 357 GLU A C 1
ATOM 5389 O O . GLU A 1 360 ? 6.82000 2.35699 45.94166 1.000 50.90575 357 GLU A O 1
ATOM 5401 N N . TRP A 1 361 ? 8.92734 2.54089 45.19736 1.000 46.79671 358 TRP A N 1
ATOM 5402 C CA . TRP A 1 361 ? 9.48249 2.33721 46.53187 1.000 40.84309 358 TRP A CA 1
ATOM 5403 C C . TRP A 1 361 ? 9.05720 3.44292 47.47543 1.000 48.00098 358 TRP A C 1
ATOM 5404 O O . TRP A 1 361 ? 8.66177 3.17884 48.61711 1.000 49.47637 358 TRP A O 1
ATOM 5425 N N . ALA A 1 362 ? 9.12068 4.68904 47.02005 1.000 40.11717 359 ALA A N 1
ATOM 5426 C CA . ALA A 1 362 ? 8.74795 5.79905 47.88685 1.000 56.37440 359 ALA A CA 1
ATOM 5427 C C . ALA A 1 362 ? 7.36650 5.59204 48.50900 1.000 61.22246 359 ALA A C 1
ATOM 5428 O O . ALA A 1 362 ? 7.18208 5.83988 49.70555 1.000 70.53800 359 ALA A O 1
ATOM 5435 N N . SER A 1 363 ? 6.38506 5.13396 47.72010 1.000 65.37269 360 SER A N 1
ATOM 5436 C CA . SER A 1 363 ? 5.01160 4.94220 48.22254 1.000 63.73239 360 SER A CA 1
ATOM 5437 C C . SER A 1 363 ? 4.82183 3.68517 49.09183 1.000 62.50989 360 SER A C 1
ATOM 5438 O O . SER A 1 363 ? 5.78252 3.01543 49.48288 1.000 67.86937 360 SER A O 1
#